Protein AF-A0A6B3L915-F1 (afdb_monomer_lite)

Organism: NCBI:txid2707525

Radius of gyration: 25.3 Å; chains: 1; bounding box: 58×57×68 Å

pLDDT: mean 88.13, std 11.97, range [37.78, 98.25]

Structure (mmCIF, N/CA/C/O backbone):
data_AF-A0A6B3L915-F1
#
_entry.id   AF-A0A6B3L915-F1
#
loop_
_atom_site.group_PDB
_atom_site.id
_atom_site.type_symbol
_atom_site.label_atom_id
_atom_site.label_alt_id
_atom_site.label_comp_id
_atom_site.label_asym_id
_atom_site.label_entity_id
_atom_site.label_seq_id
_atom_site.pdbx_PDB_ins_code
_atom_site.Cartn_x
_atom_site.Cartn_y
_atom_site.Cartn_z
_atom_site.occupancy
_atom_site.B_iso_or_equiv
_atom_site.auth_seq_id
_atom_site.auth_comp_id
_atom_site.auth_asym_id
_atom_site.auth_atom_id
_atom_site.pdbx_PDB_model_num
ATOM 1 N N . MET A 1 1 ? 34.734 -20.558 -24.403 1.00 54.44 1 MET A N 1
ATOM 2 C CA . MET A 1 1 ? 33.949 -19.555 -23.653 1.00 54.44 1 MET A CA 1
ATOM 3 C C . MET A 1 1 ? 32.607 -19.439 -24.346 1.00 54.44 1 MET A C 1
ATOM 5 O O . MET A 1 1 ? 32.619 -19.229 -25.554 1.00 54.44 1 MET A O 1
ATOM 9 N N . LYS A 1 2 ? 31.486 -19.703 -23.667 1.00 65.50 2 LYS A N 1
ATOM 10 C CA . LYS A 1 2 ? 30.177 -19.648 -24.333 1.00 65.50 2 LYS A CA 1
ATOM 11 C C . LYS A 1 2 ? 29.823 -18.180 -24.594 1.00 65.50 2 LYS A C 1
ATOM 13 O O . LYS A 1 2 ? 30.222 -17.310 -23.823 1.00 65.50 2 LYS A O 1
ATOM 18 N N . ILE A 1 3 ? 29.108 -17.899 -25.684 1.00 64.62 3 ILE A N 1
ATOM 19 C CA . ILE A 1 3 ? 28.676 -16.536 -26.056 1.00 64.62 3 ILE A CA 1
ATOM 20 C C . ILE A 1 3 ? 27.871 -15.886 -24.910 1.00 64.62 3 ILE A C 1
ATOM 22 O O . ILE A 1 3 ? 28.035 -14.695 -24.649 1.00 64.62 3 ILE A O 1
ATOM 26 N N . SER A 1 4 ? 27.116 -16.688 -24.146 1.00 70.69 4 SER A N 1
ATOM 27 C CA . SER A 1 4 ? 26.415 -16.268 -22.923 1.00 70.69 4 SER A CA 1
ATOM 28 C C . SER A 1 4 ? 27.343 -15.618 -21.892 1.00 70.69 4 SER A C 1
ATOM 30 O O . SER A 1 4 ? 27.067 -14.524 -21.412 1.00 70.69 4 SER A O 1
ATOM 32 N N . ASP A 1 5 ? 28.513 -16.211 -21.637 1.00 81.06 5 ASP A N 1
ATOM 33 C CA . ASP A 1 5 ? 29.432 -15.745 -20.591 1.00 81.06 5 ASP A CA 1
ATOM 34 C C . ASP A 1 5 ? 30.053 -14.381 -20.940 1.00 81.06 5 ASP A C 1
ATOM 36 O O . ASP A 1 5 ? 30.509 -13.636 -20.072 1.00 81.06 5 ASP A O 1
ATOM 40 N N . ALA A 1 6 ? 30.177 -14.065 -22.233 1.00 83.00 6 ALA A N 1
ATOM 41 C CA . ALA A 1 6 ? 30.691 -12.777 -22.697 1.00 83.00 6 ALA A CA 1
ATOM 42 C C . ALA A 1 6 ? 29.661 -11.656 -22.501 1.00 83.00 6 ALA A C 1
ATOM 44 O O . ALA A 1 6 ? 30.018 -10.589 -21.996 1.00 83.00 6 ALA A O 1
ATOM 45 N N . ALA A 1 7 ? 28.401 -11.909 -22.867 1.00 84.50 7 ALA A N 1
ATOM 46 C CA . ALA A 1 7 ? 27.307 -10.958 -22.700 1.00 84.50 7 ALA A CA 1
ATOM 47 C C . ALA A 1 7 ? 27.034 -10.670 -21.216 1.00 84.50 7 ALA A C 1
ATOM 49 O O . ALA A 1 7 ? 26.931 -9.505 -20.831 1.00 84.50 7 ALA A O 1
ATOM 50 N N . ASP A 1 8 ? 27.036 -11.705 -20.373 1.00 88.44 8 ASP A N 1
ATOM 51 C CA . ASP A 1 8 ? 26.826 -11.560 -18.930 1.00 88.44 8 ASP A CA 1
ATOM 52 C C . ASP A 1 8 ? 27.950 -10.762 -18.263 1.00 88.44 8 ASP A C 1
ATOM 54 O O . ASP A 1 8 ? 27.688 -9.819 -17.519 1.00 88.44 8 ASP A O 1
ATOM 58 N N . ARG A 1 9 ? 29.220 -11.045 -18.587 1.00 91.94 9 ARG A N 1
ATOM 59 C CA . ARG A 1 9 ? 30.335 -10.234 -18.067 1.00 91.94 9 ARG A CA 1
ATOM 60 C C . ARG A 1 9 ? 30.242 -8.781 -18.501 1.00 91.94 9 ARG A C 1
ATOM 62 O O . ARG A 1 9 ? 30.549 -7.888 -17.713 1.00 91.94 9 ARG A O 1
ATOM 69 N N . ARG A 1 10 ? 29.829 -8.530 -19.743 1.00 92.81 10 ARG A N 1
ATOM 70 C CA . ARG A 1 10 ? 29.678 -7.167 -20.252 1.00 92.81 10 ARG A CA 1
ATOM 71 C C . ARG A 1 10 ? 28.569 -6.425 -19.522 1.00 92.81 10 ARG A C 1
ATOM 73 O O . ARG A 1 10 ? 28.792 -5.302 -19.085 1.00 92.81 10 ARG A O 1
ATOM 80 N N . LYS A 1 11 ? 27.416 -7.068 -19.346 1.00 95.31 11 LYS A N 1
ATOM 81 C CA . LYS A 1 11 ? 26.301 -6.559 -18.547 1.00 95.31 11 LYS A CA 1
ATOM 82 C C . LYS A 1 11 ? 26.770 -6.157 -17.149 1.00 95.31 11 LYS A C 1
ATOM 84 O O . LYS A 1 11 ? 26.576 -5.011 -16.761 1.00 95.31 11 LYS A O 1
ATOM 89 N N . GLU A 1 12 ? 27.431 -7.056 -16.423 1.00 96.56 12 GLU A N 1
ATOM 90 C CA . GLU A 1 12 ? 27.912 -6.771 -15.062 1.00 96.56 12 GLU A CA 1
ATOM 91 C C . GLU A 1 12 ? 29.004 -5.684 -15.035 1.00 96.56 12 GLU A C 1
ATOM 93 O O . GLU A 1 12 ? 29.074 -4.872 -14.109 1.00 96.56 12 GLU A O 1
ATOM 98 N N . THR A 1 13 ? 29.813 -5.586 -16.094 1.00 96.69 13 THR A N 1
ATOM 99 C CA . THR A 1 13 ? 30.790 -4.497 -16.251 1.00 96.69 13 THR A CA 1
ATOM 100 C C . THR A 1 13 ? 30.097 -3.147 -16.431 1.00 96.69 13 THR A C 1
ATOM 102 O O . THR A 1 13 ? 30.497 -2.177 -15.799 1.00 96.69 13 THR A O 1
ATOM 105 N N . ILE A 1 14 ? 29.043 -3.066 -17.249 1.00 97.38 14 ILE A N 1
ATOM 106 C CA . ILE A 1 14 ? 28.282 -1.820 -17.433 1.00 97.38 14 ILE A CA 1
ATOM 107 C C . ILE A 1 14 ? 27.561 -1.450 -16.129 1.00 97.38 14 ILE A C 1
ATOM 109 O O . ILE A 1 14 ? 27.670 -0.317 -15.667 1.00 97.38 14 ILE A O 1
ATOM 113 N N . LYS A 1 15 ? 26.886 -2.417 -15.490 1.00 96.75 15 LYS A N 1
ATOM 114 C CA . LYS A 1 15 ? 26.153 -2.217 -14.228 1.00 96.75 15 LYS A CA 1
ATOM 115 C C . LYS A 1 15 ? 27.030 -1.687 -13.098 1.00 96.75 15 LYS A C 1
ATOM 117 O O . LYS A 1 15 ? 26.569 -0.862 -12.321 1.00 96.75 15 LYS A O 1
ATOM 122 N N . SER A 1 16 ? 28.286 -2.120 -13.016 1.00 96.38 16 SER A N 1
ATOM 123 C CA . SER A 1 16 ? 29.220 -1.677 -11.970 1.00 96.38 16 SER A CA 1
ATOM 124 C C . SER A 1 16 ? 29.885 -0.319 -12.238 1.00 96.38 16 SER A C 1
ATOM 126 O O . SER A 1 16 ? 30.666 0.146 -11.408 1.00 96.38 16 SER A O 1
ATOM 128 N N . ARG A 1 17 ? 29.578 0.331 -13.371 1.00 97.31 17 ARG A N 1
ATOM 129 C CA . ARG A 1 17 ? 30.176 1.601 -13.814 1.00 97.31 17 ARG A CA 1
ATOM 130 C C . ARG A 1 17 ? 29.124 2.700 -13.997 1.00 97.31 17 ARG A C 1
ATOM 132 O O . ARG A 1 17 ? 29.174 3.464 -14.959 1.00 97.31 17 ARG A O 1
ATOM 139 N N . VAL A 1 18 ? 28.168 2.813 -13.068 1.00 97.50 18 VAL A N 1
ATOM 140 C CA . VAL A 1 18 ? 27.058 3.780 -13.186 1.00 97.50 18 VAL A CA 1
ATOM 141 C C . VAL A 1 18 ? 27.566 5.217 -13.308 1.00 97.50 18 VAL A C 1
ATOM 143 O O . VAL A 1 18 ? 27.029 5.984 -14.102 1.00 97.50 18 VAL A O 1
ATOM 146 N N . ARG A 1 19 ? 28.612 5.593 -12.556 1.00 97.31 19 ARG A N 1
ATOM 147 C CA . ARG A 1 19 ? 29.174 6.951 -12.631 1.00 97.31 19 ARG A CA 1
ATOM 148 C C . ARG A 1 19 ? 29.716 7.263 -14.026 1.00 97.31 19 ARG A C 1
ATOM 150 O O . ARG A 1 19 ? 29.352 8.288 -14.586 1.00 97.31 19 ARG A O 1
ATOM 157 N N . ASP A 1 20 ? 30.500 6.355 -14.594 1.00 97.88 20 ASP A N 1
ATOM 158 C CA . ASP A 1 20 ? 31.080 6.531 -15.928 1.00 97.88 20 ASP A CA 1
ATOM 159 C C . ASP A 1 20 ? 29.984 6.654 -16.995 1.00 97.88 20 ASP A C 1
ATOM 161 O O . ASP A 1 20 ? 30.098 7.454 -17.919 1.00 97.88 20 ASP A O 1
ATOM 165 N N . VAL A 1 21 ? 28.882 5.913 -16.838 1.00 98.00 21 VAL A N 1
ATOM 166 C CA . VAL A 1 21 ? 27.704 6.027 -17.709 1.00 98.00 21 VAL A CA 1
ATOM 167 C C . VAL A 1 21 ? 27.028 7.393 -17.579 1.00 98.00 21 VAL A C 1
ATOM 169 O O . VAL A 1 21 ? 26.679 7.989 -18.598 1.00 98.00 21 VAL A O 1
ATOM 172 N N . LEU A 1 22 ? 26.849 7.913 -16.360 1.00 97.69 22 LEU A N 1
ATOM 173 C CA . LEU A 1 22 ? 26.295 9.257 -16.149 1.00 97.69 22 LEU A CA 1
ATOM 174 C C . LEU A 1 22 ? 27.167 10.325 -16.823 1.00 97.69 22 LEU A C 1
ATOM 176 O O . LEU A 1 22 ? 26.641 11.188 -17.531 1.00 97.69 22 LEU A O 1
ATOM 180 N N . ASP A 1 23 ? 28.486 10.218 -16.657 1.00 97.50 23 ASP A N 1
ATOM 181 C CA . ASP A 1 23 ? 29.455 11.141 -17.245 1.00 97.50 23 ASP A CA 1
ATOM 182 C C . ASP A 1 23 ? 29.435 11.052 -18.788 1.00 97.50 23 ASP A C 1
ATOM 184 O O . ASP A 1 23 ? 29.336 12.075 -19.471 1.00 97.50 23 ASP A O 1
ATOM 188 N N . ALA A 1 24 ? 29.418 9.839 -19.356 1.00 97.56 24 ALA A N 1
ATOM 189 C CA . ALA A 1 24 ? 29.342 9.609 -20.804 1.00 97.56 24 ALA A CA 1
ATOM 190 C C . ALA A 1 24 ? 28.028 10.122 -21.425 1.00 97.56 24 ALA A C 1
ATOM 192 O O . ALA A 1 24 ? 28.013 10.638 -22.546 1.00 97.56 24 ALA A O 1
ATOM 193 N N . LEU A 1 25 ? 26.922 10.043 -20.681 1.00 96.75 25 LEU A N 1
ATOM 194 C CA . LEU A 1 25 ? 25.622 10.599 -21.068 1.00 96.75 25 LEU A CA 1
ATOM 195 C C . LEU A 1 25 ? 25.510 12.115 -20.843 1.00 96.75 25 LEU A C 1
ATOM 197 O O . LEU A 1 25 ? 24.462 12.691 -21.155 1.00 96.75 25 LEU A O 1
ATOM 201 N N . ARG A 1 26 ? 26.571 12.759 -20.336 1.00 96.94 26 ARG A N 1
ATOM 202 C CA . ARG A 1 26 ? 26.626 14.191 -20.003 1.00 96.94 26 ARG A CA 1
ATOM 203 C C . ARG A 1 26 ? 25.511 14.607 -19.043 1.00 96.94 26 ARG A C 1
ATOM 205 O O . ARG A 1 26 ? 24.889 15.654 -19.216 1.00 96.94 26 ARG A O 1
ATOM 212 N N . ILE A 1 27 ? 25.216 13.757 -18.064 1.00 95.56 27 ILE A N 1
ATOM 213 C CA . ILE A 1 27 ? 24.298 14.088 -16.978 1.00 95.56 27 ILE A CA 1
ATOM 214 C C . ILE A 1 27 ? 25.096 14.856 -15.926 1.00 95.56 27 ILE A C 1
ATOM 216 O O . ILE A 1 27 ? 26.105 14.365 -15.427 1.00 95.56 27 ILE A O 1
ATOM 220 N N . GLU A 1 28 ? 24.658 16.071 -15.599 1.00 96.31 28 GLU A N 1
ATOM 221 C CA . GLU A 1 28 ? 25.307 16.875 -14.564 1.00 96.31 28 GLU A CA 1
ATOM 222 C C . GLU A 1 28 ? 25.162 16.200 -13.198 1.00 96.31 28 GLU A C 1
ATOM 224 O O . GLU A 1 28 ? 24.061 15.845 -12.768 1.00 96.31 28 GLU A O 1
ATOM 229 N N . THR A 1 29 ? 26.292 16.018 -12.519 1.00 97.25 29 THR A N 1
ATOM 230 C CA . THR A 1 29 ? 26.377 15.336 -11.230 1.00 97.25 29 THR A CA 1
ATOM 231 C C . THR A 1 29 ? 27.005 16.238 -10.169 1.00 97.25 29 THR A C 1
ATOM 233 O O . THR A 1 29 ? 27.856 17.082 -10.449 1.00 97.25 29 THR A O 1
ATOM 236 N N . HIS A 1 30 ? 26.597 16.040 -8.918 1.00 96.44 30 HIS A N 1
ATOM 237 C CA . HIS A 1 30 ? 27.111 16.738 -7.747 1.00 96.44 30 HIS A CA 1
ATOM 238 C C . HIS A 1 30 ? 27.580 15.727 -6.705 1.00 96.44 30 HIS A C 1
ATOM 240 O O . HIS A 1 30 ? 26.797 14.921 -6.194 1.00 96.44 30 HIS A O 1
ATOM 246 N N . ASP A 1 31 ? 28.860 15.785 -6.355 1.00 96.56 31 ASP A N 1
ATOM 247 C CA . ASP A 1 31 ? 29.453 14.857 -5.400 1.00 96.56 31 ASP A CA 1
ATOM 248 C C . ASP A 1 31 ? 29.159 15.239 -3.946 1.00 96.56 31 ASP A C 1
ATOM 250 O O . ASP A 1 31 ? 29.333 16.383 -3.529 1.00 96.56 31 ASP A O 1
ATOM 254 N N . ARG A 1 32 ? 28.720 14.250 -3.155 1.00 94.75 32 ARG A N 1
ATOM 255 C CA . ARG A 1 32 ? 28.370 14.392 -1.731 1.00 94.75 32 ARG A CA 1
ATOM 256 C C . ARG A 1 32 ? 29.059 13.327 -0.866 1.00 94.75 32 ARG A C 1
ATOM 258 O O . ARG A 1 32 ? 28.501 12.819 0.103 1.00 94.75 32 ARG A O 1
ATOM 265 N N . GLY A 1 33 ? 30.287 12.960 -1.234 1.00 92.75 33 GLY A N 1
ATOM 266 C CA . GLY A 1 33 ? 31.067 11.926 -0.551 1.00 92.75 33 GLY A CA 1
ATOM 267 C C . GLY A 1 33 ? 30.598 10.518 -0.921 1.00 92.75 33 GLY A C 1
ATOM 268 O O . GLY A 1 33 ? 30.954 10.009 -1.982 1.00 92.75 33 GLY A O 1
ATOM 269 N N . ALA A 1 34 ? 29.802 9.884 -0.054 1.00 91.38 34 ALA A N 1
ATOM 270 C CA . ALA A 1 34 ? 29.370 8.489 -0.226 1.00 91.38 34 ALA A CA 1
ATOM 271 C C . ALA A 1 34 ? 28.385 8.278 -1.395 1.00 91.38 34 ALA A C 1
ATOM 273 O O . ALA A 1 34 ? 28.198 7.152 -1.860 1.00 91.38 34 ALA A O 1
ATOM 274 N N . TYR A 1 35 ? 27.773 9.353 -1.884 1.00 95.62 35 TYR A N 1
ATOM 275 C CA . TYR A 1 35 ? 26.792 9.326 -2.959 1.00 95.62 35 TYR A CA 1
ATOM 276 C C . TYR A 1 35 ? 26.996 10.482 -3.943 1.00 95.62 35 TYR A C 1
ATOM 278 O O . TYR A 1 35 ? 27.728 11.441 -3.678 1.00 95.62 35 TYR A O 1
ATOM 286 N N . VAL A 1 36 ? 26.365 10.353 -5.107 1.00 97.69 36 VAL A N 1
ATOM 287 C CA . VAL A 1 36 ? 26.373 11.350 -6.183 1.00 97.69 36 VAL A CA 1
ATOM 288 C C . VAL A 1 36 ? 24.937 11.757 -6.452 1.00 97.69 36 VAL A C 1
ATOM 290 O O . VAL A 1 36 ? 24.114 10.884 -6.707 1.00 97.69 36 VAL A O 1
ATOM 293 N N . MET A 1 37 ? 24.635 13.051 -6.409 1.00 97.69 37 MET A N 1
ATOM 294 C CA . MET A 1 37 ? 23.309 13.565 -6.749 1.00 97.69 37 MET A CA 1
ATOM 295 C C . MET A 1 37 ? 23.260 14.067 -8.188 1.00 97.69 37 MET A C 1
ATOM 297 O O . MET A 1 37 ? 24.240 14.622 -8.675 1.00 97.69 37 MET A O 1
ATOM 301 N N . PHE A 1 38 ? 22.123 13.921 -8.854 1.00 97.19 38 PHE A N 1
ATOM 302 C CA . PHE A 1 38 ? 21.882 14.430 -10.201 1.00 97.19 38 PHE A CA 1
ATOM 303 C C . PHE A 1 38 ? 20.384 14.610 -10.457 1.00 97.19 38 PHE A C 1
ATOM 305 O O . PHE A 1 38 ? 19.549 14.197 -9.650 1.00 97.19 38 PHE A O 1
ATOM 312 N N . ARG A 1 39 ? 20.041 15.277 -11.559 1.00 96.12 39 ARG A N 1
ATOM 313 C CA . ARG A 1 39 ? 18.645 15.440 -11.986 1.00 96.12 39 ARG A CA 1
ATOM 314 C C . ARG A 1 39 ? 18.068 14.129 -12.490 1.00 96.12 39 ARG A C 1
ATOM 316 O O . ARG A 1 39 ? 18.766 13.359 -13.151 1.00 96.12 39 ARG A O 1
ATOM 323 N N . CYS A 1 40 ? 16.807 13.866 -12.171 1.00 94.50 40 CYS A N 1
ATOM 324 C CA . CYS A 1 40 ? 16.172 12.614 -12.555 1.00 94.50 40 CYS A CA 1
ATOM 325 C C . CYS A 1 40 ? 16.161 12.457 -14.091 1.00 94.50 40 CYS A C 1
ATOM 327 O O . CYS A 1 40 ? 15.701 13.353 -14.792 1.00 94.50 40 CYS A O 1
ATOM 329 N N . PRO A 1 41 ? 16.634 11.327 -14.655 1.00 90.62 41 PRO A N 1
ATOM 330 C CA . PRO A 1 41 ? 16.584 11.103 -16.101 1.00 90.62 41 PRO A CA 1
ATOM 331 C C . PRO A 1 41 ? 15.190 10.677 -16.597 1.00 90.62 41 PRO A C 1
ATOM 333 O O . PRO A 1 41 ? 15.012 10.453 -17.795 1.00 90.62 41 PRO A O 1
ATOM 336 N N . CYS A 1 42 ? 14.212 10.506 -15.700 1.00 88.19 42 CYS A N 1
ATOM 337 C CA . CYS A 1 42 ? 12.865 10.071 -16.052 1.00 88.19 42 CYS A CA 1
ATOM 338 C C . CYS A 1 42 ? 12.099 11.195 -16.764 1.00 88.19 42 CYS A C 1
ATOM 340 O O . CYS A 1 42 ? 11.876 12.251 -16.191 1.00 88.19 42 CYS A O 1
ATOM 342 N N . LEU A 1 43 ? 11.628 10.942 -17.990 1.00 82.06 43 LEU A N 1
ATOM 343 C CA . LEU A 1 43 ? 10.899 11.932 -18.803 1.00 82.06 43 LEU A CA 1
ATOM 344 C C . LEU A 1 43 ? 9.590 12.430 -18.169 1.00 82.06 43 LEU A C 1
ATOM 346 O O . LEU A 1 43 ? 9.074 13.466 -18.571 1.00 82.06 43 LEU A O 1
ATOM 350 N N . GLU A 1 44 ? 9.030 11.675 -17.225 1.00 77.62 44 GLU A N 1
ATOM 351 C CA . GLU A 1 44 ? 7.779 12.015 -16.534 1.00 77.62 44 GLU A CA 1
ATOM 352 C C . GLU A 1 44 ? 8.008 12.827 -15.255 1.00 77.62 44 GLU A C 1
ATOM 354 O O . GLU A 1 44 ? 7.046 13.195 -14.586 1.00 77.62 44 GLU A O 1
ATOM 359 N N . HIS A 1 45 ? 9.268 13.095 -14.907 1.00 80.62 45 HIS A N 1
ATOM 360 C CA . HIS A 1 45 ? 9.643 13.839 -13.717 1.00 80.62 45 HIS A CA 1
ATOM 361 C C . HIS A 1 45 ? 10.659 14.921 -14.082 1.00 80.62 45 HIS A C 1
ATOM 363 O O . HIS A 1 45 ? 11.847 14.644 -14.230 1.00 80.62 45 HIS A O 1
ATOM 369 N N . ASP A 1 46 ? 10.168 16.150 -14.231 1.00 83.00 46 ASP A N 1
ATOM 370 C CA . ASP A 1 46 ? 11.004 17.329 -14.449 1.00 83.00 46 ASP A CA 1
ATOM 371 C C . ASP A 1 46 ? 11.339 17.966 -13.095 1.00 83.00 46 ASP A C 1
ATOM 373 O O . ASP A 1 46 ? 10.474 18.555 -12.440 1.00 83.00 46 ASP A O 1
ATOM 377 N N . ASP A 1 47 ? 12.582 17.792 -12.641 1.00 83.69 47 ASP A N 1
ATOM 378 C CA . ASP A 1 47 ? 13.065 18.336 -11.378 1.00 83.69 47 ASP A CA 1
ATOM 379 C C . ASP A 1 47 ? 13.938 19.584 -11.596 1.00 83.69 47 ASP A C 1
ATOM 381 O O . ASP A 1 47 ? 14.983 19.581 -12.248 1.00 83.69 47 ASP A O 1
ATOM 385 N N . ASN A 1 48 ? 13.537 20.702 -10.984 1.00 85.88 48 ASN A N 1
ATOM 386 C CA . ASN A 1 48 ? 14.362 21.916 -10.998 1.00 85.88 48 ASN A CA 1
ATOM 387 C C . ASN A 1 48 ? 15.622 21.769 -10.123 1.00 85.88 48 ASN A C 1
ATOM 389 O O . ASN A 1 48 ? 16.614 22.482 -10.314 1.00 85.88 48 ASN A O 1
ATOM 393 N N . THR A 1 49 ? 15.604 20.824 -9.181 1.00 90.56 49 THR A N 1
ATOM 394 C CA . THR A 1 49 ? 16.695 20.502 -8.258 1.00 90.56 49 THR A CA 1
ATOM 395 C C . THR A 1 49 ? 17.075 19.022 -8.373 1.00 90.56 49 THR A C 1
ATOM 397 O O . THR A 1 49 ? 16.191 18.198 -8.567 1.00 90.56 49 THR A O 1
ATOM 400 N N . PRO A 1 50 ? 18.365 18.648 -8.238 1.00 95.69 50 PRO A N 1
ATOM 401 C CA . PRO A 1 50 ? 18.790 17.247 -8.296 1.00 95.69 50 PRO A CA 1
ATOM 402 C C . PRO A 1 50 ? 18.052 16.355 -7.282 1.00 95.69 50 PRO A C 1
ATOM 404 O O . PRO A 1 50 ? 18.258 16.502 -6.076 1.00 95.69 50 PRO A O 1
ATOM 407 N N . SER A 1 51 ? 17.227 15.420 -7.761 1.00 95.38 51 SER A N 1
ATOM 408 C CA . SER A 1 51 ? 16.435 14.500 -6.924 1.00 95.38 51 SER A CA 1
ATOM 409 C C . SER A 1 51 ? 16.845 13.023 -7.029 1.00 95.38 51 SER A C 1
ATOM 411 O O . SER A 1 51 ? 16.330 12.188 -6.280 1.00 95.38 51 SER A O 1
ATOM 413 N N . ALA A 1 52 ? 17.751 12.683 -7.952 1.00 97.56 52 ALA A N 1
ATOM 414 C CA . ALA A 1 52 ? 18.283 11.336 -8.137 1.00 97.56 52 ALA A CA 1
ATOM 415 C C . ALA A 1 52 ? 19.648 11.168 -7.469 1.00 97.56 52 ALA A C 1
ATOM 417 O O . ALA A 1 52 ? 20.475 12.080 -7.463 1.00 97.56 52 ALA A O 1
ATOM 418 N N . VAL A 1 53 ? 19.885 9.986 -6.904 1.00 98.00 53 VAL A N 1
ATOM 419 C CA . VAL A 1 53 ? 21.091 9.653 -6.153 1.00 98.00 53 VAL A CA 1
ATOM 420 C C . VAL A 1 53 ? 21.664 8.322 -6.606 1.00 98.00 53 VAL A C 1
ATOM 422 O O . VAL A 1 53 ? 20.977 7.308 -6.603 1.00 98.00 53 VAL A O 1
ATOM 425 N N . LEU A 1 54 ? 22.950 8.322 -6.953 1.00 98.06 54 LEU A N 1
ATOM 426 C CA . LEU A 1 54 ? 23.761 7.123 -7.140 1.00 98.06 54 LEU A CA 1
ATOM 427 C C . LEU A 1 54 ? 24.448 6.759 -5.820 1.00 98.06 54 LEU A C 1
ATOM 429 O O . LEU A 1 54 ? 25.270 7.517 -5.290 1.00 98.06 54 LEU A O 1
ATOM 433 N N . TYR A 1 55 ? 24.175 5.550 -5.342 1.00 96.56 55 TYR A N 1
ATOM 434 C CA . TYR A 1 55 ? 24.862 4.937 -4.211 1.00 96.56 55 TYR A CA 1
ATOM 435 C C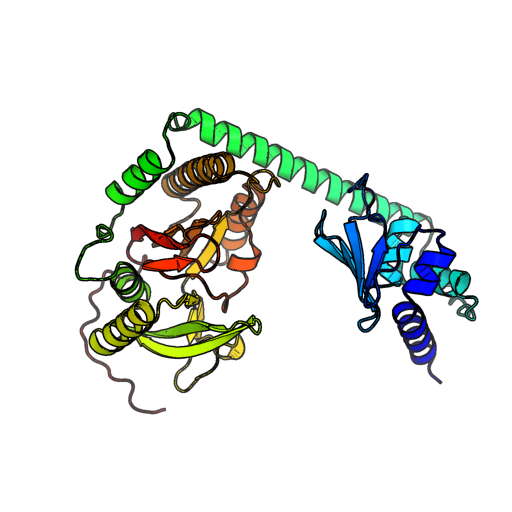 . TYR A 1 55 ? 26.143 4.243 -4.686 1.00 96.56 55 TYR A C 1
ATOM 437 O O . TYR A 1 55 ? 26.103 3.114 -5.171 1.00 96.56 55 TYR A O 1
ATOM 445 N N . ARG A 1 56 ? 27.300 4.904 -4.532 1.00 92.94 56 ARG A N 1
ATOM 446 C CA . ARG A 1 56 ? 28.591 4.474 -5.115 1.00 92.94 56 ARG A CA 1
ATOM 447 C C . ARG A 1 56 ? 28.980 3.031 -4.780 1.00 92.94 56 ARG A C 1
ATOM 449 O O . ARG A 1 56 ? 29.444 2.310 -5.653 1.00 92.94 56 ARG A O 1
ATOM 456 N N . ASN A 1 57 ? 28.778 2.597 -3.540 1.00 92.00 57 ASN A N 1
ATOM 457 C CA . ASN A 1 57 ? 29.169 1.244 -3.127 1.00 92.00 57 ASN A CA 1
ATOM 458 C C . ASN A 1 57 ? 28.237 0.167 -3.692 1.00 92.00 57 ASN A C 1
ATOM 460 O O . ASN A 1 57 ? 28.668 -0.956 -3.925 1.00 92.00 57 ASN A O 1
ATOM 464 N N . ALA A 1 58 ? 26.966 0.508 -3.900 1.00 92.94 58 ALA A N 1
ATOM 465 C CA . ALA A 1 58 ? 25.944 -0.433 -4.336 1.00 92.94 58 ALA A CA 1
ATOM 466 C C . ALA A 1 58 ? 25.670 -0.373 -5.849 1.00 92.94 58 ALA A C 1
ATOM 468 O O . ALA A 1 58 ? 24.960 -1.232 -6.360 1.00 92.94 58 ALA A O 1
ATOM 469 N N . GLN A 1 59 ? 26.219 0.629 -6.551 1.00 95.38 59 GLN A N 1
ATOM 470 C CA . GLN A 1 59 ? 26.089 0.831 -8.000 1.00 95.38 59 GLN A CA 1
ATOM 471 C C . GLN A 1 59 ? 24.632 0.778 -8.492 1.00 95.38 59 GLN A C 1
ATOM 473 O O . GLN A 1 59 ? 24.321 0.187 -9.521 1.00 95.38 59 GLN A O 1
ATOM 478 N N . TYR A 1 60 ? 23.727 1.426 -7.755 1.00 96.19 60 TYR A N 1
ATOM 479 C CA . TYR A 1 60 ? 22.356 1.667 -8.199 1.00 96.19 60 TYR A CA 1
ATOM 480 C C . TYR A 1 60 ? 21.966 3.126 -7.973 1.00 96.19 60 TYR A C 1
ATOM 482 O O . TYR A 1 60 ? 22.562 3.836 -7.155 1.00 96.19 60 TYR A O 1
ATOM 490 N N . VAL A 1 61 ? 20.951 3.551 -8.712 1.00 97.44 61 VAL A N 1
ATOM 491 C CA . VAL A 1 61 ? 20.354 4.878 -8.665 1.00 97.44 61 VAL A CA 1
ATOM 492 C C . VAL A 1 61 ? 18.955 4.788 -8.088 1.00 97.44 61 VAL A C 1
ATOM 494 O O . VAL A 1 61 ? 18.224 3.845 -8.381 1.00 97.44 61 VAL A O 1
ATOM 497 N N . GLU A 1 62 ? 18.571 5.793 -7.315 1.00 96.81 62 GLU A N 1
ATOM 498 C CA . GLU A 1 62 ? 17.204 6.013 -6.864 1.00 96.81 62 GLU A CA 1
ATOM 499 C C . GLU A 1 62 ? 16.850 7.497 -6.971 1.00 96.81 62 GLU A C 1
ATOM 501 O O . GLU A 1 62 ? 17.656 8.357 -6.625 1.00 96.81 62 GLU A O 1
ATOM 506 N N . CYS A 1 63 ? 15.656 7.812 -7.464 1.00 96.50 63 CYS A N 1
ATOM 507 C CA . CYS A 1 63 ? 15.093 9.153 -7.442 1.00 96.50 63 CYS A CA 1
ATOM 508 C C . CYS A 1 63 ? 14.052 9.254 -6.334 1.00 96.50 63 CYS A C 1
ATOM 510 O O . CYS A 1 63 ? 13.032 8.574 -6.379 1.00 96.50 63 CYS A O 1
ATOM 512 N N . PHE A 1 64 ? 14.271 10.154 -5.378 1.00 92.19 64 PHE A N 1
ATOM 513 C CA . PHE A 1 64 ? 13.346 10.342 -4.258 1.00 92.19 64 PHE A CA 1
ATOM 514 C C . PHE A 1 64 ? 12.088 11.131 -4.632 1.00 92.19 64 PHE A C 1
ATOM 516 O O . PHE A 1 64 ? 11.116 11.095 -3.886 1.00 92.19 64 PHE A O 1
ATOM 523 N N . GLY A 1 65 ? 12.100 11.840 -5.767 1.00 84.25 65 GLY A N 1
ATOM 524 C CA . GLY A 1 65 ? 10.938 12.591 -6.247 1.00 84.25 65 GLY A CA 1
ATOM 525 C C . GLY A 1 65 ? 9.884 11.692 -6.893 1.00 84.25 65 GLY A C 1
ATOM 526 O O . GLY A 1 65 ? 8.722 11.736 -6.510 1.00 84.25 65 GLY A O 1
ATOM 527 N N . CYS A 1 66 ? 10.291 10.832 -7.834 1.00 84.19 66 CYS A N 1
ATOM 528 C CA . CYS A 1 66 ? 9.365 9.949 -8.557 1.00 84.19 66 CYS A CA 1
ATOM 529 C C . CYS A 1 66 ? 9.437 8.468 -8.149 1.00 84.19 66 CYS A C 1
ATOM 531 O O . CYS A 1 66 ? 8.702 7.647 -8.691 1.00 84.19 66 CYS A O 1
ATOM 533 N N . GLY A 1 67 ? 10.340 8.098 -7.236 1.00 84.56 67 GLY A N 1
ATOM 534 C CA . GLY A 1 67 ? 10.520 6.720 -6.765 1.00 84.56 67 GLY A CA 1
ATOM 535 C C . GLY A 1 67 ? 11.207 5.779 -7.762 1.00 84.56 67 GLY A C 1
ATOM 536 O O . GLY A 1 67 ? 11.321 4.583 -7.491 1.00 84.56 67 GLY A O 1
ATOM 537 N N . TRP A 1 68 ? 11.659 6.275 -8.921 1.00 94.25 68 TRP A N 1
ATOM 538 C CA . TRP A 1 68 ? 12.359 5.446 -9.904 1.00 94.25 68 TRP A CA 1
ATOM 539 C C . TRP A 1 68 ? 13.683 4.919 -9.336 1.00 94.25 68 TRP A C 1
ATOM 541 O O . TRP A 1 68 ? 14.467 5.680 -8.771 1.00 94.25 68 TRP A O 1
ATOM 551 N N . ARG A 1 69 ? 13.955 3.626 -9.531 1.00 96.50 69 ARG A N 1
ATOM 552 C CA . ARG A 1 69 ? 15.192 2.956 -9.116 1.00 96.50 69 ARG A CA 1
ATOM 553 C C . ARG A 1 69 ? 15.724 2.096 -10.259 1.00 96.50 69 ARG A C 1
ATOM 555 O O . ARG A 1 69 ? 14.936 1.443 -10.938 1.00 96.50 69 ARG A O 1
ATOM 562 N N . GLY A 1 70 ? 17.042 2.059 -10.435 1.00 96.50 70 GLY A N 1
ATOM 563 C CA . GLY A 1 70 ? 17.676 1.260 -11.484 1.00 96.50 70 GLY A CA 1
ATOM 564 C C . GLY A 1 70 ? 19.196 1.194 -11.382 1.00 96.50 70 GLY A C 1
ATOM 565 O O . GLY A 1 70 ? 19.793 1.712 -10.440 1.00 96.50 70 GLY A O 1
ATOM 566 N N . ASP A 1 71 ? 19.826 0.544 -12.350 1.00 97.19 71 ASP A N 1
ATOM 567 C CA . ASP A 1 71 ? 21.277 0.500 -12.532 1.00 97.19 71 ASP A CA 1
ATOM 568 C C . ASP A 1 71 ? 21.721 1.290 -13.780 1.00 97.19 71 ASP A C 1
ATOM 570 O O . ASP A 1 71 ? 20.954 2.059 -14.365 1.00 97.19 71 ASP A O 1
ATOM 574 N N . ALA A 1 72 ? 22.986 1.141 -14.182 1.00 97.81 72 ALA A N 1
ATOM 575 C CA . ALA A 1 72 ? 23.539 1.811 -15.357 1.00 97.81 72 ALA A CA 1
ATOM 576 C C . ALA A 1 72 ? 22.721 1.567 -16.641 1.00 97.81 72 ALA A C 1
ATOM 578 O O . ALA A 1 72 ? 22.558 2.482 -17.447 1.00 97.81 72 ALA A O 1
ATOM 579 N N . LEU A 1 73 ? 22.195 0.355 -16.835 1.00 97.62 73 LEU A N 1
ATOM 580 C CA . LEU A 1 73 ? 21.417 -0.011 -18.019 1.00 97.62 73 LEU A CA 1
ATOM 581 C C . LEU A 1 73 ? 20.055 0.678 -18.010 1.00 97.62 73 LEU A C 1
ATOM 583 O O . LEU A 1 73 ? 19.613 1.157 -19.053 1.00 97.62 73 LEU A O 1
ATOM 587 N N . ASP A 1 74 ? 19.424 0.805 -16.842 1.00 96.88 74 ASP A N 1
ATOM 588 C CA . ASP A 1 74 ? 18.170 1.548 -16.713 1.00 96.88 74 ASP A CA 1
ATOM 589 C C . ASP A 1 74 ? 18.375 3.047 -16.996 1.00 96.88 74 ASP A C 1
ATOM 591 O O . ASP A 1 74 ? 17.557 3.662 -17.683 1.00 96.88 74 ASP A O 1
ATOM 595 N N . VAL A 1 75 ? 19.493 3.633 -16.543 1.00 97.25 75 VAL A N 1
ATOM 596 C CA . VAL A 1 75 ? 19.869 5.024 -16.871 1.00 97.25 75 VAL A CA 1
ATOM 597 C C . VAL A 1 75 ? 20.035 5.205 -18.385 1.00 97.25 75 VAL A C 1
ATOM 599 O O . VAL A 1 75 ? 19.480 6.148 -18.956 1.00 97.25 75 VAL A O 1
ATOM 602 N N . ILE A 1 76 ? 20.780 4.306 -19.043 1.00 96.88 76 ILE A N 1
ATOM 603 C CA . ILE A 1 76 ? 20.987 4.328 -20.502 1.00 96.88 76 ILE A CA 1
ATOM 604 C C . ILE A 1 76 ? 19.646 4.239 -21.216 1.00 96.88 76 ILE A C 1
ATOM 606 O O . ILE A 1 76 ? 19.360 5.049 -22.100 1.00 96.88 76 ILE A O 1
ATOM 610 N N . ALA A 1 77 ? 18.811 3.286 -20.810 1.00 95.25 77 ALA A N 1
ATOM 611 C CA . ALA A 1 77 ? 17.523 3.057 -21.430 1.00 95.25 77 ALA A CA 1
ATOM 612 C C . ALA A 1 77 ? 16.620 4.288 -21.329 1.00 95.25 77 ALA A C 1
ATOM 614 O O . ALA A 1 77 ? 16.119 4.754 -22.352 1.00 95.25 77 ALA A O 1
ATOM 615 N N . LEU A 1 78 ? 16.505 4.900 -20.146 1.00 94.00 78 LEU A N 1
ATOM 616 C CA . LEU A 1 78 ? 15.743 6.138 -19.972 1.00 94.00 78 LEU A CA 1
ATOM 617 C C . LEU A 1 78 ? 16.273 7.271 -20.853 1.00 94.00 78 LEU A C 1
ATOM 619 O O . LEU A 1 78 ? 15.503 7.898 -21.582 1.00 94.00 78 LEU A O 1
ATOM 623 N N . LYS A 1 79 ? 17.589 7.511 -20.838 1.00 94.25 79 LYS A N 1
ATOM 624 C CA . LYS A 1 79 ? 18.193 8.626 -21.579 1.00 94.25 79 LYS A CA 1
ATOM 625 C C . LYS A 1 79 ? 18.090 8.454 -23.095 1.00 94.25 79 LYS A C 1
ATOM 627 O O . LYS A 1 79 ? 18.026 9.446 -23.821 1.00 94.25 79 LYS A O 1
ATOM 632 N N . ARG A 1 80 ? 18.078 7.209 -23.576 1.00 92.50 80 ARG A N 1
ATOM 633 C CA . ARG A 1 80 ? 17.939 6.857 -24.997 1.00 92.50 80 ARG A CA 1
ATOM 634 C C . ARG A 1 80 ? 16.494 6.593 -25.426 1.00 92.50 80 ARG A C 1
ATOM 636 O O . ARG A 1 80 ? 16.242 6.436 -26.618 1.00 92.50 80 ARG A O 1
ATOM 643 N N . GLY A 1 81 ? 15.542 6.569 -24.493 1.00 89.44 81 GLY A N 1
ATOM 644 C CA . GLY A 1 81 ? 14.153 6.204 -24.769 1.00 89.44 81 GLY A CA 1
ATOM 645 C C . GLY A 1 81 ? 13.981 4.746 -25.212 1.00 89.44 81 GLY A C 1
ATOM 646 O O . GLY A 1 81 ? 13.079 4.469 -26.007 1.00 89.44 81 GLY A O 1
ATOM 647 N N . LEU A 1 82 ? 14.859 3.862 -24.725 1.00 90.25 82 LEU A N 1
ATOM 648 C CA . LEU A 1 82 ? 14.813 2.410 -24.895 1.00 90.25 82 LEU A CA 1
ATOM 649 C C . LEU A 1 82 ? 14.111 1.758 -23.699 1.00 90.25 82 LEU A C 1
ATOM 651 O O . LEU A 1 82 ? 13.998 2.349 -22.624 1.00 90.25 82 LEU A O 1
ATOM 655 N N . ASP A 1 83 ? 13.688 0.511 -23.864 1.00 84.56 83 ASP A N 1
ATOM 656 C CA . ASP A 1 83 ? 13.142 -0.302 -22.780 1.00 84.56 83 ASP A CA 1
ATOM 657 C C . ASP A 1 83 ? 14.016 -1.527 -22.491 1.00 84.56 83 ASP A C 1
ATOM 659 O O . ASP A 1 83 ? 14.122 -2.433 -23.316 1.00 84.56 83 ASP A O 1
ATOM 663 N N . VAL A 1 84 ? 14.595 -1.589 -21.286 1.00 91.06 84 VAL A N 1
ATOM 664 C CA . VAL A 1 84 ? 15.539 -2.645 -20.868 1.00 91.06 84 VAL A CA 1
ATOM 665 C C . VAL A 1 84 ? 14.976 -4.058 -21.032 1.00 91.06 84 VAL A C 1
ATOM 667 O O . VAL A 1 84 ? 15.741 -4.980 -21.280 1.00 91.06 84 VAL A O 1
ATOM 670 N N . GLN A 1 85 ? 13.661 -4.268 -20.917 1.00 84.50 85 GLN A N 1
ATOM 671 C CA . GLN A 1 85 ? 13.071 -5.612 -20.976 1.00 84.50 85 GLN A CA 1
ATOM 672 C C . GLN A 1 85 ? 12.923 -6.140 -22.408 1.00 84.50 85 GLN A C 1
ATOM 674 O O . GLN A 1 85 ? 12.857 -7.350 -22.614 1.00 84.50 85 GLN A O 1
ATOM 679 N N . VAL A 1 86 ? 12.835 -5.251 -23.400 1.00 79.06 86 VAL A N 1
ATOM 680 C CA . VAL A 1 86 ? 12.577 -5.627 -24.804 1.00 79.06 86 VAL A CA 1
ATOM 681 C C . VAL A 1 86 ? 13.763 -5.323 -25.705 1.00 79.06 86 VAL A C 1
ATOM 683 O O . VAL A 1 86 ? 14.029 -6.078 -26.636 1.00 79.06 86 VAL A O 1
ATOM 686 N N . GLU A 1 87 ? 14.473 -4.242 -25.411 1.00 86.62 87 GLU A N 1
ATOM 687 C CA . GLU A 1 87 ? 15.605 -3.720 -26.173 1.00 86.62 87 GLU A CA 1
ATOM 688 C C . GLU A 1 87 ? 16.910 -3.912 -25.385 1.00 86.62 87 GLU A C 1
ATOM 690 O O . GLU A 1 87 ? 17.839 -3.112 -25.462 1.00 86.62 87 GLU A O 1
ATOM 695 N N . PHE A 1 88 ? 16.975 -4.975 -24.571 1.00 91.50 88 PHE A N 1
ATOM 696 C CA . PHE A 1 88 ? 18.150 -5.296 -23.763 1.00 91.50 88 PHE A CA 1
ATOM 697 C C . PHE A 1 88 ? 19.450 -5.356 -24.585 1.00 91.50 88 PHE A C 1
ATOM 699 O O . PHE A 1 88 ? 20.444 -4.779 -24.139 1.00 91.50 88 PHE A O 1
ATOM 706 N N . PRO A 1 89 ? 19.487 -5.993 -25.777 1.00 90.62 89 PRO A N 1
ATOM 707 C CA . PRO A 1 89 ? 20.691 -6.002 -26.604 1.00 90.62 89 PRO A CA 1
ATOM 708 C C . PRO A 1 89 ? 21.133 -4.598 -27.032 1.00 90.62 89 PRO A C 1
ATOM 710 O O . PRO A 1 89 ? 22.323 -4.306 -27.019 1.00 90.62 89 PRO A O 1
ATOM 713 N N . GLU A 1 90 ? 20.194 -3.713 -27.368 1.00 89.12 90 GLU A N 1
ATOM 714 C CA . GLU A 1 90 ? 20.473 -2.327 -27.745 1.00 89.12 90 GLU A CA 1
ATOM 715 C C . GLU A 1 90 ? 20.985 -1.519 -26.557 1.00 89.12 90 GLU A C 1
ATOM 717 O O . GLU A 1 90 ? 21.949 -0.775 -26.697 1.00 89.12 90 GLU A O 1
ATOM 722 N N . VAL A 1 91 ? 20.387 -1.696 -25.376 1.00 95.19 91 VAL A N 1
ATOM 723 C CA . VAL A 1 91 ? 20.856 -1.052 -24.143 1.00 95.19 91 VAL A CA 1
ATOM 724 C C . VAL A 1 91 ? 22.272 -1.524 -23.792 1.00 95.19 91 VAL A C 1
ATOM 726 O O . VAL A 1 91 ? 23.107 -0.713 -23.390 1.00 95.19 91 VAL A O 1
ATOM 729 N N . LEU A 1 92 ? 22.577 -2.813 -23.982 1.00 94.56 92 LEU A N 1
ATOM 730 C CA . LEU A 1 92 ? 23.928 -3.346 -23.805 1.00 94.56 92 LEU A CA 1
ATOM 731 C C . LEU A 1 92 ? 24.920 -2.809 -24.841 1.00 94.56 92 LEU A C 1
ATOM 733 O O . LEU A 1 92 ? 26.053 -2.507 -24.471 1.00 94.56 92 LEU A O 1
ATOM 737 N N . ASP A 1 93 ? 24.526 -2.702 -26.111 1.00 92.50 93 ASP A N 1
ATOM 738 C CA . ASP A 1 93 ? 25.360 -2.137 -27.178 1.00 92.50 93 ASP A CA 1
ATOM 739 C C . ASP A 1 93 ? 25.654 -0.650 -26.912 1.00 92.50 93 ASP A C 1
ATOM 741 O O . ASP A 1 93 ? 26.807 -0.230 -26.996 1.00 92.50 93 ASP A O 1
ATOM 745 N N . GLU A 1 94 ? 24.643 0.133 -26.522 1.00 94.94 94 GLU A N 1
ATOM 746 C CA . GLU A 1 94 ? 24.797 1.539 -26.128 1.00 94.94 94 GLU A CA 1
ATOM 747 C C . GLU A 1 94 ? 25.711 1.677 -24.908 1.00 94.94 94 GLU A C 1
ATOM 749 O O . GLU A 1 94 ? 26.633 2.488 -24.913 1.00 94.94 94 GLU A O 1
ATOM 754 N N . GLY A 1 95 ? 25.505 0.861 -23.870 1.00 96.19 95 GLY A N 1
ATOM 755 C CA . GLY A 1 95 ? 26.365 0.863 -22.687 1.00 96.19 95 GLY A CA 1
ATOM 756 C C . GLY A 1 95 ? 27.803 0.461 -22.999 1.00 96.19 95 GLY A C 1
ATOM 757 O O . GLY A 1 95 ? 28.737 1.037 -22.447 1.00 96.19 95 GLY A O 1
ATOM 758 N N . ALA A 1 96 ? 27.997 -0.485 -23.919 1.00 95.38 96 ALA A N 1
ATOM 759 C CA . ALA A 1 96 ? 29.321 -0.860 -24.386 1.00 95.38 96 ALA A CA 1
ATOM 760 C C . ALA A 1 96 ? 29.991 0.293 -25.137 1.00 95.38 96 ALA A C 1
ATOM 762 O O . ALA A 1 96 ? 31.142 0.603 -24.854 1.00 95.38 96 ALA A O 1
ATOM 763 N N . GLN A 1 97 ? 29.263 0.962 -26.032 1.00 95.06 97 GLN A N 1
ATOM 764 C CA . GLN A 1 97 ? 29.776 2.104 -26.781 1.00 95.06 97 GLN A CA 1
ATOM 765 C C . GLN A 1 97 ? 30.119 3.289 -25.870 1.00 95.06 97 GLN A C 1
ATOM 767 O O . GLN A 1 97 ? 31.165 3.900 -26.046 1.00 95.06 97 GLN A O 1
ATOM 772 N N . LEU A 1 98 ? 29.270 3.604 -24.887 1.00 96.62 98 LEU A N 1
ATOM 773 C CA . LEU A 1 98 ? 29.504 4.695 -23.931 1.00 96.62 98 LEU A CA 1
ATOM 774 C C . LEU A 1 98 ? 30.746 4.471 -23.060 1.00 96.62 98 LEU A C 1
ATOM 776 O O . LEU A 1 98 ? 31.333 5.437 -22.581 1.00 96.62 98 LEU A O 1
ATOM 780 N N . LEU A 1 99 ? 31.118 3.210 -22.833 1.00 96.88 99 LEU A N 1
ATOM 781 C CA . LEU A 1 99 ? 32.224 2.812 -21.962 1.00 96.88 99 LEU A CA 1
ATOM 782 C C . LEU A 1 99 ? 33.432 2.254 -22.729 1.00 96.88 99 LEU A C 1
ATOM 784 O O . LEU A 1 99 ? 34.302 1.640 -22.103 1.00 96.88 99 LEU A O 1
ATOM 788 N N . ASP A 1 100 ? 33.456 2.424 -24.055 1.00 96.06 100 ASP A N 1
ATOM 789 C CA . ASP A 1 100 ? 34.483 1.905 -24.967 1.00 96.06 100 ASP A CA 1
ATOM 790 C C . ASP A 1 100 ? 34.771 0.398 -24.784 1.00 96.06 100 ASP A C 1
ATOM 792 O O . ASP A 1 100 ? 35.902 -0.079 -24.897 1.00 96.06 100 ASP A O 1
ATOM 796 N N . LEU A 1 101 ? 33.733 -0.385 -24.479 1.00 93.88 101 LEU A N 1
ATOM 797 C CA . LEU A 1 101 ? 33.811 -1.838 -24.359 1.00 93.88 101 LEU A CA 1
ATOM 798 C C . LEU A 1 101 ? 33.644 -2.505 -25.737 1.00 93.88 101 LEU A C 1
ATOM 800 O O . LEU A 1 101 ? 32.907 -2.002 -26.588 1.00 93.88 101 LEU A O 1
ATOM 804 N N . PRO A 1 102 ? 34.254 -3.685 -25.967 1.00 90.06 102 PRO A N 1
ATOM 805 C CA . PRO A 1 102 ? 34.090 -4.417 -27.220 1.00 90.06 102 PRO A CA 1
ATOM 806 C C . PRO A 1 102 ? 32.612 -4.706 -27.506 1.00 90.06 102 PRO A C 1
ATOM 808 O O . PRO A 1 102 ? 31.915 -5.244 -26.642 1.00 90.06 102 PRO A O 1
ATOM 811 N N . SER A 1 103 ? 32.144 -4.407 -28.719 1.00 80.50 103 SER A N 1
ATOM 812 C CA . SER A 1 103 ? 30.789 -4.745 -29.165 1.00 80.50 103 SER A CA 1
ATOM 813 C C . SER A 1 103 ? 30.616 -6.261 -29.309 1.00 80.50 103 SER A C 1
ATOM 815 O O . SER A 1 103 ? 31.582 -7.023 -29.408 1.00 80.50 103 SER A O 1
ATOM 817 N N . SER A 1 104 ? 29.379 -6.762 -29.225 1.00 77.25 104 SER A N 1
ATOM 818 C CA . SER A 1 104 ? 29.140 -8.187 -29.494 1.00 77.25 104 SER A CA 1
ATOM 819 C C . SER A 1 104 ? 29.188 -8.363 -31.005 1.00 77.25 104 SER A C 1
ATOM 821 O O . SER A 1 104 ? 28.622 -7.514 -31.699 1.00 77.25 104 SER A O 1
ATOM 823 N N . PRO A 1 105 ? 29.777 -9.445 -31.544 1.00 71.31 105 PRO A N 1
ATOM 824 C CA . PRO A 1 105 ? 29.397 -9.870 -32.881 1.00 71.31 105 PRO A CA 1
ATOM 825 C C . PRO A 1 105 ? 27.875 -10.030 -32.861 1.00 71.31 105 PRO A C 1
ATOM 827 O O . PRO A 1 105 ? 27.330 -10.788 -32.055 1.00 71.31 105 PRO A O 1
ATOM 830 N N . ARG A 1 106 ? 27.180 -9.198 -33.638 1.00 67.00 106 ARG A N 1
ATOM 831 C CA . ARG A 1 106 ? 25.723 -9.237 -33.713 1.00 67.00 106 ARG A CA 1
ATOM 832 C C . ARG A 1 106 ? 25.343 -10.552 -34.377 1.00 67.00 106 ARG A C 1
ATOM 834 O O . ARG A 1 106 ? 25.579 -10.709 -35.575 1.00 67.00 106 ARG A O 1
ATOM 841 N N . ASP A 1 107 ? 24.729 -11.463 -33.626 1.00 59.81 107 ASP A N 1
ATOM 842 C CA . ASP A 1 107 ? 23.877 -12.474 -34.241 1.00 59.81 107 ASP A CA 1
ATOM 843 C C . ASP A 1 107 ? 22.775 -11.700 -34.958 1.00 59.81 107 ASP A C 1
ATOM 845 O O . ASP A 1 107 ? 21.920 -11.055 -34.353 1.00 59.81 107 ASP A O 1
ATOM 849 N N . SER A 1 108 ? 22.856 -11.683 -36.281 1.00 51.06 108 SER A N 1
ATOM 850 C CA . SER A 1 108 ? 22.026 -10.891 -37.189 1.00 51.06 108 SER A CA 1
ATOM 851 C C . SER A 1 108 ? 20.586 -11.409 -37.287 1.00 51.06 108 SER A C 1
ATOM 853 O O . SER A 1 108 ? 19.882 -11.119 -38.252 1.00 51.06 108 SER A O 1
ATOM 855 N N . GLY A 1 109 ? 20.095 -12.082 -36.241 1.00 55.03 109 GLY A N 1
ATOM 856 C CA . GLY A 1 109 ? 18.672 -12.249 -35.954 1.00 55.03 109 GLY A CA 1
ATOM 857 C C . GLY A 1 109 ? 18.044 -10.919 -35.535 1.00 55.03 109 GLY A C 1
ATOM 858 O O . GLY A 1 109 ? 17.405 -10.829 -34.490 1.00 55.03 109 GLY A O 1
ATOM 859 N N . ALA A 1 110 ? 18.281 -9.866 -36.321 1.00 58.16 110 ALA A N 1
ATOM 860 C CA . ALA A 1 110 ? 17.701 -8.556 -36.133 1.00 58.16 110 ALA A CA 1
ATOM 861 C C . ALA A 1 110 ? 16.183 -8.720 -36.155 1.00 58.16 110 ALA A C 1
ATOM 863 O O . ALA A 1 110 ? 15.590 -8.944 -37.210 1.00 58.16 110 ALA A O 1
ATOM 864 N N . ILE A 1 111 ? 15.563 -8.613 -34.978 1.00 61.62 111 ILE A N 1
ATOM 865 C CA . ILE A 1 111 ? 14.131 -8.352 -34.863 1.00 61.62 111 ILE A CA 1
ATOM 866 C C . ILE A 1 111 ? 13.855 -7.200 -35.825 1.00 61.62 111 ILE A C 1
ATOM 868 O O . ILE A 1 111 ? 14.472 -6.135 -35.700 1.00 61.62 111 ILE A O 1
ATOM 872 N N . SER A 1 112 ? 13.002 -7.450 -36.819 1.00 76.19 112 SER A N 1
ATOM 873 C CA . SER A 1 112 ? 12.755 -6.505 -37.900 1.00 76.19 112 SER A CA 1
ATOM 874 C C . SER A 1 112 ? 12.402 -5.146 -37.304 1.00 76.19 112 SER A C 1
ATOM 876 O O . SER A 1 112 ? 11.693 -5.070 -36.297 1.00 76.19 112 SER A O 1
ATOM 878 N N . SER A 1 113 ? 12.863 -4.054 -37.916 1.00 76.44 113 SER A N 1
ATOM 879 C CA . SER A 1 113 ? 12.492 -2.698 -37.486 1.00 76.44 113 SER A CA 1
ATOM 880 C C . SER A 1 113 ? 10.971 -2.541 -37.332 1.00 76.44 113 SER A C 1
ATOM 882 O O . SER A 1 113 ? 10.511 -1.845 -36.428 1.00 76.44 113 SER A O 1
ATOM 884 N N . LYS A 1 114 ? 10.197 -3.278 -38.143 1.00 79.88 114 LYS A N 1
ATOM 885 C CA . LYS A 1 114 ? 8.734 -3.373 -38.068 1.00 79.88 114 LYS A CA 1
ATOM 886 C C . LYS A 1 114 ? 8.219 -4.004 -36.769 1.00 79.88 114 LYS A C 1
ATOM 888 O O . LYS A 1 114 ? 7.268 -3.488 -36.185 1.00 79.88 114 LYS A O 1
ATOM 893 N N . ASP A 1 115 ? 8.838 -5.078 -36.287 1.00 79.44 115 ASP A N 1
ATOM 894 C CA . ASP A 1 115 ? 8.416 -5.757 -35.052 1.00 79.44 115 ASP A CA 1
ATOM 895 C C . ASP A 1 115 ? 8.682 -4.871 -33.830 1.00 79.44 115 ASP A C 1
ATOM 897 O O . ASP A 1 115 ? 7.869 -4.802 -32.906 1.00 79.44 115 ASP A O 1
ATOM 901 N N . ARG A 1 116 ? 9.795 -4.126 -33.848 1.00 74.19 116 ARG A N 1
ATOM 902 C CA . ARG A 1 116 ? 10.125 -3.144 -32.803 1.00 74.19 116 ARG A CA 1
ATOM 903 C C . ARG A 1 116 ? 9.122 -2.001 -32.771 1.00 74.19 116 ARG A C 1
ATOM 905 O O . ARG A 1 116 ? 8.616 -1.651 -31.706 1.00 74.19 116 ARG A O 1
ATOM 912 N N . GLU A 1 117 ? 8.806 -1.436 -33.937 1.00 83.06 117 GLU A N 1
ATOM 913 C CA . GLU A 1 117 ? 7.810 -0.372 -34.046 1.00 83.06 117 GLU A CA 1
ATOM 914 C C . GLU A 1 117 ? 6.434 -0.843 -33.553 1.00 83.06 117 GLU A C 1
ATOM 916 O O . GLU A 1 117 ? 5.756 -0.110 -32.830 1.00 83.06 117 GLU A O 1
ATOM 921 N N . THR A 1 118 ? 6.058 -2.085 -33.871 1.00 86.88 118 THR A N 1
ATOM 922 C CA . THR A 1 118 ? 4.800 -2.702 -33.423 1.00 86.88 118 THR A CA 1
ATOM 923 C C . THR A 1 118 ? 4.758 -2.844 -31.901 1.00 86.88 118 THR A C 1
ATOM 925 O O . THR A 1 118 ? 3.857 -2.295 -31.269 1.00 86.88 118 THR A O 1
ATOM 928 N N . LYS A 1 119 ? 5.780 -3.447 -31.276 1.00 79.44 119 LYS A N 1
ATOM 929 C CA . LYS A 1 119 ? 5.865 -3.566 -29.805 1.00 79.44 119 LYS A CA 1
ATOM 930 C C . LYS A 1 119 ? 5.871 -2.205 -29.102 1.00 79.44 119 LYS A C 1
ATOM 932 O O . LYS A 1 119 ? 5.262 -2.037 -28.043 1.00 79.44 119 LYS A O 1
ATOM 937 N N . ARG A 1 120 ? 6.538 -1.203 -29.688 1.00 81.31 120 ARG A N 1
ATOM 938 C CA . ARG A 1 120 ? 6.556 0.171 -29.164 1.00 81.31 120 ARG A CA 1
ATOM 939 C C . ARG A 1 120 ? 5.167 0.810 -29.223 1.00 81.31 120 ARG A C 1
ATOM 941 O O . ARG A 1 120 ? 4.760 1.450 -28.254 1.00 81.31 120 ARG A O 1
ATOM 948 N N . LYS A 1 121 ? 4.436 0.624 -30.328 1.00 86.69 121 LYS A N 1
ATOM 949 C CA . LYS A 1 121 ? 3.041 1.070 -30.486 1.00 86.69 121 LYS A CA 1
ATOM 950 C C . LYS A 1 121 ? 2.116 0.385 -29.481 1.00 86.69 121 LYS A C 1
ATOM 952 O O . LYS A 1 121 ? 1.370 1.082 -28.803 1.00 86.69 121 LYS A O 1
ATOM 957 N N . GLU A 1 122 ? 2.220 -0.931 -29.309 1.00 87.38 122 GLU A N 1
ATOM 958 C CA . GLU A 1 122 ? 1.423 -1.692 -28.334 1.00 87.38 122 GLU A CA 1
ATOM 959 C C . GLU A 1 122 ? 1.641 -1.209 -26.895 1.00 87.38 122 GLU A C 1
ATOM 961 O O . GLU A 1 122 ? 0.683 -1.014 -26.149 1.00 87.38 122 GLU A O 1
ATOM 966 N N . ARG A 1 123 ? 2.889 -0.951 -26.489 1.00 78.19 123 ARG A N 1
ATOM 967 C CA . ARG A 1 123 ? 3.191 -0.436 -25.144 1.00 78.19 123 ARG A CA 1
ATOM 968 C C . ARG A 1 123 ? 2.728 0.997 -24.934 1.00 78.19 123 ARG A C 1
ATOM 970 O O . ARG A 1 123 ? 2.212 1.295 -23.860 1.00 78.19 123 ARG A O 1
ATOM 977 N N . ARG A 1 124 ? 2.877 1.869 -25.939 1.00 83.62 124 ARG A N 1
ATOM 978 C CA . ARG A 1 124 ? 2.301 3.224 -25.903 1.00 83.62 124 ARG A CA 1
ATOM 979 C C . ARG A 1 124 ? 0.788 3.152 -25.746 1.00 83.62 124 ARG A C 1
ATOM 981 O O . ARG A 1 124 ? 0.266 3.757 -24.820 1.00 83.62 124 ARG A O 1
ATOM 988 N N . ALA A 1 125 ? 0.119 2.321 -26.544 1.00 88.81 125 ALA A N 1
ATOM 989 C CA . ALA A 1 125 ? -1.316 2.088 -26.433 1.00 88.81 125 ALA A CA 1
ATOM 990 C C . ALA A 1 125 ? -1.705 1.542 -25.048 1.00 88.81 125 ALA A C 1
ATOM 992 O O . ALA A 1 125 ? -2.644 2.041 -24.438 1.00 88.81 125 ALA A O 1
ATOM 993 N N . LYS A 1 126 ? -0.953 0.580 -24.496 1.00 81.06 126 LYS A N 1
ATOM 994 C CA . LYS A 1 126 ? -1.184 0.039 -23.147 1.00 81.06 126 LYS A CA 1
ATOM 995 C C . LYS A 1 126 ? -0.979 1.093 -22.053 1.00 81.06 126 LYS A C 1
ATOM 997 O O . LYS A 1 126 ? -1.763 1.146 -21.109 1.00 81.06 126 LYS A O 1
ATOM 1002 N N . LYS A 1 127 ? 0.050 1.936 -22.173 1.00 80.19 127 LYS A N 1
ATOM 1003 C CA . LYS A 1 127 ? 0.333 3.033 -21.237 1.00 80.19 127 LYS A CA 1
ATOM 1004 C C . LYS A 1 127 ? -0.749 4.108 -21.299 1.00 80.19 127 LYS A C 1
ATOM 1006 O O . LYS A 1 127 ? -1.259 4.498 -20.258 1.00 80.19 127 LYS A O 1
ATOM 1011 N N . GLU A 1 128 ? -1.141 4.532 -22.497 1.00 86.88 128 GLU A N 1
ATOM 1012 C CA . GLU A 1 128 ? -2.244 5.474 -22.709 1.00 86.88 128 GLU A CA 1
ATOM 1013 C C . GLU A 1 128 ? -3.568 4.912 -22.188 1.00 86.88 128 GLU A C 1
ATOM 1015 O O . GLU A 1 128 ? -4.311 5.619 -21.514 1.00 86.88 128 GLU A O 1
ATOM 1020 N N . HIS A 1 129 ? -3.850 3.632 -22.443 1.00 84.62 129 HIS A N 1
ATOM 1021 C CA . HIS A 1 129 ? -5.023 2.948 -21.908 1.00 84.62 129 HIS A CA 1
ATOM 1022 C C . HIS A 1 129 ? -5.017 2.948 -20.375 1.00 84.62 129 HIS A C 1
ATOM 1024 O O . HIS A 1 129 ? -6.009 3.333 -19.762 1.00 84.62 129 HIS A O 1
ATOM 1030 N N . ARG A 1 130 ? -3.888 2.583 -19.751 1.00 80.69 130 ARG A N 1
ATOM 1031 C CA . ARG A 1 130 ? -3.722 2.628 -18.291 1.00 80.69 130 ARG A CA 1
ATOM 1032 C C . ARG A 1 130 ? -3.899 4.045 -17.745 1.00 80.69 130 ARG A C 1
ATOM 1034 O O . ARG A 1 130 ? -4.618 4.221 -16.772 1.00 80.69 130 ARG A O 1
ATOM 1041 N N . GLN A 1 131 ? -3.308 5.054 -18.385 1.00 82.50 131 GLN A N 1
ATOM 1042 C CA . GLN A 1 131 ? -3.433 6.447 -17.952 1.00 82.50 131 GLN A CA 1
ATOM 1043 C C . GLN A 1 131 ? -4.882 6.939 -18.034 1.00 82.50 131 GLN A C 1
ATOM 1045 O O . GLN A 1 131 ? -5.360 7.597 -17.116 1.00 82.50 131 GLN A O 1
ATOM 1050 N N . ARG A 1 132 ? -5.605 6.584 -19.103 1.00 88.25 132 ARG A N 1
ATOM 1051 C CA . ARG A 1 132 ? -7.038 6.887 -19.235 1.00 88.25 132 ARG A CA 1
ATOM 1052 C C . ARG A 1 132 ? -7.873 6.171 -18.177 1.00 88.25 132 ARG A C 1
ATOM 1054 O O . ARG A 1 132 ? -8.832 6.758 -17.694 1.00 88.25 132 ARG A O 1
ATOM 1061 N N . ALA A 1 133 ? -7.533 4.930 -17.831 1.00 83.12 133 ALA A N 1
ATOM 1062 C CA . ALA A 1 133 ? -8.211 4.193 -16.767 1.00 83.12 133 ALA A CA 1
ATOM 1063 C C . ALA A 1 133 ? -8.003 4.868 -15.401 1.00 83.12 133 ALA A C 1
ATOM 1065 O O . ALA A 1 133 ? -8.981 5.124 -14.709 1.00 83.12 133 ALA A O 1
ATOM 1066 N N . ILE A 1 134 ? -6.762 5.248 -15.074 1.00 81.62 134 ILE A N 1
ATOM 1067 C CA . ILE A 1 134 ? -6.432 5.999 -13.851 1.00 81.62 134 ILE A CA 1
ATOM 1068 C C . ILE A 1 134 ? -7.198 7.326 -13.806 1.00 81.62 134 ILE A C 1
ATOM 1070 O O . ILE A 1 134 ? -7.796 7.656 -12.791 1.00 81.62 134 ILE A O 1
ATOM 1074 N N . GLU A 1 135 ? -7.214 8.086 -14.902 1.00 88.75 135 GLU A N 1
ATOM 1075 C CA . GLU A 1 135 ? -7.905 9.378 -14.945 1.00 88.75 135 GLU A CA 1
ATOM 1076 C C . GLU A 1 135 ? -9.423 9.235 -14.774 1.00 88.75 135 GLU A C 1
ATOM 1078 O O . GLU A 1 135 ? -10.033 9.968 -14.000 1.00 88.75 135 GLU A O 1
ATOM 1083 N N . ARG A 1 136 ? -10.037 8.241 -15.429 1.00 90.31 136 ARG A N 1
ATOM 1084 C CA . ARG A 1 136 ? -11.457 7.918 -15.218 1.00 90.31 136 ARG A CA 1
ATOM 1085 C C . ARG A 1 136 ? -11.743 7.547 -13.769 1.00 90.31 136 ARG A C 1
ATOM 1087 O O . ARG A 1 136 ? -12.779 7.924 -13.244 1.00 90.31 136 ARG A O 1
ATOM 1094 N N . ALA A 1 137 ? -10.835 6.825 -13.129 1.00 85.75 137 ALA A N 1
ATOM 1095 C CA . ALA A 1 137 ? -11.008 6.410 -11.750 1.00 85.75 137 ALA A CA 1
ATOM 1096 C C . ALA A 1 137 ? -10.835 7.562 -10.753 1.00 85.75 137 ALA A C 1
ATOM 1098 O O . ALA A 1 137 ? -11.569 7.632 -9.774 1.00 85.75 137 ALA A O 1
ATOM 1099 N N . LYS A 1 138 ? -9.953 8.528 -11.041 1.00 88.81 138 LYS A N 1
ATOM 1100 C CA . LYS A 1 138 ? -9.898 9.794 -10.295 1.00 88.81 138 LYS A CA 1
ATOM 1101 C C . LYS A 1 138 ? -11.224 10.546 -10.394 1.00 88.81 138 LYS A C 1
ATOM 1103 O O . LYS A 1 138 ? -11.768 10.941 -9.374 1.00 88.81 138 LYS A O 1
ATOM 1108 N N . GLN A 1 139 ? -11.770 10.684 -11.603 1.00 93.44 139 GLN A N 1
ATOM 1109 C CA . GLN A 1 139 ? -13.080 11.314 -11.810 1.00 93.44 139 GLN A CA 1
ATOM 1110 C C . GLN A 1 139 ? -14.200 10.558 -11.083 1.00 93.44 139 GLN A C 1
ATOM 1112 O O . GLN A 1 139 ? -15.126 11.172 -10.563 1.00 93.44 139 GLN A O 1
ATOM 1117 N N . GLU A 1 140 ? -14.104 9.230 -11.018 1.00 93.31 140 GLU A N 1
ATOM 1118 C CA . GLU A 1 140 ? -15.056 8.396 -10.293 1.00 93.31 140 GLU A CA 1
ATOM 1119 C C . GLU A 1 140 ? -14.999 8.611 -8.783 1.00 93.31 140 GLU A C 1
ATOM 1121 O O . GLU A 1 140 ? -16.038 8.798 -8.157 1.00 93.31 140 GLU A O 1
ATOM 1126 N N . VAL A 1 141 ? -13.796 8.630 -8.209 1.00 93.50 141 VAL A N 1
ATOM 1127 C CA . VAL A 1 141 ? -13.577 8.962 -6.796 1.00 93.50 141 VAL A CA 1
ATOM 1128 C C . VAL A 1 141 ? -14.201 10.316 -6.462 1.00 93.50 141 VAL A C 1
ATOM 1130 O O . VAL A 1 141 ? -14.876 10.451 -5.445 1.00 93.50 141 VAL A O 1
ATOM 1133 N N . ASP A 1 142 ? -14.023 11.303 -7.336 1.00 93.56 142 ASP A N 1
ATOM 1134 C CA . ASP A 1 142 ? -14.520 12.665 -7.132 1.00 93.56 142 ASP A CA 1
ATOM 1135 C C . ASP A 1 142 ? -16.043 12.687 -7.152 1.00 93.56 142 ASP A C 1
ATOM 1137 O O . ASP A 1 142 ? -16.670 13.212 -6.235 1.00 93.56 142 ASP A O 1
ATOM 1141 N N . ARG A 1 143 ? -16.632 11.998 -8.132 1.00 96.00 143 ARG A N 1
ATOM 1142 C CA . ARG A 1 143 ? -18.075 11.802 -8.229 1.00 96.00 143 ARG A CA 1
ATOM 1143 C C . ARG A 1 143 ? -18.649 11.107 -6.993 1.00 96.00 143 ARG A C 1
ATOM 1145 O O . ARG A 1 143 ? -19.705 11.515 -6.524 1.00 96.00 143 ARG A O 1
ATOM 1152 N N . ILE A 1 144 ? -17.982 10.076 -6.470 1.00 95.50 144 ILE A N 1
ATOM 1153 C CA . ILE A 1 144 ? -18.407 9.366 -5.252 1.00 95.50 144 ILE A CA 1
ATOM 1154 C C . ILE A 1 144 ? -18.370 10.306 -4.042 1.00 95.50 144 ILE A C 1
ATOM 1156 O O . ILE A 1 144 ? -19.335 10.357 -3.281 1.00 95.50 144 ILE A O 1
ATOM 1160 N N . ILE A 1 145 ? -17.281 11.063 -3.876 1.00 94.38 145 ILE A N 1
ATOM 1161 C CA . ILE A 1 145 ? -17.111 12.001 -2.758 1.00 94.38 145 ILE A CA 1
ATOM 1162 C C . ILE A 1 145 ? -18.155 13.120 -2.809 1.00 94.38 145 ILE A C 1
ATOM 1164 O O . ILE A 1 145 ? -18.701 13.492 -1.776 1.00 94.38 145 ILE A O 1
ATOM 1168 N N . GLU A 1 146 ? -18.453 13.652 -3.992 1.00 95.06 146 GLU A N 1
ATOM 1169 C CA . GLU A 1 146 ? -19.480 14.682 -4.166 1.00 95.06 146 GLU A CA 1
ATOM 1170 C C . GLU A 1 146 ? -20.895 14.124 -3.943 1.00 95.06 146 GLU A C 1
ATOM 1172 O O . GLU A 1 146 ? -21.729 14.772 -3.310 1.00 95.06 146 GLU A O 1
ATOM 1177 N N . ALA A 1 147 ? -21.172 12.911 -4.431 1.00 95.88 147 ALA A N 1
ATOM 1178 C CA . ALA A 1 147 ? -22.488 12.283 -4.329 1.00 95.88 147 ALA A CA 1
ATOM 1179 C C . ALA A 1 147 ? -22.829 11.777 -2.919 1.00 95.88 147 ALA A C 1
ATOM 1181 O O . ALA A 1 147 ? -24.011 11.602 -2.620 1.00 95.88 147 ALA A O 1
ATOM 1182 N N . SER A 1 148 ? -21.836 11.538 -2.055 1.00 95.50 148 SER A N 1
ATOM 1183 C CA . SER A 1 148 ? -22.078 11.054 -0.690 1.00 95.50 148 SER A CA 1
ATOM 1184 C C . SER A 1 148 ? -22.800 12.079 0.189 1.00 95.50 148 SER A C 1
ATOM 1186 O O . SER A 1 148 ? -23.441 11.694 1.162 1.00 95.50 148 SER A O 1
ATOM 1188 N N . GLY A 1 149 ? -22.688 13.376 -0.130 1.00 94.25 149 GLY A N 1
ATOM 1189 C CA . GLY A 1 149 ? -23.153 14.472 0.728 1.00 94.25 149 GLY A CA 1
ATOM 1190 C C . GLY A 1 149 ? -22.298 14.690 1.986 1.00 94.25 149 GLY A C 1
ATOM 1191 O O . GLY A 1 149 ? -22.518 15.658 2.710 1.00 94.25 149 GLY A O 1
ATOM 1192 N N . ASP A 1 150 ? -21.293 13.840 2.208 1.00 93.31 150 ASP A N 1
ATOM 1193 C CA . ASP A 1 150 ? -20.412 13.842 3.380 1.00 93.31 150 ASP A CA 1
ATOM 1194 C C . ASP A 1 150 ? -19.164 14.722 3.170 1.00 93.31 150 ASP A C 1
ATOM 1196 O O . ASP A 1 150 ? -18.315 14.835 4.049 1.00 93.31 150 ASP A O 1
ATOM 1200 N N . SER A 1 151 ? -19.030 15.378 2.011 1.00 90.75 151 SER A N 1
ATOM 1201 C CA . SER A 1 151 ? -17.833 16.147 1.630 1.00 90.75 151 SER A CA 1
ATOM 1202 C C . SER A 1 151 ? -17.514 17.334 2.547 1.00 90.75 151 SER A C 1
ATOM 1204 O O . SER A 1 151 ? -16.406 17.861 2.490 1.00 90.75 151 SER A O 1
ATOM 1206 N N . ASN A 1 152 ? -18.486 17.783 3.346 1.00 93.44 152 ASN A N 1
ATOM 1207 C CA . ASN A 1 152 ? -18.336 18.896 4.286 1.00 93.44 152 ASN A CA 1
ATOM 1208 C C . ASN A 1 152 ? -18.022 18.440 5.716 1.00 93.44 152 ASN A C 1
ATOM 1210 O O . ASN A 1 152 ? -17.826 19.292 6.581 1.00 93.44 152 ASN A O 1
ATOM 1214 N N . LEU A 1 153 ? -18.015 17.130 5.978 1.00 95.38 153 LEU A N 1
ATOM 1215 C CA . LEU A 1 153 ? -17.686 16.595 7.291 1.00 95.38 153 LEU A CA 1
ATOM 1216 C C . LEU A 1 153 ? -16.172 16.649 7.512 1.00 95.38 153 LEU A C 1
ATOM 1218 O O . LEU A 1 153 ? -15.370 16.366 6.619 1.00 95.38 153 LEU A O 1
ATOM 1222 N N . SER A 1 154 ? -15.780 17.004 8.729 1.00 97.06 154 SER A N 1
ATOM 1223 C CA . SER A 1 154 ? -14.405 16.857 9.196 1.00 97.06 154 SER A CA 1
ATOM 1224 C C . SER A 1 154 ? -14.018 15.381 9.304 1.00 97.06 154 SER A C 1
ATOM 1226 O O . SER A 1 154 ? -14.865 14.479 9.327 1.00 97.06 154 SER A O 1
ATOM 1228 N N . TYR A 1 155 ? -12.714 15.116 9.414 1.00 96.56 155 TYR A N 1
ATOM 1229 C CA . TYR A 1 155 ? -12.236 13.753 9.625 1.00 96.56 155 TYR A CA 1
ATOM 1230 C C . TYR A 1 155 ? -12.822 13.130 10.894 1.00 96.56 155 TYR A C 1
ATOM 1232 O O . TYR A 1 155 ? -13.247 11.978 10.858 1.00 96.56 155 TYR A O 1
ATOM 1240 N N . ASP A 1 156 ? -12.863 13.873 12.001 1.00 96.69 156 ASP A N 1
ATOM 1241 C CA . ASP A 1 156 ? -13.356 13.342 13.271 1.00 96.69 156 ASP A CA 1
ATOM 1242 C C . ASP A 1 156 ? -14.859 13.038 13.228 1.00 96.69 156 ASP A C 1
ATOM 1244 O O . ASP A 1 156 ? -15.282 12.025 13.788 1.00 96.69 156 ASP A O 1
ATOM 1248 N N . GLU A 1 157 ? -15.658 13.837 12.513 1.00 97.38 157 GLU A N 1
ATOM 1249 C CA . GLU A 1 157 ? -17.081 13.550 12.287 1.00 97.38 157 GLU A CA 1
ATOM 1250 C C . GLU A 1 157 ? -17.273 12.269 11.466 1.00 97.38 157 GLU A C 1
ATOM 1252 O O . GLU A 1 157 ? -18.052 11.401 11.862 1.00 97.38 157 GLU A O 1
ATOM 1257 N N . MET A 1 158 ? -16.519 12.100 10.373 1.00 97.81 158 MET A N 1
ATOM 1258 C CA . MET A 1 158 ? -16.568 10.875 9.564 1.00 97.81 158 MET A CA 1
ATOM 1259 C C . MET A 1 158 ? -16.064 9.648 10.324 1.00 97.81 158 MET A C 1
ATOM 1261 O O . MET A 1 158 ? -16.664 8.575 10.250 1.00 97.81 158 MET A O 1
ATOM 1265 N N . ALA A 1 159 ? -14.970 9.791 11.072 1.00 96.94 159 ALA A N 1
ATOM 1266 C CA . ALA A 1 159 ? -14.412 8.722 11.888 1.00 96.94 159 ALA A CA 1
ATOM 1267 C C . ALA A 1 159 ? -15.401 8.300 12.979 1.00 96.94 159 ALA A C 1
ATOM 1269 O O . ALA A 1 159 ? -15.585 7.105 13.205 1.00 96.94 159 ALA A O 1
ATOM 1270 N N . LYS A 1 160 ? -16.073 9.264 13.620 1.00 96.38 160 LYS A N 1
ATOM 1271 C CA . LYS A 1 160 ? -17.136 8.994 14.588 1.00 96.38 160 LYS A CA 1
ATOM 1272 C C . LYS A 1 160 ? -18.326 8.288 13.940 1.00 96.38 160 LYS A C 1
ATOM 1274 O O . LYS A 1 160 ? -18.784 7.292 14.486 1.00 96.38 160 LYS A O 1
ATOM 1279 N N . ALA A 1 161 ? -18.794 8.755 12.784 1.00 96.62 161 ALA A N 1
ATOM 1280 C CA . ALA A 1 161 ? -19.896 8.114 12.070 1.00 96.62 161 ALA A CA 1
ATOM 1281 C C . ALA A 1 161 ? -19.577 6.650 11.722 1.00 96.62 161 ALA A C 1
ATOM 1283 O O . ALA A 1 161 ? -20.436 5.782 11.858 1.00 96.62 161 ALA A O 1
ATOM 1284 N N . LEU A 1 162 ? -18.331 6.361 11.329 1.00 96.69 162 LEU A N 1
ATOM 1285 C CA . LEU A 1 162 ? -17.889 4.996 11.053 1.00 96.69 162 LEU A CA 1
ATOM 1286 C C . LEU A 1 162 ? -17.822 4.132 12.325 1.00 96.69 162 LEU A C 1
ATOM 1288 O O . LEU A 1 162 ? -18.266 2.986 12.294 1.00 96.69 162 LEU A O 1
ATOM 1292 N N . VAL A 1 163 ? -17.329 4.686 13.439 1.00 96.69 163 VAL A N 1
ATOM 1293 C CA . VAL A 1 163 ? -17.320 4.015 14.754 1.00 96.69 163 VAL A CA 1
ATOM 1294 C C . VAL A 1 163 ? -18.740 3.690 15.211 1.00 96.69 163 VAL A C 1
ATOM 1296 O O . VAL A 1 163 ? -19.008 2.555 15.600 1.00 96.69 163 VAL A O 1
ATOM 1299 N N . ASP A 1 164 ? -19.655 4.655 15.116 1.00 96.12 164 ASP A N 1
ATOM 1300 C CA . ASP A 1 164 ? -21.057 4.495 15.512 1.00 96.12 164 ASP A CA 1
ATOM 1301 C C . ASP A 1 164 ? -21.784 3.459 14.633 1.00 96.12 164 ASP A C 1
ATOM 1303 O O . ASP A 1 164 ? -22.688 2.769 15.102 1.00 96.12 164 ASP A O 1
ATOM 1307 N N . ALA A 1 165 ? -21.379 3.322 13.365 1.00 96.75 165 ALA A N 1
ATOM 1308 C CA . ALA A 1 165 ? -21.916 2.338 12.427 1.00 96.75 165 ALA A CA 1
ATOM 1309 C C . ALA A 1 165 ? -21.249 0.950 12.521 1.00 96.75 165 ALA A C 1
ATOM 1311 O O . ALA A 1 165 ? -21.686 0.017 11.842 1.00 96.75 165 ALA A O 1
ATOM 1312 N N . SER A 1 166 ? -20.196 0.799 13.330 1.00 97.25 166 SER A N 1
ATOM 1313 C CA . SER A 1 166 ? -19.433 -0.444 13.448 1.00 97.25 166 SER A CA 1
ATOM 1314 C C . SER A 1 166 ? -20.305 -1.598 13.976 1.00 97.25 166 SER A C 1
ATOM 1316 O O . SER A 1 166 ? -20.900 -1.464 15.048 1.00 97.25 166 SER A O 1
ATOM 1318 N N . PRO A 1 167 ? -20.357 -2.765 13.297 1.00 97.19 167 PRO A N 1
ATOM 1319 C CA . PRO A 1 167 ? -21.167 -3.905 13.735 1.00 97.19 167 PRO A CA 1
ATOM 1320 C C . PRO A 1 167 ? -20.810 -4.426 15.129 1.00 97.19 167 PRO A C 1
ATOM 1322 O O . PRO A 1 167 ? -21.679 -4.902 15.858 1.00 97.19 167 PRO A O 1
ATOM 1325 N N . ILE A 1 168 ? -19.529 -4.353 15.495 1.00 95.56 168 ILE A N 1
ATOM 1326 C CA . ILE A 1 168 ? -19.053 -4.604 16.854 1.00 95.56 168 ILE A CA 1
ATOM 1327 C C . ILE A 1 168 ? -18.699 -3.250 17.475 1.00 95.56 168 ILE A C 1
ATOM 1329 O O . ILE A 1 168 ? -17.907 -2.519 16.868 1.00 95.56 168 ILE A O 1
ATOM 1333 N N . PRO A 1 169 ? -19.235 -2.913 18.667 1.00 96.00 169 PRO A N 1
ATOM 1334 C CA . PRO A 1 169 ? -18.916 -1.664 19.344 1.00 96.00 169 PRO A CA 1
ATOM 1335 C C . PRO A 1 169 ? -17.407 -1.499 19.510 1.00 96.00 169 PRO A C 1
ATOM 1337 O O . PRO A 1 169 ? -16.740 -2.329 20.132 1.00 96.00 169 PRO A O 1
ATOM 1340 N N . VAL A 1 170 ? -16.868 -0.429 18.932 1.00 94.50 170 VAL A N 1
ATOM 1341 C CA . VAL A 1 170 ? -15.456 -0.090 19.074 1.00 94.50 170 VAL A CA 1
ATOM 1342 C C . VAL A 1 170 ? -15.293 0.699 20.373 1.00 94.50 170 VAL A C 1
ATOM 1344 O O . VAL A 1 170 ? -15.985 1.700 20.552 1.00 94.50 170 VAL A O 1
ATOM 1347 N N . PRO A 1 171 ? -14.423 0.264 21.300 1.00 90.69 171 PRO A N 1
ATOM 1348 C CA . PRO A 1 171 ? -14.239 0.966 22.556 1.00 90.69 171 PRO A CA 1
ATOM 1349 C C . PRO A 1 171 ? -13.605 2.331 22.306 1.00 90.69 171 PRO A C 1
ATOM 1351 O O . PRO A 1 171 ? -12.640 2.450 21.543 1.00 90.69 171 PRO A O 1
ATOM 1354 N N . ASP A 1 172 ? -14.098 3.338 23.022 1.00 79.44 172 ASP A N 1
ATOM 1355 C CA . ASP A 1 172 ? -13.379 4.597 23.165 1.00 79.44 172 ASP A CA 1
ATOM 1356 C C . ASP A 1 172 ? -12.002 4.323 23.790 1.00 79.44 172 ASP A C 1
ATOM 1358 O O . ASP A 1 172 ? -11.831 3.404 24.598 1.00 79.44 172 ASP A O 1
ATOM 1362 N N . SER A 1 173 ? -11.000 5.120 23.412 1.00 67.25 173 SER A N 1
ATOM 1363 C CA . SER A 1 173 ? -9.575 4.883 23.700 1.00 67.25 173 SER A CA 1
ATOM 1364 C C . SER A 1 173 ? -9.208 4.717 25.185 1.00 67.25 173 SER A C 1
ATOM 1366 O O . SER A 1 173 ? -8.089 4.309 25.494 1.00 67.25 173 SER A O 1
ATOM 1368 N N . GLU A 1 174 ? -10.125 5.022 26.106 1.00 59.38 174 GLU A N 1
ATOM 1369 C CA . GLU A 1 174 ? -9.924 4.961 27.557 1.00 59.38 174 GLU A CA 1
ATOM 1370 C C . GLU A 1 174 ? -10.398 3.650 28.224 1.00 59.38 174 GLU A C 1
ATOM 1372 O O . GLU A 1 174 ? -10.090 3.425 29.395 1.00 59.38 174 GLU A O 1
ATOM 1377 N N . ALA A 1 175 ? -11.114 2.761 27.522 1.00 55.03 175 ALA A N 1
ATOM 1378 C CA . ALA A 1 175 ? -11.681 1.550 28.132 1.00 55.03 175 ALA A CA 1
ATOM 1379 C C . ALA A 1 175 ? -10.639 0.444 28.438 1.00 55.03 175 ALA A C 1
ATOM 1381 O O . ALA A 1 175 ? -9.592 0.328 27.797 1.00 55.03 175 ALA A O 1
ATOM 1382 N N . SER A 1 176 ? -10.946 -0.403 29.435 1.00 50.62 176 SER A N 1
ATOM 1383 C CA . SER A 1 176 ? -10.044 -1.414 30.023 1.00 50.62 176 SER A CA 1
ATOM 1384 C C . SER A 1 176 ? -9.617 -2.542 29.078 1.00 50.62 176 SER A C 1
ATOM 1386 O O . SER A 1 176 ? -8.596 -3.188 29.315 1.00 50.62 176 SER A O 1
ATOM 1388 N N . GLU A 1 177 ? -10.382 -2.791 28.017 1.00 62.81 177 GLU A N 1
ATOM 1389 C CA . GLU A 1 177 ? -10.012 -3.721 26.955 1.00 62.81 177 GLU A CA 1
ATOM 1390 C C . GLU A 1 177 ? -9.414 -2.919 25.796 1.00 62.81 177 GLU A C 1
ATOM 1392 O O . GLU A 1 177 ? -10.103 -2.142 25.139 1.00 62.81 177 GLU A O 1
ATOM 1397 N N . SER A 1 178 ? -8.107 -3.071 25.552 1.00 83.56 178 SER A N 1
ATOM 1398 C CA . SER A 1 178 ? -7.462 -2.347 24.450 1.00 83.56 178 SER A CA 1
ATOM 1399 C C . SER A 1 178 ? -8.146 -2.702 23.125 1.00 83.56 178 SER A C 1
ATOM 1401 O O . SER A 1 178 ? -8.363 -3.882 22.858 1.00 83.56 178 SER A O 1
ATOM 1403 N N . ALA A 1 179 ? -8.431 -1.718 22.268 1.00 91.75 179 ALA A N 1
ATOM 1404 C CA . ALA A 1 179 ? -9.026 -1.950 20.947 1.00 91.75 179 ALA A CA 1
ATOM 1405 C C . ALA A 1 179 ? -8.260 -3.004 20.112 1.00 91.75 179 ALA A C 1
ATOM 1407 O O . ALA A 1 179 ? -8.862 -3.734 19.326 1.00 91.75 179 ALA A O 1
ATOM 1408 N N . ALA A 1 180 ? -6.943 -3.144 20.324 1.00 92.19 180 ALA A N 1
ATOM 1409 C CA . ALA A 1 180 ? -6.150 -4.238 19.763 1.00 92.19 180 ALA A CA 1
ATOM 1410 C C . ALA A 1 180 ? -6.617 -5.622 20.226 1.00 92.19 180 ALA A C 1
ATOM 1412 O O . ALA A 1 180 ? -6.722 -6.523 19.402 1.00 92.19 180 ALA A O 1
ATOM 1413 N N . HIS A 1 181 ? -6.895 -5.801 21.519 1.00 92.19 181 HIS A N 1
ATOM 1414 C CA . HIS A 1 181 ? -7.373 -7.073 22.061 1.00 92.19 181 HIS A CA 1
ATOM 1415 C C . HIS A 1 181 ? -8.698 -7.462 21.414 1.00 92.19 181 HIS A C 1
ATOM 1417 O O . HIS A 1 181 ? -8.815 -8.559 20.870 1.00 92.19 181 HIS A O 1
ATOM 1423 N N . LEU A 1 182 ? -9.644 -6.518 21.375 1.00 93.56 182 LEU A N 1
ATOM 1424 C CA . LEU A 1 182 ? -10.944 -6.726 20.751 1.00 93.56 182 LEU A CA 1
ATOM 1425 C C . LEU A 1 182 ? -10.809 -7.097 19.268 1.00 93.56 182 LEU A C 1
ATOM 1427 O O . LEU A 1 182 ? -11.399 -8.085 18.830 1.00 93.56 182 LEU A O 1
ATOM 1431 N N . MET A 1 183 ? -10.001 -6.351 18.507 1.00 95.25 183 MET A N 1
ATOM 1432 C CA . MET A 1 183 ? -9.752 -6.634 17.092 1.00 95.25 183 MET A CA 1
ATOM 1433 C C . MET A 1 183 ? -9.144 -8.027 16.897 1.00 95.25 183 MET A C 1
ATOM 1435 O O . MET A 1 183 ? -9.652 -8.818 16.107 1.00 95.25 183 MET A O 1
ATOM 1439 N N . VAL A 1 184 ? -8.070 -8.356 17.617 1.00 94.88 184 VAL A N 1
ATOM 1440 C CA . VAL A 1 184 ? -7.361 -9.628 17.430 1.00 94.88 184 VAL A CA 1
ATOM 1441 C C . VAL A 1 184 ? -8.224 -10.815 17.848 1.00 94.88 184 VAL A C 1
ATOM 1443 O O . VAL A 1 184 ? -8.284 -11.793 17.106 1.00 94.88 184 VAL A O 1
ATOM 1446 N N . ARG A 1 185 ? -8.934 -10.728 18.980 1.00 93.62 185 ARG A N 1
ATOM 1447 C CA . ARG A 1 185 ? -9.858 -11.782 19.418 1.00 93.62 185 ARG A CA 1
ATOM 1448 C C . ARG A 1 185 ? -10.960 -11.998 18.386 1.00 93.62 185 ARG A C 1
ATOM 1450 O O . ARG A 1 185 ? -11.230 -13.132 18.022 1.00 93.62 185 ARG A O 1
ATOM 1457 N N . THR A 1 186 ? -11.542 -10.922 17.864 1.00 94.50 186 THR A N 1
ATOM 1458 C CA . THR A 1 186 ? -12.614 -11.008 16.860 1.00 94.50 186 THR A CA 1
ATOM 1459 C C . THR A 1 186 ? -12.136 -11.655 15.562 1.00 94.50 186 THR A C 1
ATOM 1461 O O . THR A 1 186 ? -12.820 -12.508 15.005 1.00 94.50 186 THR A O 1
ATOM 1464 N N . LEU A 1 187 ? -10.962 -11.258 15.065 1.00 95.50 187 LEU A N 1
ATOM 1465 C CA . LEU A 1 187 ? -10.491 -11.674 13.743 1.00 95.50 187 LEU A CA 1
ATOM 1466 C C . LEU A 1 187 ? -9.717 -13.000 13.751 1.00 95.50 187 LEU A C 1
ATOM 1468 O O . LEU A 1 187 ? -9.629 -13.665 12.717 1.00 95.50 187 LEU A O 1
ATOM 1472 N N . PHE A 1 188 ? -9.130 -13.386 14.881 1.00 94.88 188 PHE A N 1
ATOM 1473 C CA . PHE A 1 188 ? -8.178 -14.496 14.954 1.00 94.88 188 PHE A CA 1
ATOM 1474 C C . PHE A 1 188 ? -8.403 -15.431 16.148 1.00 94.88 188 PHE A C 1
ATOM 1476 O O . PHE A 1 188 ? -7.475 -16.151 16.510 1.00 94.88 188 PHE A O 1
ATOM 1483 N N . ALA A 1 189 ? -9.596 -15.455 16.756 1.00 92.81 189 ALA A N 1
ATOM 1484 C CA . ALA A 1 189 ? -9.923 -16.391 17.837 1.00 92.81 189 ALA A CA 1
ATOM 1485 C C . ALA A 1 189 ? -9.483 -17.829 17.508 1.00 92.81 189 ALA A C 1
ATOM 1487 O O . ALA A 1 189 ? -9.816 -18.363 16.449 1.00 92.81 189 ALA A O 1
ATOM 1488 N N . GLY A 1 190 ? -8.709 -18.440 18.412 1.00 91.81 190 GLY A N 1
ATOM 1489 C CA . GLY A 1 190 ? -8.226 -19.816 18.265 1.00 91.81 190 GLY A CA 1
ATOM 1490 C C . GLY A 1 190 ? -7.171 -20.024 17.172 1.00 91.81 190 GLY A C 1
ATOM 1491 O O . GLY A 1 190 ? -6.821 -21.165 16.881 1.00 91.81 190 GLY A O 1
ATOM 1492 N N . LYS A 1 191 ? -6.654 -18.956 16.551 1.00 93.44 191 LYS A N 1
ATOM 1493 C CA . LYS A 1 191 ? -5.643 -19.044 15.489 1.00 93.44 191 LYS A CA 1
ATOM 1494 C C . LYS A 1 191 ? -4.244 -18.691 16.000 1.00 93.44 191 LYS A C 1
ATOM 1496 O O . LYS A 1 191 ? -4.074 -18.065 17.043 1.00 93.44 191 LYS A O 1
ATOM 1501 N N . ARG A 1 192 ? -3.220 -19.057 15.223 1.00 94.00 192 ARG A N 1
ATOM 1502 C CA . ARG A 1 192 ? -1.822 -18.653 15.449 1.00 94.00 192 ARG A CA 1
ATOM 1503 C C . ARG A 1 192 ? -1.460 -17.474 14.576 1.00 94.00 192 ARG A C 1
ATOM 1505 O O . ARG A 1 192 ? -1.520 -17.578 13.353 1.00 94.00 192 ARG A O 1
ATOM 1512 N N . ILE A 1 193 ? -1.042 -16.377 15.190 1.00 95.19 193 ILE A N 1
ATOM 1513 C CA . ILE A 1 193 ? -0.712 -15.128 14.498 1.00 95.19 193 ILE A CA 1
ATOM 1514 C C . ILE A 1 193 ? 0.716 -14.704 14.795 1.00 95.19 193 ILE A C 1
ATOM 1516 O O . ILE A 1 193 ? 1.285 -15.069 15.819 1.00 95.19 193 ILE A O 1
ATOM 1520 N N . TRP A 1 194 ? 1.290 -13.877 13.929 1.00 94.56 194 TRP A N 1
ATOM 1521 C CA . TRP A 1 194 ? 2.534 -13.188 14.240 1.00 94.56 194 TRP A CA 1
ATOM 1522 C C . TRP A 1 194 ? 2.246 -11.854 14.928 1.00 94.56 194 TRP A C 1
ATOM 1524 O O . TRP A 1 194 ? 1.499 -11.036 14.393 1.00 94.56 194 TRP A O 1
ATOM 1534 N N . LEU A 1 195 ? 2.900 -11.613 16.064 1.00 92.50 195 LEU A N 1
ATOM 1535 C CA . LEU A 1 195 ? 2.961 -10.311 16.723 1.00 92.50 195 LEU A CA 1
ATOM 1536 C C . LEU A 1 195 ? 4.412 -9.856 16.825 1.00 92.50 195 LEU A C 1
ATOM 1538 O O . LEU A 1 195 ? 5.293 -10.601 17.264 1.00 92.50 195 LEU A O 1
ATOM 1542 N N . GLY A 1 196 ? 4.679 -8.611 16.451 1.00 90.75 196 GLY A N 1
ATOM 1543 C CA . GLY A 1 196 ? 6.033 -8.082 16.518 1.00 90.75 196 GLY A CA 1
ATOM 1544 C C . GLY A 1 196 ? 6.131 -6.579 16.370 1.00 90.75 196 GLY A C 1
ATOM 1545 O O . GLY A 1 196 ? 5.146 -5.859 16.423 1.00 90.75 196 GLY A O 1
ATOM 1546 N N . ARG A 1 197 ? 7.359 -6.107 16.203 1.00 86.38 197 ARG A N 1
ATOM 1547 C CA . ARG A 1 197 ? 7.736 -4.697 16.084 1.00 86.38 197 ARG A CA 1
ATOM 1548 C C . ARG A 1 197 ? 8.799 -4.539 15.009 1.00 86.38 197 ARG A C 1
ATOM 1550 O O . ARG A 1 197 ? 9.542 -5.481 14.738 1.00 86.38 197 ARG A O 1
ATOM 1557 N N . PHE A 1 198 ? 8.941 -3.343 14.457 1.00 77.38 198 PHE A N 1
ATOM 1558 C CA . PHE A 1 198 ? 10.168 -2.992 13.746 1.00 77.38 198 PHE A CA 1
ATOM 1559 C C . PHE A 1 198 ? 11.233 -2.576 14.752 1.00 77.38 198 PHE A C 1
ATOM 1561 O O . PHE A 1 198 ? 10.972 -1.735 15.613 1.00 77.38 198 PHE A O 1
ATOM 1568 N N . SER A 1 199 ? 12.430 -3.158 14.667 1.00 68.81 199 SER A N 1
ATOM 1569 C CA . SER A 1 199 ? 13.593 -2.506 15.265 1.00 68.81 199 SER A CA 1
ATOM 1570 C C . SER A 1 199 ? 14.098 -1.375 14.370 1.00 68.81 199 SER A C 1
ATOM 1572 O O . SER A 1 199 ? 13.736 -1.264 13.200 1.00 68.81 199 SER A O 1
ATOM 1574 N N . SER A 1 200 ? 14.940 -0.516 14.942 1.00 64.38 200 SER A N 1
ATOM 1575 C CA . SER A 1 200 ? 15.601 0.594 14.245 1.00 64.38 200 SER A CA 1
ATOM 1576 C C . SER A 1 200 ? 16.471 0.156 13.059 1.00 64.38 200 SER A C 1
ATOM 1578 O O . SER A 1 200 ? 16.784 0.976 12.206 1.00 64.38 200 SER A O 1
ATOM 1580 N N . ASP A 1 201 ? 16.842 -1.124 12.990 1.00 67.94 201 ASP A N 1
ATOM 1581 C CA . ASP A 1 201 ? 17.543 -1.762 11.868 1.00 67.94 201 ASP A CA 1
ATOM 1582 C C . ASP A 1 201 ? 16.607 -2.135 10.697 1.00 67.94 201 ASP A C 1
ATOM 1584 O O . ASP A 1 201 ? 17.060 -2.691 9.699 1.00 67.94 201 ASP A O 1
ATOM 1588 N N . GLY A 1 202 ? 15.302 -1.862 10.810 1.00 65.12 202 GLY A N 1
ATOM 1589 C CA . GLY A 1 202 ? 14.296 -2.222 9.810 1.00 65.12 202 GLY A CA 1
ATOM 1590 C C . GLY A 1 202 ? 13.941 -3.711 9.792 1.00 65.12 202 GLY A C 1
ATOM 1591 O O . GLY A 1 202 ? 13.094 -4.119 8.997 1.00 65.12 202 GLY A O 1
ATOM 1592 N N . ILE A 1 203 ? 14.537 -4.525 10.670 1.00 69.38 203 ILE A N 1
ATOM 1593 C CA . ILE A 1 203 ? 14.261 -5.957 10.768 1.00 69.38 203 ILE A CA 1
ATOM 1594 C C . ILE A 1 203 ? 13.075 -6.154 11.720 1.00 69.38 203 ILE A C 1
ATOM 1596 O O . ILE A 1 203 ? 13.140 -5.772 12.890 1.00 69.38 203 ILE A O 1
ATOM 1600 N N . PRO A 1 204 ? 11.967 -6.759 11.268 1.00 70.06 204 PRO A N 1
ATOM 1601 C CA . PRO A 1 204 ? 10.858 -7.081 12.151 1.00 70.06 204 PRO A CA 1
ATOM 1602 C C . PRO A 1 204 ? 11.296 -8.104 13.201 1.00 70.06 204 PRO A C 1
ATOM 1604 O O . PRO A 1 204 ? 11.726 -9.206 12.866 1.00 70.06 204 PRO A O 1
ATOM 1607 N N . LYS A 1 205 ? 11.154 -7.753 14.478 1.00 82.00 205 LYS A N 1
ATOM 1608 C CA . LYS A 1 205 ? 11.350 -8.654 15.618 1.00 82.00 205 LYS A CA 1
ATOM 1609 C C . LYS A 1 205 ? 9.987 -8.985 16.190 1.00 82.00 205 LYS A C 1
ATOM 1611 O O . LYS A 1 205 ? 9.277 -8.097 16.647 1.00 82.00 205 LYS A O 1
ATOM 1616 N N . GLY A 1 206 ? 9.621 -10.253 16.171 1.00 85.19 206 GLY A N 1
ATOM 1617 C CA . GLY A 1 206 ? 8.337 -10.713 16.676 1.00 85.19 206 GLY A CA 1
ATOM 1618 C C . GLY A 1 206 ? 8.361 -12.204 16.932 1.00 85.19 206 GLY A C 1
ATOM 1619 O O . GLY A 1 206 ? 9.398 -12.843 16.768 1.00 85.19 206 GLY A O 1
ATOM 1620 N N . ARG A 1 207 ? 7.212 -12.736 17.318 1.00 89.38 207 ARG A N 1
ATOM 1621 C CA . ARG A 1 207 ? 6.996 -14.163 17.528 1.00 89.38 207 ARG A CA 1
ATOM 1622 C C . ARG A 1 207 ? 5.608 -14.551 17.058 1.00 89.38 207 ARG A C 1
ATOM 1624 O O . ARG A 1 207 ? 4.709 -13.713 16.988 1.00 89.38 207 ARG A O 1
ATOM 1631 N N . ILE A 1 208 ? 5.452 -15.828 16.750 1.00 86.62 208 ILE A N 1
ATOM 1632 C CA . ILE A 1 208 ? 4.143 -16.416 16.505 1.00 86.62 208 ILE A CA 1
ATOM 1633 C C . ILE A 1 208 ? 3.542 -16.793 17.859 1.00 86.62 208 ILE A C 1
ATOM 1635 O O . ILE A 1 208 ? 4.214 -17.411 18.685 1.00 86.62 208 ILE A O 1
ATOM 1639 N N . VAL A 1 209 ? 2.301 -16.383 18.093 1.00 89.94 209 VAL A N 1
ATOM 1640 C CA . VAL A 1 209 ? 1.558 -16.624 19.331 1.00 89.94 209 VAL A CA 1
ATOM 1641 C C . VAL A 1 209 ? 0.214 -17.264 19.016 1.00 89.94 209 VAL A C 1
ATOM 1643 O O . VAL A 1 209 ? -0.403 -16.957 17.994 1.00 89.94 209 VAL A O 1
ATOM 1646 N N . ASP A 1 210 ? -0.238 -18.143 19.901 1.00 89.12 210 ASP A N 1
ATOM 1647 C CA . ASP A 1 210 ? -1.615 -18.621 19.914 1.00 89.12 210 ASP A CA 1
ATOM 1648 C C . ASP A 1 210 ? -2.522 -17.512 20.461 1.00 89.12 210 ASP A C 1
ATOM 1650 O O . ASP A 1 210 ? -2.248 -16.935 21.521 1.00 89.12 210 ASP A O 1
ATOM 1654 N N . VAL A 1 211 ? -3.595 -17.203 19.734 1.00 86.38 211 VAL A N 1
ATOM 1655 C CA . VAL A 1 211 ? -4.626 -16.256 20.166 1.00 86.38 211 VAL A CA 1
ATOM 1656 C C . VAL A 1 211 ? -5.547 -16.965 21.151 1.00 86.38 211 VAL A C 1
ATOM 1658 O O . VAL A 1 211 ? -6.603 -17.488 20.793 1.00 86.38 211 VAL A O 1
ATOM 1661 N N . THR A 1 212 ? -5.102 -16.990 22.405 1.00 84.94 212 THR A N 1
ATOM 1662 C CA . THR A 1 212 ? -5.909 -17.349 23.576 1.00 84.94 212 THR A CA 1
ATOM 1663 C C . THR A 1 212 ? -6.188 -16.089 24.389 1.00 84.94 212 THR A C 1
ATOM 1665 O O . THR A 1 212 ? -5.439 -15.114 24.285 1.00 84.94 212 THR A O 1
ATOM 1668 N N . GLU A 1 213 ? -7.262 -16.093 25.179 1.00 71.00 213 GLU A N 1
ATOM 1669 C CA . GLU A 1 213 ? -7.695 -14.906 25.927 1.00 71.00 213 GLU A CA 1
ATOM 1670 C C . GLU A 1 213 ? -6.607 -14.418 26.904 1.00 71.00 213 GLU A C 1
ATOM 1672 O O . GLU A 1 213 ? -6.267 -13.236 26.914 1.00 71.00 213 GLU A O 1
ATOM 1677 N N . ASP A 1 214 ? -5.948 -15.333 27.618 1.00 76.56 214 ASP A N 1
ATOM 1678 C CA . ASP A 1 214 ? -4.938 -14.973 28.621 1.00 76.56 214 ASP A CA 1
ATOM 1679 C C . ASP A 1 214 ? -3.584 -14.566 28.013 1.00 76.56 214 ASP A C 1
ATOM 1681 O O . ASP A 1 214 ? -2.939 -13.623 28.481 1.00 76.56 214 ASP A O 1
ATOM 1685 N N . SER A 1 215 ? -3.129 -15.254 26.956 1.00 77.75 215 SER A N 1
ATOM 1686 C CA . SER A 1 215 ? -1.805 -15.001 26.364 1.00 77.75 215 SER A CA 1
ATOM 1687 C C . SER A 1 215 ? -1.729 -13.627 25.699 1.00 77.75 215 SER A C 1
ATOM 1689 O O . SER A 1 215 ? -0.732 -12.914 25.833 1.00 77.75 215 SER A O 1
ATOM 1691 N N . LEU A 1 216 ? -2.786 -13.239 24.989 1.00 82.56 216 LEU A N 1
ATOM 1692 C CA . LEU A 1 216 ? -2.796 -12.042 24.162 1.00 82.56 216 LEU A CA 1
ATOM 1693 C C . LEU A 1 216 ? -2.844 -10.759 24.999 1.00 82.56 216 LEU A C 1
ATOM 1695 O O . LEU A 1 216 ? -2.142 -9.796 24.680 1.00 82.56 216 LEU A O 1
ATOM 1699 N N . VAL A 1 217 ? -3.628 -10.744 26.080 1.00 81.62 217 VAL A N 1
ATOM 1700 C CA . VAL A 1 217 ? -3.745 -9.579 26.969 1.00 81.62 217 VAL A CA 1
ATOM 1701 C C . VAL A 1 217 ? -2.382 -9.202 27.546 1.00 81.62 217 VAL A C 1
ATOM 1703 O O . VAL A 1 217 ? -1.992 -8.033 27.477 1.00 81.62 217 VAL A O 1
ATOM 1706 N N . CYS A 1 218 ? -1.617 -10.182 28.039 1.00 82.12 218 CYS A N 1
ATOM 1707 C CA . CYS A 1 218 ? -0.280 -9.939 28.577 1.00 82.12 218 CYS A CA 1
ATOM 1708 C C . CYS A 1 218 ? 0.679 -9.360 27.524 1.00 82.12 218 CYS A C 1
ATOM 1710 O O . CYS A 1 218 ? 1.418 -8.419 27.825 1.00 82.12 218 CYS A O 1
ATOM 1712 N N . GLU A 1 219 ? 0.656 -9.866 26.285 1.00 82.75 219 GLU A N 1
ATOM 1713 C CA . GLU A 1 219 ? 1.499 -9.344 25.200 1.00 82.75 219 GLU A CA 1
ATOM 1714 C C . GLU A 1 219 ? 1.159 -7.896 24.847 1.00 82.75 219 GLU A C 1
ATOM 1716 O O . GLU A 1 219 ? 2.053 -7.050 24.743 1.00 82.75 219 GLU A O 1
ATOM 1721 N N . LEU A 1 220 ? -0.132 -7.600 24.682 1.00 83.75 220 LEU A N 1
ATOM 1722 C CA . LEU A 1 220 ? -0.610 -6.269 24.318 1.00 83.75 220 LEU A CA 1
ATOM 1723 C C . LEU A 1 220 ? -0.309 -5.251 25.421 1.00 83.75 220 LEU A C 1
ATOM 1725 O O . LEU A 1 220 ? 0.209 -4.168 25.139 1.00 83.75 220 LEU A O 1
ATOM 1729 N N . GLN A 1 221 ? -0.548 -5.609 26.685 1.00 82.88 221 GLN A N 1
ATOM 1730 C CA . GLN A 1 221 ? -0.230 -4.759 27.833 1.00 82.88 221 GLN A CA 1
ATOM 1731 C C . GLN A 1 221 ? 1.278 -4.517 27.957 1.00 82.88 221 GLN A C 1
ATOM 1733 O O . GLN A 1 221 ? 1.709 -3.374 28.130 1.00 82.88 221 GLN A O 1
ATOM 1738 N N . ALA A 1 222 ? 2.101 -5.560 27.808 1.00 83.06 222 ALA A N 1
ATOM 1739 C CA . ALA A 1 222 ? 3.554 -5.428 27.856 1.00 83.06 222 ALA A CA 1
ATOM 1740 C C . ALA A 1 222 ? 4.104 -4.582 26.696 1.00 83.06 222 ALA A C 1
ATOM 1742 O O . ALA A 1 222 ? 5.084 -3.851 26.871 1.00 83.06 222 ALA A O 1
ATOM 1743 N N . ALA A 1 223 ? 3.497 -4.668 25.509 1.00 78.56 223 ALA A N 1
ATOM 1744 C CA . ALA A 1 223 ? 3.848 -3.836 24.366 1.00 78.56 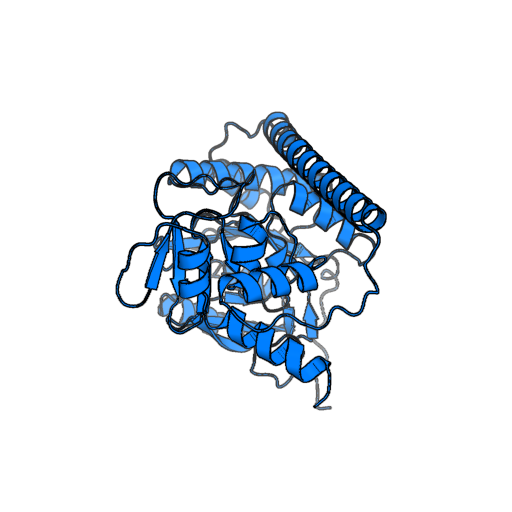223 ALA A CA 1
ATOM 1745 C C . ALA A 1 223 ? 3.462 -2.367 24.590 1.00 78.56 223 ALA A C 1
ATOM 1747 O O . ALA A 1 223 ? 4.305 -1.489 24.374 1.00 78.56 223 ALA A O 1
ATOM 1748 N N . LYS A 1 224 ? 2.245 -2.114 25.096 1.00 79.38 224 LYS A N 1
ATOM 1749 C CA . LYS A 1 224 ? 1.748 -0.773 25.443 1.00 79.38 224 LYS A CA 1
ATOM 1750 C C . LYS A 1 224 ? 2.622 -0.110 26.507 1.00 79.38 224 LYS A C 1
ATOM 1752 O O . LYS A 1 224 ? 3.071 1.013 26.305 1.00 79.38 224 LYS A O 1
ATOM 1757 N N . ALA A 1 225 ? 2.965 -0.825 27.581 1.00 82.00 225 ALA A N 1
ATOM 1758 C CA . ALA A 1 225 ? 3.820 -0.318 28.662 1.00 82.00 225 ALA A CA 1
ATOM 1759 C C . ALA A 1 225 ? 5.226 0.099 28.191 1.00 82.00 225 ALA A C 1
ATOM 1761 O O . ALA A 1 225 ? 5.866 0.953 28.798 1.00 82.00 225 ALA A O 1
ATOM 1762 N N . LYS A 1 226 ? 5.713 -0.493 27.096 1.00 82.19 226 LYS A N 1
ATOM 1763 C CA . LYS A 1 226 ? 7.012 -0.171 26.491 1.00 82.19 226 LYS A CA 1
ATOM 1764 C C . LYS A 1 226 ? 6.923 0.909 25.404 1.00 82.19 226 LYS A C 1
ATOM 1766 O O . LYS A 1 226 ? 7.954 1.243 24.828 1.00 82.19 226 LYS A O 1
ATOM 1771 N N . GLY A 1 227 ? 5.725 1.416 25.094 1.00 77.56 227 GLY A N 1
ATOM 1772 C CA . GLY A 1 227 ? 5.501 2.367 24.000 1.00 77.56 227 GLY A CA 1
ATOM 1773 C C . GLY A 1 227 ? 5.873 1.803 22.625 1.00 77.56 227 GLY A C 1
ATOM 1774 O O . GLY A 1 227 ? 6.357 2.538 21.767 1.00 77.56 227 GLY A O 1
ATOM 1775 N N . ASN A 1 228 ? 5.732 0.488 22.427 1.00 78.62 228 ASN A N 1
ATOM 1776 C CA . ASN A 1 228 ? 6.170 -0.170 21.197 1.00 78.62 228 ASN A CA 1
ATOM 1777 C C . ASN A 1 228 ? 5.133 -0.032 20.066 1.00 78.62 228 ASN A C 1
ATOM 1779 O O . ASN A 1 228 ? 3.937 -0.188 20.295 1.00 78.62 228 ASN A O 1
ATOM 1783 N N . ASP A 1 229 ? 5.616 0.145 18.830 1.00 85.00 229 ASP A N 1
ATOM 1784 C CA . ASP A 1 229 ? 4.827 0.021 17.592 1.00 85.00 229 ASP A CA 1
ATOM 1785 C C . ASP A 1 229 ? 4.538 -1.464 17.311 1.00 85.00 229 ASP A C 1
ATOM 1787 O O . ASP A 1 229 ? 5.267 -2.119 16.555 1.00 85.00 229 ASP A O 1
ATOM 1791 N N . LEU A 1 230 ? 3.542 -2.023 18.005 1.00 89.94 230 LEU A N 1
ATOM 1792 C CA . LEU A 1 230 ? 3.147 -3.417 17.839 1.00 89.94 230 LEU A CA 1
ATOM 1793 C C . LEU A 1 230 ? 2.390 -3.609 16.522 1.00 89.94 230 LEU A C 1
ATOM 1795 O O . LEU A 1 230 ? 1.539 -2.811 16.119 1.00 89.94 230 LEU A O 1
ATOM 1799 N N . ARG A 1 231 ? 2.713 -4.705 15.845 1.00 93.31 231 ARG A N 1
ATOM 1800 C CA . ARG A 1 231 ? 2.201 -5.044 14.527 1.00 93.31 231 ARG A CA 1
ATOM 1801 C C . ARG A 1 231 ? 1.740 -6.486 14.449 1.00 93.31 231 ARG A C 1
ATOM 1803 O O . ARG A 1 231 ? 2.260 -7.355 15.147 1.00 93.31 231 ARG A O 1
ATOM 1810 N N . LEU A 1 232 ? 0.811 -6.704 13.532 1.00 94.94 232 LEU A N 1
ATOM 1811 C CA . LEU A 1 232 ? 0.164 -7.966 13.216 1.00 94.94 232 LEU A CA 1
ATOM 1812 C C . LEU A 1 232 ? 0.202 -8.202 11.704 1.00 94.94 232 LEU A C 1
ATOM 1814 O O . LEU A 1 232 ? 0.175 -7.252 10.924 1.00 94.94 232 LEU A O 1
ATOM 1818 N N . THR A 1 233 ? 0.257 -9.460 11.278 1.00 95.25 233 THR A N 1
ATOM 1819 C CA . THR A 1 233 ? 0.056 -9.833 9.869 1.00 95.25 233 THR A CA 1
ATOM 1820 C C . THR A 1 233 ? -1.380 -10.272 9.596 1.00 95.25 233 THR A C 1
ATOM 1822 O O . THR A 1 233 ? -2.014 -10.815 10.496 1.00 95.25 233 THR A O 1
ATOM 1825 N N . PRO A 1 234 ? -1.876 -10.169 8.352 1.00 94.94 234 PRO A N 1
ATOM 1826 C CA . PRO A 1 234 ? -3.240 -10.557 8.003 1.00 94.94 234 PRO A CA 1
ATOM 1827 C C . PRO A 1 234 ? -3.414 -12.067 7.787 1.00 94.94 234 PRO A C 1
ATOM 1829 O O . PRO A 1 234 ? -4.467 -12.532 7.353 1.00 94.94 234 PRO A O 1
ATOM 1832 N N . SER A 1 235 ? -2.369 -12.829 8.104 1.00 95.31 235 SER A N 1
ATOM 1833 C CA . SER A 1 235 ? -2.277 -14.269 7.921 1.00 95.31 235 SER A CA 1
ATOM 1834 C C . SER A 1 235 ? -2.061 -14.987 9.243 1.00 95.31 235 SER A C 1
ATOM 1836 O O . SER A 1 235 ? -1.543 -14.417 10.210 1.00 95.31 235 SER A O 1
ATOM 1838 N N . THR A 1 236 ? -2.399 -16.268 9.234 1.00 95.31 236 THR A N 1
ATOM 1839 C CA . THR A 1 236 ? -2.110 -17.222 10.298 1.00 95.31 236 THR A CA 1
ATOM 1840 C C . THR A 1 236 ? -0.924 -18.097 9.928 1.00 95.31 236 THR A C 1
ATOM 1842 O O . THR A 1 236 ? -0.513 -18.153 8.766 1.00 95.31 236 THR A O 1
ATOM 1845 N N . TYR A 1 237 ? -0.343 -18.768 10.918 1.00 95.06 237 TYR A N 1
ATOM 1846 C CA . TYR A 1 237 ? 0.905 -19.510 10.755 1.00 95.06 237 TYR A CA 1
ATOM 1847 C C . TYR A 1 237 ? 0.767 -20.968 11.161 1.00 95.06 237 TYR A C 1
ATOM 1849 O O . TYR A 1 237 ? -0.026 -21.318 12.035 1.00 95.06 237 TYR A O 1
ATOM 1857 N N . LEU A 1 238 ? 1.583 -21.805 10.523 1.00 92.75 238 LEU A N 1
ATOM 1858 C CA . LEU A 1 238 ? 1.702 -23.219 10.854 1.00 92.75 238 LEU A CA 1
ATOM 1859 C C . LEU A 1 238 ? 2.195 -23.406 12.295 1.00 92.75 238 LEU A C 1
ATOM 1861 O O . LEU A 1 238 ? 2.930 -22.578 12.846 1.00 92.75 238 LEU A O 1
ATOM 1865 N N . CYS A 1 239 ? 1.809 -24.533 12.894 1.00 86.88 239 CYS A N 1
ATOM 1866 C CA . CYS A 1 239 ? 2.295 -24.934 14.208 1.00 86.88 239 CYS A CA 1
ATOM 1867 C C . CYS A 1 239 ? 3.834 -25.020 14.214 1.00 86.88 239 CYS A C 1
ATOM 1869 O O . CYS A 1 239 ? 4.457 -25.320 13.195 1.00 86.88 239 CYS A O 1
ATOM 1871 N N . MET A 1 240 ? 4.442 -24.758 15.373 1.00 84.94 240 MET A N 1
ATOM 1872 C CA . MET A 1 240 ? 5.893 -24.851 15.618 1.00 84.94 240 MET A CA 1
ATOM 1873 C C . MET A 1 240 ? 6.785 -23.852 14.866 1.00 84.94 240 MET A C 1
ATOM 1875 O O . MET A 1 240 ? 8.000 -23.887 15.039 1.00 84.94 240 MET A O 1
ATOM 1879 N N . GLN A 1 241 ? 6.220 -22.936 14.080 1.00 86.19 241 GLN A N 1
ATOM 1880 C CA . GLN A 1 241 ? 6.993 -21.870 13.447 1.00 86.19 241 GLN A CA 1
ATOM 1881 C C . GLN A 1 241 ? 7.193 -20.696 14.410 1.00 86.19 241 GLN A C 1
ATOM 1883 O O . GLN A 1 241 ? 6.280 -20.311 15.140 1.00 86.19 241 GLN A O 1
ATOM 1888 N N . ASP A 1 242 ? 8.375 -20.085 14.373 1.00 84.31 242 ASP A N 1
ATOM 1889 C CA . ASP A 1 242 ? 8.749 -18.894 15.149 1.00 84.31 242 ASP A CA 1
ATOM 1890 C C . ASP A 1 242 ? 9.069 -17.677 14.258 1.00 84.31 242 ASP A C 1
ATOM 1892 O O . ASP A 1 242 ? 9.198 -16.547 14.739 1.00 84.31 242 ASP A O 1
ATOM 1896 N N . HIS A 1 243 ? 9.146 -17.887 12.940 1.00 85.69 243 HIS A N 1
ATOM 1897 C CA . HIS A 1 243 ? 9.526 -16.872 11.966 1.00 85.69 243 HIS A CA 1
ATOM 1898 C C . HIS A 1 243 ? 8.386 -16.448 11.038 1.00 85.69 243 HIS A C 1
ATOM 1900 O O . HIS A 1 243 ? 7.626 -17.256 10.504 1.00 85.69 243 HIS A O 1
ATOM 1906 N N . ARG A 1 244 ? 8.355 -15.143 10.754 1.00 89.75 244 ARG A N 1
ATOM 1907 C CA . ARG A 1 244 ? 7.427 -14.505 9.819 1.00 89.75 244 ARG A CA 1
ATOM 1908 C C . ARG A 1 244 ? 7.924 -14.623 8.375 1.00 89.75 244 ARG A C 1
ATOM 1910 O O . ARG A 1 244 ? 8.560 -13.699 7.859 1.00 89.75 244 ARG A O 1
ATOM 1917 N N . ARG A 1 245 ? 7.652 -15.760 7.733 1.00 88.94 245 ARG A N 1
ATOM 1918 C CA . ARG A 1 245 ? 7.994 -16.039 6.327 1.00 88.94 245 ARG A CA 1
ATOM 1919 C C . ARG A 1 245 ? 6.777 -16.530 5.560 1.00 88.94 245 ARG A C 1
ATOM 1921 O O . ARG A 1 245 ? 5.891 -17.134 6.149 1.00 88.94 245 ARG A O 1
ATOM 1928 N N . GLY A 1 246 ? 6.757 -16.289 4.248 1.00 89.81 246 GLY A N 1
ATOM 1929 C CA . GLY A 1 246 ? 5.653 -16.724 3.387 1.00 89.81 246 GLY A CA 1
ATOM 1930 C C . GLY A 1 246 ? 5.446 -18.241 3.406 1.00 89.81 246 GLY A C 1
ATOM 1931 O O . GLY A 1 246 ? 4.310 -18.686 3.428 1.00 89.81 246 GLY A O 1
ATOM 1932 N N . GLU A 1 247 ? 6.530 -19.017 3.492 1.00 91.44 247 GLU A N 1
ATOM 1933 C CA . GLU A 1 247 ? 6.501 -20.487 3.607 1.00 91.44 247 GLU A CA 1
ATOM 1934 C C . GLU A 1 247 ? 5.889 -20.998 4.924 1.00 91.44 247 GLU A C 1
ATOM 1936 O O . GLU A 1 247 ? 5.432 -22.133 4.986 1.00 91.44 247 GLU A O 1
ATOM 1941 N N . ASN A 1 248 ? 5.832 -20.146 5.954 1.00 94.00 248 ASN A N 1
ATOM 1942 C CA . ASN A 1 248 ? 5.270 -20.476 7.265 1.00 94.00 248 ASN A CA 1
ATOM 1943 C C . ASN A 1 248 ? 3.797 -20.066 7.399 1.00 94.00 248 ASN A C 1
ATOM 1945 O O . ASN A 1 248 ? 3.180 -20.345 8.430 1.00 94.00 248 ASN A O 1
ATOM 1949 N N . VAL A 1 249 ? 3.248 -19.363 6.402 1.00 94.00 249 VAL A N 1
ATOM 1950 C CA . VAL A 1 249 ? 1.845 -18.943 6.391 1.00 94.00 249 VAL A CA 1
ATOM 1951 C C . VAL A 1 249 ? 0.968 -20.172 6.185 1.00 94.00 249 VAL A C 1
ATOM 1953 O O . VAL A 1 249 ? 1.105 -20.875 5.189 1.00 94.00 249 VAL A O 1
ATOM 1956 N N . HIS A 1 250 ? 0.054 -20.406 7.124 1.00 94.81 250 HIS A N 1
ATOM 1957 C CA . HIS A 1 250 ? -0.972 -21.434 7.000 1.00 94.81 250 HIS A CA 1
ATOM 1958 C C . HIS A 1 250 ? -2.104 -20.956 6.086 1.00 94.81 250 HIS A C 1
ATOM 1960 O O . HIS A 1 250 ? -2.426 -21.603 5.095 1.00 94.81 250 HIS A O 1
ATOM 1966 N N . GLU A 1 251 ? -2.661 -19.783 6.387 1.00 93.94 251 GLU A N 1
ATOM 1967 C CA . GLU A 1 251 ? -3.777 -19.191 5.655 1.00 93.94 251 GLU A CA 1
ATOM 1968 C C . GLU A 1 251 ? -3.637 -17.664 5.652 1.00 93.94 251 GLU A C 1
ATOM 1970 O O . GLU A 1 251 ? -3.311 -17.061 6.676 1.00 93.94 251 GLU A O 1
ATOM 1975 N N . GLN A 1 252 ? -3.923 -17.021 4.519 1.00 93.19 252 GLN A N 1
ATOM 1976 C CA . GLN A 1 252 ? -4.157 -15.578 4.483 1.00 93.19 252 GLN A CA 1
ATOM 1977 C C . GLN A 1 252 ? -5.643 -15.321 4.747 1.00 93.19 252 GLN A C 1
ATOM 1979 O O . GLN A 1 252 ? -6.447 -15.365 3.822 1.00 93.19 252 GLN A O 1
ATOM 1984 N N . CYS A 1 253 ? -6.006 -15.070 6.005 1.00 92.62 253 CYS A N 1
ATOM 1985 C CA . CYS A 1 253 ? -7.405 -14.854 6.382 1.00 92.62 253 CYS A CA 1
ATOM 1986 C C . CYS A 1 253 ? -7.954 -13.529 5.833 1.00 92.62 253 CYS A C 1
ATOM 1988 O O . CYS A 1 253 ? -9.139 -13.425 5.527 1.00 92.62 253 CYS A O 1
ATOM 1990 N N . TYR A 1 254 ? -7.090 -12.516 5.722 1.00 96.00 254 TYR A N 1
ATOM 1991 C CA . TYR A 1 254 ? -7.486 -11.166 5.341 1.00 96.00 254 TYR A CA 1
ATOM 1992 C C . TYR A 1 254 ? -6.537 -10.573 4.300 1.00 96.00 254 TYR A C 1
ATOM 1994 O O . TYR A 1 254 ? -5.367 -10.952 4.178 1.00 96.00 254 TYR A O 1
ATOM 2002 N N . ALA A 1 255 ? -7.034 -9.588 3.566 1.00 95.25 255 ALA A N 1
ATOM 2003 C CA . ALA A 1 255 ? -6.195 -8.663 2.824 1.00 95.25 255 ALA A CA 1
ATOM 2004 C C . ALA A 1 255 ? -6.242 -7.288 3.489 1.00 95.25 255 ALA A C 1
ATOM 2006 O O . ALA A 1 255 ? -7.237 -6.929 4.116 1.00 95.25 255 ALA A O 1
ATOM 2007 N N . VAL A 1 256 ? -5.160 -6.521 3.365 1.00 96.19 256 VAL A N 1
ATOM 2008 C CA . VAL A 1 256 ? -5.110 -5.147 3.871 1.00 96.19 256 VAL A CA 1
ATOM 2009 C C . VAL A 1 256 ? -4.923 -4.212 2.695 1.00 96.19 256 VAL A C 1
ATOM 2011 O O . VAL A 1 256 ? -3.941 -4.322 1.960 1.00 96.19 256 VAL A O 1
ATOM 2014 N N . LEU A 1 257 ? -5.878 -3.307 2.525 1.00 95.94 257 LEU A N 1
ATOM 2015 C CA . LEU A 1 257 ? -5.769 -2.190 1.605 1.00 95.94 257 LEU A CA 1
ATOM 2016 C C . LEU A 1 257 ? -5.254 -0.983 2.391 1.00 95.94 257 LEU A C 1
ATOM 2018 O O . LEU A 1 257 ? -5.817 -0.627 3.429 1.00 95.94 257 LEU A O 1
ATOM 2022 N N . GLU A 1 258 ? -4.176 -0.370 1.917 1.00 95.50 258 GLU A N 1
ATOM 2023 C CA . GLU A 1 258 ? -3.623 0.843 2.517 1.00 95.50 258 GLU A CA 1
ATOM 2024 C C . GLU A 1 258 ? -3.986 2.050 1.657 1.00 95.50 258 GLU A C 1
ATOM 2026 O O . GLU A 1 258 ? -3.871 2.010 0.433 1.00 95.50 258 GLU A O 1
ATOM 2031 N N . MET A 1 259 ? -4.422 3.126 2.307 1.00 94.12 259 MET A N 1
ATOM 2032 C CA . M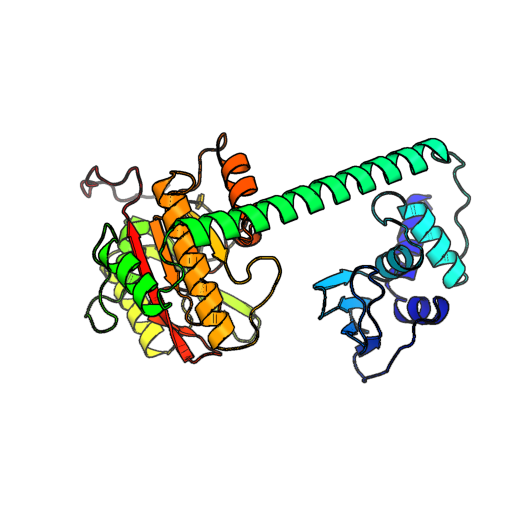ET A 1 259 ? -4.650 4.415 1.659 1.00 94.12 259 MET A CA 1
ATOM 2033 C C . MET A 1 259 ? -3.784 5.463 2.330 1.00 94.12 259 MET A C 1
ATOM 2035 O O . MET A 1 259 ? -4.068 5.862 3.459 1.00 94.12 259 MET A O 1
ATOM 2039 N N . ASP A 1 260 ? -2.724 5.891 1.659 1.00 92.31 260 ASP A N 1
ATOM 2040 C CA . ASP A 1 260 ? -1.795 6.908 2.153 1.00 92.31 260 ASP A CA 1
ATOM 2041 C C . ASP A 1 260 ? -1.517 8.028 1.133 1.00 92.31 260 ASP A C 1
ATOM 2043 O O . ASP A 1 260 ? -0.735 8.948 1.417 1.00 92.31 260 ASP A O 1
ATOM 2047 N N . GLU A 1 261 ? -2.178 7.940 -0.021 1.00 91.81 261 GLU A N 1
ATOM 2048 C CA . GLU A 1 261 ? -2.257 8.902 -1.112 1.00 91.81 261 GLU A CA 1
ATOM 2049 C C . GLU A 1 261 ? -3.621 8.771 -1.809 1.00 91.81 261 GLU A C 1
ATOM 2051 O O . GLU A 1 261 ? -4.256 7.720 -1.773 1.00 91.81 261 GLU A O 1
ATOM 2056 N N . LEU A 1 262 ? -4.083 9.846 -2.447 1.00 89.00 262 LEU A N 1
ATOM 2057 C CA . LEU A 1 262 ? -5.269 9.817 -3.304 1.00 89.00 262 LEU A CA 1
ATOM 2058 C C . LEU A 1 262 ? -4.963 10.617 -4.564 1.00 89.00 262 LEU A C 1
ATOM 2060 O O . LEU A 1 262 ? -4.314 11.663 -4.518 1.00 89.00 262 LEU A O 1
ATOM 2064 N N . ARG A 1 263 ? -5.394 10.107 -5.721 1.00 84.38 263 ARG A N 1
ATOM 2065 C CA . ARG A 1 263 ? -5.100 10.696 -7.041 1.00 84.38 263 ARG A CA 1
ATOM 2066 C C . ARG A 1 263 ? -3.595 10.813 -7.361 1.00 84.38 263 ARG A C 1
ATOM 2068 O O . ARG A 1 263 ? -3.224 11.619 -8.218 1.00 84.38 263 ARG A O 1
ATOM 2075 N N . GLY A 1 264 ? -2.744 10.005 -6.723 1.00 83.56 264 GLY A N 1
ATOM 2076 C CA . GLY A 1 264 ? -1.283 10.053 -6.878 1.00 83.56 264 GLY A CA 1
ATOM 2077 C C . GLY A 1 264 ? -0.633 11.288 -6.248 1.00 83.56 264 GLY A C 1
ATOM 2078 O O . GLY A 1 264 ? 0.471 11.662 -6.636 1.00 83.56 264 GLY A O 1
ATOM 2079 N N . ARG A 1 265 ? -1.331 11.960 -5.321 1.00 85.44 265 ARG A N 1
ATOM 2080 C CA . ARG A 1 265 ? -0.788 13.068 -4.538 1.00 85.44 265 ARG A CA 1
ATOM 2081 C C . ARG A 1 265 ? -0.606 12.618 -3.094 1.00 85.44 265 ARG A C 1
ATOM 2083 O O . ARG A 1 265 ? -1.565 12.224 -2.430 1.00 85.44 265 ARG A O 1
ATOM 2090 N N . LYS A 1 266 ? 0.629 12.722 -2.607 1.00 90.19 266 LYS A N 1
ATOM 2091 C CA . LYS A 1 266 ? 0.957 12.540 -1.194 1.00 90.19 266 LYS A CA 1
ATOM 2092 C C . LYS A 1 266 ? 0.615 13.832 -0.437 1.00 90.19 266 LYS A C 1
ATOM 2094 O O . LYS A 1 266 ? 0.994 14.897 -0.922 1.00 90.19 266 LYS A O 1
ATOM 2099 N N . PRO A 1 267 ? -0.081 13.767 0.709 1.00 94.00 267 PRO A N 1
ATOM 2100 C CA . PRO A 1 267 ? -0.357 14.956 1.506 1.00 94.00 267 PRO A CA 1
ATOM 2101 C C . PRO A 1 267 ? 0.930 15.442 2.185 1.00 94.00 267 PRO A C 1
ATOM 2103 O O . PRO A 1 267 ? 1.733 14.628 2.657 1.00 94.00 267 PRO A O 1
ATOM 2106 N N . GLU A 1 268 ? 1.124 16.757 2.234 1.00 93.38 268 GLU A N 1
ATOM 2107 C CA . GLU A 1 268 ? 2.336 17.395 2.768 1.00 93.38 268 GLU A CA 1
ATOM 2108 C C . GLU A 1 268 ? 2.082 18.182 4.060 1.00 93.38 268 GLU A C 1
ATOM 2110 O O . GLU A 1 268 ? 3.012 18.410 4.836 1.00 93.38 268 GLU A O 1
ATOM 2115 N N . SER A 1 269 ? 0.831 18.567 4.323 1.00 95.25 269 SER A N 1
ATOM 2116 C CA . SER A 1 269 ? 0.425 19.291 5.531 1.00 95.25 269 SER A CA 1
ATOM 2117 C C . SER A 1 269 ? -0.506 18.460 6.420 1.00 95.25 269 SER A C 1
ATOM 2119 O O . SER A 1 269 ? -1.067 17.450 5.995 1.00 95.25 269 SER A O 1
ATOM 2121 N N . ALA A 1 270 ? -0.678 18.881 7.676 1.00 94.56 270 ALA A N 1
ATOM 2122 C CA . ALA A 1 270 ? -1.621 18.239 8.592 1.00 94.56 270 ALA A CA 1
ATOM 2123 C C . ALA A 1 270 ? -3.068 18.312 8.070 1.00 94.56 270 ALA A C 1
ATOM 2125 O O . ALA A 1 270 ? -3.768 17.304 8.116 1.00 94.56 270 ALA A O 1
ATOM 2126 N N . ASP A 1 271 ? -3.463 19.458 7.512 1.00 95.81 271 ASP A N 1
ATOM 2127 C CA . ASP A 1 271 ? -4.794 19.671 6.937 1.00 95.81 271 ASP A CA 1
ATOM 2128 C C . ASP A 1 271 ? -5.008 18.789 5.697 1.00 95.81 271 ASP A C 1
ATOM 2130 O O . ASP A 1 271 ? -6.053 18.163 5.555 1.00 95.81 271 ASP A O 1
ATOM 2134 N N . GLU A 1 272 ? -3.993 18.651 4.833 1.00 96.00 272 GLU A N 1
ATOM 2135 C CA . GLU A 1 272 ? -4.058 17.748 3.675 1.00 96.00 272 GLU A CA 1
ATOM 2136 C C . GLU A 1 272 ? -4.131 16.274 4.095 1.00 96.00 272 GLU A C 1
ATOM 2138 O O . GLU A 1 272 ? -4.787 15.473 3.431 1.00 96.00 272 GLU A O 1
ATOM 2143 N N . ILE A 1 273 ? -3.465 15.896 5.193 1.00 95.94 273 ILE A N 1
ATOM 2144 C CA . ILE A 1 273 ? -3.576 14.550 5.771 1.00 95.94 273 ILE A CA 1
ATOM 2145 C C . ILE A 1 273 ? -5.000 14.308 6.280 1.00 95.94 273 ILE A C 1
ATOM 2147 O O . ILE A 1 273 ? -5.548 13.224 6.075 1.00 95.94 273 ILE A O 1
ATOM 2151 N N . GLU A 1 274 ? -5.592 15.291 6.953 1.00 95.88 274 GLU A N 1
ATOM 2152 C CA . GLU A 1 274 ? -6.952 15.198 7.478 1.00 95.88 274 GLU A CA 1
ATOM 2153 C C . GLU A 1 274 ? -7.991 15.116 6.349 1.00 95.88 274 GLU A C 1
ATOM 2155 O O . GLU A 1 274 ? -8.832 14.214 6.351 1.00 95.88 274 GLU A O 1
ATOM 2160 N N . GLU A 1 275 ? -7.869 15.974 5.333 1.00 95.88 275 GLU A N 1
ATOM 2161 C CA . GLU A 1 275 ? -8.704 15.950 4.128 1.00 95.88 275 GLU A CA 1
ATOM 2162 C C . GLU A 1 275 ? -8.581 14.610 3.388 1.00 95.88 275 GLU A C 1
ATOM 2164 O O . GLU A 1 275 ? -9.596 14.006 3.028 1.00 95.88 275 GLU A O 1
ATOM 2169 N N . LEU A 1 276 ? -7.350 14.110 3.196 1.00 95.75 276 LEU A N 1
ATOM 2170 C CA . LEU A 1 276 ? -7.106 12.801 2.590 1.00 95.75 276 LEU A CA 1
ATOM 2171 C C . LEU A 1 276 ? -7.860 11.713 3.353 1.00 95.75 276 LEU A C 1
ATOM 2173 O O . LEU A 1 276 ? -8.608 10.944 2.753 1.00 95.75 276 LEU A O 1
ATOM 2177 N N . LYS A 1 277 ? -7.678 11.650 4.673 1.00 96.38 277 LYS A N 1
ATOM 2178 C CA . LYS A 1 277 ? -8.311 10.630 5.509 1.00 96.38 277 LYS A CA 1
ATOM 2179 C C . LYS A 1 277 ? -9.828 10.702 5.460 1.00 96.38 277 LYS A C 1
ATOM 2181 O O . LYS A 1 277 ? -10.460 9.656 5.337 1.00 96.38 277 LYS A O 1
ATOM 2186 N N . CYS A 1 278 ? -10.406 11.901 5.526 1.00 97.06 278 CYS A N 1
ATOM 2187 C CA . CYS A 1 278 ? -11.849 12.089 5.405 1.00 97.06 278 CYS A CA 1
ATOM 2188 C C . CYS A 1 278 ? -12.367 11.500 4.082 1.00 97.06 278 CYS A C 1
ATOM 2190 O O . CYS A 1 278 ? -13.260 10.652 4.079 1.00 97.06 278 CYS A O 1
ATOM 2192 N N . ARG A 1 279 ? -11.722 11.832 2.957 1.00 96.31 279 ARG A N 1
ATOM 2193 C CA . ARG A 1 279 ? -12.071 11.280 1.636 1.00 96.31 279 ARG A CA 1
ATOM 2194 C C . ARG A 1 279 ? -11.917 9.764 1.563 1.00 96.31 279 ARG A C 1
ATOM 2196 O O . ARG A 1 279 ? -12.776 9.091 0.999 1.00 96.31 279 ARG A O 1
ATOM 2203 N N . CYS A 1 280 ? -10.862 9.216 2.159 1.00 96.50 280 CYS A N 1
ATOM 2204 C CA . CYS A 1 280 ? -10.669 7.773 2.252 1.00 96.50 280 CYS A CA 1
ATOM 2205 C C . CYS A 1 280 ? -11.809 7.097 3.033 1.00 96.50 280 CYS A C 1
ATOM 2207 O O . CYS A 1 280 ? -12.310 6.068 2.589 1.00 96.50 280 CYS A O 1
ATOM 2209 N N . LEU A 1 281 ? -12.271 7.676 4.148 1.00 97.50 281 LEU A N 1
ATOM 2210 C CA . LEU A 1 281 ? -13.414 7.143 4.903 1.00 97.50 281 LEU A CA 1
ATOM 2211 C C . LEU A 1 281 ? -14.712 7.161 4.085 1.00 97.50 281 LEU A C 1
ATOM 2213 O O . LEU A 1 281 ? -15.448 6.175 4.107 1.00 97.50 281 LEU A O 1
ATOM 2217 N N . ILE A 1 282 ? -14.963 8.228 3.317 1.00 97.19 282 ILE A N 1
ATOM 2218 C CA . ILE A 1 282 ? -16.110 8.306 2.396 1.00 97.19 282 ILE A CA 1
ATOM 2219 C C . ILE A 1 282 ? -16.048 7.176 1.357 1.00 97.19 282 ILE A C 1
ATOM 2221 O O . ILE A 1 282 ? -17.044 6.490 1.125 1.00 97.19 282 ILE A O 1
ATOM 2225 N N . LEU A 1 283 ? -14.874 6.934 0.764 1.00 96.75 283 LEU A N 1
ATOM 2226 C CA . LEU A 1 283 ? -14.683 5.850 -0.205 1.00 96.75 283 LEU A CA 1
ATOM 2227 C C . LEU A 1 283 ? -14.876 4.468 0.425 1.00 96.75 283 LEU A C 1
ATOM 2229 O O . LEU A 1 283 ? -15.544 3.621 -0.162 1.00 96.75 283 LEU A O 1
ATOM 2233 N N . ILE A 1 284 ? -14.338 4.236 1.625 1.00 97.06 284 ILE A N 1
ATOM 2234 C CA . ILE A 1 284 ? -14.513 2.973 2.360 1.00 97.06 284 ILE A CA 1
ATOM 2235 C C . ILE A 1 284 ? -15.997 2.710 2.629 1.00 97.06 284 ILE A C 1
ATOM 2237 O O . ILE A 1 284 ? -16.472 1.598 2.385 1.00 97.06 284 ILE A O 1
ATOM 2241 N N . LYS A 1 285 ? -16.735 3.729 3.088 1.00 97.38 285 LYS A N 1
ATOM 2242 C CA . LYS A 1 285 ? -18.186 3.661 3.300 1.00 97.38 285 LYS A CA 1
ATOM 2243 C C . LYS A 1 285 ? -18.903 3.279 2.003 1.00 97.38 285 LYS A C 1
ATOM 2245 O O . LYS A 1 285 ? -19.602 2.270 1.978 1.00 97.38 285 LYS A O 1
ATOM 2250 N N . TRP A 1 286 ? -18.643 4.000 0.911 1.00 97.19 286 TRP A N 1
ATOM 2251 C CA . TRP A 1 286 ? -19.258 3.728 -0.391 1.00 97.19 286 TRP A CA 1
ATOM 2252 C C . TRP A 1 286 ? -18.967 2.305 -0.895 1.00 97.19 286 TRP A C 1
ATOM 2254 O O . TRP A 1 286 ? -19.889 1.589 -1.286 1.00 97.19 286 TRP A O 1
ATOM 2264 N N . LEU A 1 287 ? -17.704 1.862 -0.835 1.00 96.38 287 LEU A N 1
ATOM 2265 C CA . LEU A 1 287 ? -17.281 0.521 -1.262 1.00 96.38 287 LEU A CA 1
ATOM 2266 C C . LEU A 1 287 ? -17.966 -0.587 -0.452 1.00 96.38 287 LEU A C 1
ATOM 2268 O O . LEU A 1 287 ? -18.265 -1.655 -0.992 1.00 96.38 287 LEU A O 1
ATOM 2272 N N . THR A 1 288 ? -18.216 -0.325 0.830 1.00 96.38 288 THR A N 1
ATOM 2273 C CA . THR A 1 288 ? -18.914 -1.242 1.737 1.00 96.38 288 THR A CA 1
ATOM 2274 C C . THR A 1 288 ? -20.404 -1.308 1.408 1.00 96.38 288 THR A C 1
ATOM 2276 O O . THR A 1 288 ? -20.946 -2.397 1.232 1.00 96.38 288 THR A O 1
ATOM 2279 N N . GLU A 1 289 ? -21.059 -0.155 1.252 1.00 95.88 289 GLU A N 1
ATOM 2280 C CA . GLU A 1 289 ? -22.490 -0.051 0.925 1.00 95.88 289 GLU A CA 1
ATOM 2281 C C . GLU A 1 289 ? -22.835 -0.682 -0.432 1.00 95.88 289 GLU A C 1
ATOM 2283 O O . GLU A 1 289 ? -23.912 -1.254 -0.596 1.00 95.88 289 GLU A O 1
ATOM 2288 N N . HIS A 1 290 ? -21.908 -0.632 -1.392 1.00 95.81 290 HIS A N 1
ATOM 2289 C CA . HIS A 1 290 ? -22.085 -1.209 -2.728 1.00 95.81 290 HIS A CA 1
ATOM 2290 C C . HIS A 1 290 ? -21.583 -2.659 -2.839 1.00 95.81 290 HIS A C 1
ATOM 2292 O O . HIS A 1 290 ? -21.601 -3.234 -3.927 1.00 95.81 290 HIS A O 1
ATOM 2298 N N . GLY A 1 291 ? -21.128 -3.270 -1.738 1.00 95.00 291 GLY A N 1
ATOM 2299 C CA . GLY A 1 291 ? -20.678 -4.667 -1.717 1.00 95.00 291 GLY A CA 1
ATOM 2300 C C . GLY A 1 291 ? -19.427 -4.944 -2.562 1.00 95.00 291 GLY A C 1
ATOM 2301 O O . GLY A 1 291 ? -19.193 -6.089 -2.976 1.00 95.00 291 GLY A O 1
ATOM 2302 N N . VAL A 1 292 ? -18.629 -3.906 -2.834 1.00 95.00 292 VAL A N 1
ATOM 2303 C CA . VAL A 1 292 ? -17.343 -4.034 -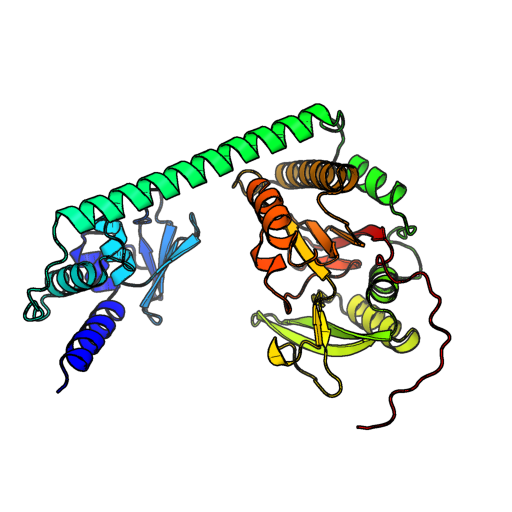3.534 1.00 95.00 292 VAL A CA 1
ATOM 2304 C C . VAL A 1 292 ? -16.328 -4.700 -2.613 1.00 95.00 292 VAL A C 1
ATOM 2306 O O . VAL A 1 292 ? -15.646 -5.637 -3.023 1.00 95.00 292 VAL A O 1
ATOM 2309 N N . ILE A 1 293 ? -16.279 -4.264 -1.353 1.00 96.44 293 ILE A N 1
ATOM 2310 C CA . ILE A 1 293 ? -15.453 -4.868 -0.305 1.00 96.44 293 ILE A CA 1
ATOM 2311 C C . ILE A 1 293 ? -16.301 -5.203 0.920 1.00 96.44 293 ILE A C 1
ATOM 2313 O O . ILE A 1 293 ? -17.349 -4.605 1.154 1.00 96.44 293 ILE A O 1
ATOM 2317 N N . ARG A 1 294 ? -15.806 -6.133 1.738 1.00 96.88 294 ARG A N 1
ATOM 2318 C CA . ARG A 1 294 ? -16.339 -6.409 3.073 1.00 96.88 294 ARG A CA 1
ATOM 2319 C C . ARG A 1 294 ? -15.261 -6.091 4.111 1.00 96.88 294 ARG A C 1
ATOM 2321 O O . ARG A 1 294 ? -14.378 -6.928 4.323 1.00 96.88 294 ARG A O 1
ATOM 2328 N N . PRO A 1 295 ? -15.285 -4.901 4.734 1.00 97.81 295 PRO A N 1
ATOM 2329 C CA . PRO A 1 295 ? -14.313 -4.561 5.758 1.00 97.81 295 PRO A CA 1
ATOM 2330 C C . PRO A 1 295 ? -14.617 -5.323 7.049 1.00 97.81 295 PRO A C 1
ATOM 2332 O O . PRO A 1 295 ? -15.728 -5.273 7.579 1.00 97.81 295 PRO A O 1
ATOM 2335 N N . VAL A 1 296 ? -13.601 -5.992 7.581 1.00 98.06 296 VAL A N 1
ATOM 2336 C CA . VAL A 1 296 ? -13.632 -6.605 8.915 1.00 98.06 296 VAL A CA 1
ATOM 2337 C C . VAL A 1 296 ? -12.990 -5.714 9.964 1.00 98.06 296 VAL A C 1
ATOM 2339 O O . VAL A 1 296 ? -13.358 -5.801 11.128 1.00 98.06 296 VAL A O 1
ATOM 2342 N N . ALA A 1 297 ? -12.079 -4.821 9.569 1.00 98.25 297 ALA A N 1
ATOM 2343 C CA . ALA A 1 297 ? -11.577 -3.764 10.435 1.00 98.25 297 ALA A CA 1
ATOM 2344 C C . ALA A 1 297 ? -11.094 -2.553 9.630 1.00 98.25 297 ALA A C 1
ATOM 2346 O O . ALA A 1 297 ? -10.547 -2.700 8.538 1.00 98.25 297 ALA A O 1
ATOM 2347 N N . VAL A 1 298 ? -11.236 -1.356 10.196 1.00 98.19 298 VAL A N 1
ATOM 2348 C CA . VAL A 1 298 ? -10.607 -0.130 9.678 1.00 98.19 298 VAL A CA 1
ATOM 2349 C C . VAL A 1 298 ? -9.767 0.470 10.792 1.00 98.19 298 VAL A C 1
ATOM 2351 O O . VAL A 1 298 ? -10.275 0.709 11.885 1.00 98.19 298 VAL A O 1
ATOM 2354 N N . VAL A 1 299 ? -8.481 0.694 10.532 1.00 97.44 299 VAL A N 1
ATOM 2355 C CA . VAL A 1 299 ? -7.529 1.227 11.511 1.00 97.44 299 VAL A CA 1
ATOM 2356 C C . VAL A 1 299 ? -6.920 2.519 10.981 1.00 97.44 299 VAL A C 1
ATOM 2358 O O . VAL A 1 299 ? -6.230 2.517 9.959 1.00 97.44 299 VAL A O 1
ATOM 2361 N N . ASP A 1 300 ? -7.120 3.618 11.704 1.00 97.12 300 ASP A N 1
ATOM 2362 C CA . ASP A 1 300 ? -6.279 4.802 11.560 1.00 97.12 300 ASP A CA 1
ATOM 2363 C C . ASP A 1 300 ? -4.920 4.509 12.189 1.00 97.12 300 ASP A C 1
ATOM 2365 O O . ASP A 1 300 ? -4.812 4.237 13.380 1.00 97.12 300 ASP A O 1
ATOM 2369 N N . THR A 1 301 ? -3.861 4.584 11.393 1.00 95.38 301 THR A N 1
ATOM 2370 C CA . THR A 1 301 ? -2.499 4.280 11.841 1.00 95.38 301 THR A CA 1
ATOM 2371 C C . THR A 1 301 ? -1.875 5.338 12.755 1.00 95.38 301 THR A C 1
ATOM 2373 O O . THR A 1 301 ? -0.757 5.126 13.235 1.00 95.38 301 THR A O 1
ATOM 2376 N N . GLY A 1 302 ? -2.531 6.483 12.956 1.00 92.94 302 GLY A N 1
ATOM 2377 C CA . GLY A 1 302 ? -1.993 7.645 13.667 1.00 92.94 302 GLY A CA 1
ATOM 2378 C C . GLY A 1 302 ? -1.117 8.559 12.794 1.00 92.94 302 GLY A C 1
ATOM 2379 O O . GLY A 1 302 ? -0.544 9.528 13.288 1.00 92.94 302 GLY A O 1
ATOM 2380 N N . ASN A 1 303 ? -0.984 8.293 11.494 1.00 93.75 303 ASN A N 1
ATOM 2381 C CA . ASN A 1 303 ? -0.278 9.176 10.554 1.00 93.75 303 ASN A CA 1
ATOM 2382 C C . ASN A 1 303 ? -1.171 9.474 9.349 1.00 93.75 303 ASN A C 1
ATOM 2384 O O . ASN A 1 303 ? -2.334 9.789 9.558 1.00 93.75 303 ASN A O 1
ATOM 2388 N N . LYS A 1 304 ? -0.669 9.403 8.116 1.00 94.00 304 LYS A N 1
ATOM 2389 C CA . LYS A 1 304 ? -1.453 9.651 6.902 1.00 94.00 304 LYS A CA 1
ATOM 2390 C C . LYS A 1 304 ? -2.244 8.441 6.400 1.00 94.00 304 LYS A C 1
ATOM 2392 O O . LYS A 1 304 ? -3.188 8.620 5.646 1.00 94.00 304 LYS A O 1
ATOM 2397 N N . SER A 1 305 ? -1.877 7.232 6.826 1.00 94.69 305 SER A N 1
ATOM 2398 C CA . SER A 1 305 ? -2.434 5.995 6.274 1.00 94.69 305 SER A CA 1
ATOM 2399 C C . SER A 1 305 ? -3.670 5.511 7.034 1.00 94.69 305 SER A C 1
ATOM 2401 O O . SER A 1 305 ? -3.660 5.477 8.271 1.00 94.69 305 SER A O 1
ATOM 2403 N N . LEU A 1 306 ? -4.684 5.052 6.299 1.00 97.19 306 LEU A N 1
ATOM 2404 C CA . LEU A 1 306 ? -5.735 4.166 6.810 1.00 97.19 306 LEU A CA 1
ATOM 2405 C C . LEU A 1 306 ? -5.458 2.732 6.352 1.00 97.19 306 LEU A C 1
ATOM 2407 O O . LEU A 1 306 ? -5.105 2.507 5.194 1.00 97.19 306 LEU A O 1
ATOM 2411 N N . HIS A 1 307 ? -5.618 1.768 7.256 1.00 97.38 307 HIS A N 1
ATOM 2412 C CA . HIS A 1 307 ? -5.545 0.342 6.944 1.00 97.38 307 HIS A CA 1
ATOM 2413 C C . HIS A 1 307 ? -6.950 -0.251 6.951 1.00 97.38 307 HIS A C 1
ATOM 2415 O O . HIS A 1 307 ? -7.608 -0.277 7.992 1.00 97.38 307 HIS A O 1
ATOM 2421 N N . VAL A 1 308 ? -7.388 -0.766 5.808 1.00 97.81 308 VAL A N 1
ATOM 2422 C CA . VAL A 1 308 ? -8.693 -1.407 5.638 1.00 97.81 308 VAL A CA 1
ATOM 2423 C C . VAL A 1 308 ? -8.469 -2.902 5.508 1.00 97.81 308 VAL A C 1
ATOM 2425 O O . VAL A 1 308 ? -7.975 -3.388 4.492 1.00 97.81 308 VAL A O 1
ATOM 2428 N N . TRP A 1 309 ? -8.799 -3.633 6.562 1.00 97.75 309 TRP A N 1
ATOM 2429 C CA . TRP A 1 309 ? -8.747 -5.084 6.581 1.00 97.75 309 TRP A CA 1
ATOM 2430 C C . TRP A 1 309 ? -10.041 -5.604 5.988 1.00 97.75 309 TRP A C 1
ATOM 2432 O O . TRP A 1 309 ? -11.119 -5.319 6.510 1.00 97.75 309 TRP A O 1
ATOM 2442 N N . ILE A 1 310 ? -9.933 -6.365 4.909 1.00 97.25 310 ILE A N 1
ATOM 2443 C CA . ILE A 1 310 ? -11.067 -6.965 4.216 1.00 97.25 310 ILE A CA 1
ATOM 2444 C C . ILE A 1 310 ? -10.957 -8.483 4.275 1.00 97.25 310 ILE A C 1
ATOM 2446 O O . ILE A 1 310 ? -9.856 -9.040 4.337 1.00 97.25 310 ILE A O 1
ATOM 2450 N N . GLU A 1 311 ? -12.098 -9.159 4.226 1.00 94.69 311 GLU A N 1
ATOM 2451 C CA . GLU A 1 311 ? -12.092 -10.583 3.894 1.00 94.69 311 GLU A CA 1
ATOM 2452 C C . GLU A 1 311 ? -11.459 -10.782 2.522 1.00 94.69 311 GLU A C 1
ATOM 2454 O O . GLU A 1 311 ? -11.725 -10.016 1.591 1.00 94.69 311 GLU A O 1
ATOM 2459 N N . ALA A 1 312 ? -10.595 -11.792 2.411 1.00 88.19 312 ALA A N 1
ATOM 2460 C CA . ALA A 1 312 ? -10.003 -12.135 1.132 1.00 88.19 312 ALA A CA 1
ATOM 2461 C C . ALA A 1 312 ? -11.140 -12.472 0.145 1.00 88.19 312 ALA A C 1
ATOM 2463 O O . ALA A 1 312 ? -11.924 -13.385 0.421 1.00 88.19 312 ALA A O 1
ATOM 2464 N N . PRO A 1 313 ? -11.279 -11.736 -0.974 1.00 88.25 313 PRO A N 1
ATOM 2465 C CA . PRO A 1 313 ? -12.289 -12.058 -1.969 1.00 88.25 313 PRO A CA 1
ATOM 2466 C C . PRO A 1 313 ? -12.016 -13.452 -2.544 1.00 88.25 313 PRO A C 1
ATOM 2468 O O . PRO A 1 313 ? -10.869 -13.904 -2.605 1.00 88.25 313 PRO A O 1
ATOM 2471 N N . SER A 1 314 ? -13.075 -14.124 -2.989 1.00 87.69 314 SER A N 1
ATOM 2472 C CA . SER A 1 314 ? -12.962 -15.378 -3.729 1.00 87.69 314 SER A CA 1
ATOM 2473 C C . SER A 1 314 ? -12.114 -15.188 -4.994 1.00 87.69 314 SER A C 1
ATOM 2475 O O . SER A 1 314 ? -12.044 -14.085 -5.543 1.00 87.69 314 SER A O 1
ATOM 2477 N N . GLU A 1 315 ? -11.441 -16.245 -5.461 1.00 87.62 315 GLU A N 1
ATOM 2478 C CA . GLU A 1 315 ? -10.493 -16.148 -6.585 1.00 87.62 315 GLU A CA 1
ATOM 2479 C C . GLU A 1 315 ? -11.116 -15.558 -7.862 1.00 87.62 315 GLU A C 1
ATOM 2481 O O . GLU A 1 315 ? -10.450 -14.817 -8.583 1.00 87.62 315 GLU A O 1
ATOM 2486 N N . ASP A 1 316 ? -12.399 -15.830 -8.110 1.00 90.69 316 ASP A N 1
ATOM 2487 C CA . ASP A 1 316 ? -13.176 -15.309 -9.239 1.00 90.69 316 ASP A CA 1
ATOM 2488 C C . ASP A 1 316 ? -13.450 -13.801 -9.146 1.00 90.69 316 ASP A C 1
ATOM 2490 O O . ASP A 1 316 ? -13.521 -13.130 -10.171 1.00 90.69 316 ASP A O 1
ATOM 2494 N N . ARG A 1 317 ? -13.562 -13.252 -7.930 1.00 90.81 317 ARG A N 1
ATOM 2495 C CA . ARG A 1 317 ? -13.818 -11.821 -7.688 1.00 90.81 317 ARG A CA 1
ATOM 2496 C C . ARG A 1 317 ? -12.565 -11.021 -7.364 1.00 90.81 317 ARG A C 1
ATOM 2498 O O . ARG A 1 317 ? -12.603 -9.793 -7.414 1.00 90.81 317 ARG A O 1
ATOM 2505 N N . ALA A 1 318 ? -11.468 -11.682 -7.004 1.00 90.25 318 ALA A N 1
ATOM 2506 C CA . ALA A 1 318 ? -10.284 -11.014 -6.485 1.00 90.25 318 ALA A CA 1
ATOM 2507 C C . ALA A 1 318 ? -9.723 -9.987 -7.473 1.00 90.25 318 ALA A C 1
ATOM 2509 O O . ALA A 1 318 ? -9.418 -8.868 -7.073 1.00 90.25 318 ALA A O 1
ATOM 2510 N N . GLN A 1 319 ? -9.632 -10.336 -8.761 1.00 89.94 319 GLN A N 1
ATOM 2511 C CA . GLN A 1 319 ? -9.095 -9.420 -9.768 1.00 89.94 319 GLN A CA 1
ATOM 2512 C C . GLN A 1 319 ? -10.004 -8.204 -9.989 1.00 89.94 319 GLN A C 1
ATOM 2514 O O . GLN A 1 319 ? -9.495 -7.091 -10.041 1.00 89.94 319 GLN A O 1
ATOM 2519 N N . ASP A 1 320 ? -11.326 -8.389 -10.028 1.00 89.38 320 ASP A N 1
ATOM 2520 C CA . ASP A 1 320 ? -12.277 -7.285 -10.207 1.00 89.38 320 ASP A CA 1
ATOM 2521 C C . ASP A 1 320 ? -12.243 -6.304 -9.029 1.00 89.38 320 ASP A C 1
ATOM 2523 O O . ASP A 1 320 ? -12.269 -5.087 -9.225 1.00 89.38 320 ASP A O 1
ATOM 2527 N N . VAL A 1 321 ? -12.158 -6.823 -7.798 1.00 90.94 321 VAL A N 1
ATOM 2528 C CA . VAL A 1 321 ? -12.011 -5.993 -6.592 1.00 90.94 321 VAL A CA 1
ATOM 2529 C C . VAL A 1 321 ? -10.691 -5.232 -6.642 1.00 90.94 321 VAL A C 1
ATOM 2531 O O . VAL A 1 321 ? -10.675 -4.028 -6.397 1.00 90.94 321 VAL A O 1
ATOM 2534 N N . LEU A 1 322 ? -9.595 -5.911 -6.994 1.00 90.31 322 LEU A N 1
ATOM 2535 C CA . LEU A 1 322 ? -8.273 -5.298 -7.109 1.00 90.31 322 LEU A CA 1
ATOM 2536 C C . LEU A 1 322 ? -8.233 -4.194 -8.158 1.00 90.31 322 LEU A C 1
ATOM 2538 O O . LEU A 1 322 ? -7.703 -3.126 -7.874 1.00 90.31 322 LEU A O 1
ATOM 2542 N N . ASP A 1 323 ? -8.808 -4.430 -9.334 1.00 87.19 323 ASP A N 1
ATOM 2543 C CA . ASP A 1 323 ? -8.844 -3.445 -10.410 1.00 87.19 323 ASP A CA 1
ATOM 2544 C C . ASP A 1 323 ? -9.640 -2.204 -9.989 1.00 87.19 323 ASP A C 1
ATOM 2546 O O . ASP A 1 323 ? -9.220 -1.083 -10.273 1.00 87.19 323 ASP A O 1
ATOM 2550 N N . GLN A 1 324 ? -10.750 -2.377 -9.264 1.00 89.25 324 GLN A N 1
ATOM 2551 C CA . GLN A 1 324 ? -11.539 -1.255 -8.751 1.00 89.25 324 GLN A CA 1
ATOM 2552 C C . GLN A 1 324 ? -10.793 -0.459 -7.674 1.00 89.25 324 GLN A C 1
ATOM 2554 O O . GLN A 1 324 ? -10.726 0.767 -7.764 1.00 89.25 324 GLN A O 1
ATOM 2559 N N . VAL A 1 325 ? -10.208 -1.121 -6.670 1.00 92.06 325 VAL A N 1
ATOM 2560 C CA . VAL A 1 325 ? -9.533 -0.408 -5.570 1.00 92.06 325 VAL A CA 1
ATOM 2561 C C . VAL A 1 325 ? -8.180 0.181 -5.999 1.00 92.06 325 VAL A C 1
ATOM 2563 O O . VAL A 1 325 ? -7.852 1.287 -5.578 1.00 92.06 325 VAL A O 1
ATOM 2566 N N . ASP A 1 326 ? -7.426 -0.458 -6.903 1.00 89.75 326 ASP A N 1
ATOM 2567 C CA . ASP A 1 326 ? -6.213 0.133 -7.509 1.00 89.75 326 ASP A CA 1
ATOM 2568 C C . ASP A 1 326 ? -6.553 1.422 -8.253 1.00 89.75 326 ASP A C 1
ATOM 2570 O O . ASP A 1 326 ? -5.903 2.454 -8.090 1.00 89.75 326 ASP A O 1
ATOM 2574 N N . ALA A 1 327 ? -7.636 1.383 -9.030 1.00 86.19 327 ALA A N 1
ATOM 2575 C CA . ALA A 1 327 ? -8.113 2.533 -9.774 1.00 86.19 327 ALA A CA 1
ATOM 2576 C C . ALA A 1 327 ? -8.500 3.695 -8.834 1.00 86.19 327 ALA A C 1
ATOM 2578 O O . ALA A 1 327 ? -8.233 4.856 -9.147 1.00 86.19 327 ALA A O 1
ATOM 2579 N N . MET A 1 328 ? -9.047 3.395 -7.652 1.00 89.19 328 MET A N 1
ATOM 2580 C CA . MET A 1 328 ? -9.362 4.389 -6.617 1.00 89.19 328 MET A CA 1
ATOM 2581 C C . MET A 1 328 ? -8.145 4.863 -5.801 1.00 89.19 328 MET A C 1
ATOM 2583 O O . MET A 1 328 ? -8.285 5.774 -4.986 1.00 89.19 328 MET A O 1
ATOM 2587 N N . GLY A 1 329 ? -6.951 4.309 -6.038 1.00 89.06 329 GLY A N 1
ATOM 2588 C CA . GLY A 1 329 ? -5.698 4.744 -5.415 1.00 89.06 329 GLY A CA 1
ATOM 2589 C C . GLY A 1 329 ? -5.290 3.984 -4.151 1.00 89.06 329 GLY A C 1
ATOM 2590 O O . GLY A 1 329 ? -4.460 4.484 -3.399 1.00 89.06 329 GLY A O 1
ATOM 2591 N N . PHE A 1 330 ? -5.849 2.800 -3.895 1.00 92.62 330 PHE A N 1
ATOM 2592 C CA . PHE A 1 330 ? -5.379 1.936 -2.807 1.00 92.62 330 PHE A CA 1
ATOM 2593 C C . PHE A 1 330 ? -4.048 1.255 -3.174 1.00 92.62 330 PHE A C 1
ATOM 2595 O O . PHE A 1 330 ? -3.893 0.755 -4.290 1.00 92.62 330 PHE A O 1
ATOM 2602 N N . ASP A 1 331 ? -3.104 1.143 -2.229 1.00 90.56 331 ASP A N 1
ATOM 2603 C CA . ASP A 1 331 ? -1.856 0.402 -2.468 1.00 90.56 331 ASP A CA 1
ATOM 2604 C C . ASP A 1 331 ? -2.097 -1.117 -2.439 1.00 90.56 331 ASP A C 1
ATOM 2606 O O . ASP A 1 331 ? -2.274 -1.746 -1.388 1.00 90.56 331 ASP A O 1
ATOM 2610 N N . LEU A 1 332 ? -2.039 -1.739 -3.619 1.00 89.38 332 LEU A N 1
ATOM 2611 C CA . LEU A 1 332 ? -2.180 -3.186 -3.778 1.00 89.38 332 LEU A CA 1
ATOM 2612 C C . LEU A 1 332 ? -0.972 -4.004 -3.294 1.00 89.38 332 LEU A C 1
ATOM 2614 O O . LEU A 1 332 ? -1.053 -5.238 -3.226 1.00 89.38 332 LEU A O 1
ATOM 2618 N N . ARG A 1 333 ? 0.174 -3.384 -2.982 1.00 88.81 333 ARG A N 1
ATOM 2619 C CA . ARG A 1 333 ? 1.332 -4.121 -2.445 1.00 88.81 333 ARG A CA 1
ATOM 2620 C C . ARG A 1 333 ? 0.977 -4.804 -1.133 1.00 88.81 333 ARG A C 1
ATOM 2622 O O . ARG A 1 333 ? 1.355 -5.959 -0.930 1.00 88.81 333 ARG A O 1
ATOM 2629 N N . SER A 1 334 ? 0.206 -4.121 -0.296 1.00 86.25 334 SER A N 1
ATOM 2630 C CA . SER A 1 334 ? -0.238 -4.615 1.005 1.00 86.25 334 SER A CA 1
ATOM 2631 C C . SER A 1 334 ? -1.248 -5.757 0.878 1.00 86.25 334 SER A C 1
ATOM 2633 O O . SER A 1 334 ? -1.152 -6.731 1.623 1.00 86.25 334 SER A O 1
ATOM 2635 N N . TYR A 1 335 ? -2.085 -5.748 -0.165 1.00 87.88 335 TYR A N 1
ATOM 2636 C CA . TYR A 1 335 ? -2.967 -6.871 -0.498 1.00 87.88 335 TYR A CA 1
ATOM 2637 C C . TYR A 1 335 ? -2.186 -8.158 -0.811 1.00 87.88 335 TYR A C 1
ATOM 2639 O O . TYR A 1 335 ? -2.500 -9.238 -0.307 1.00 87.88 335 TYR A O 1
ATOM 2647 N N . LYS A 1 336 ? -1.141 -8.052 -1.646 1.00 86.06 336 LYS A N 1
ATOM 2648 C CA . LYS A 1 336 ? -0.326 -9.205 -2.081 1.00 86.06 336 LYS A CA 1
ATOM 2649 C C . LYS A 1 336 ? 0.636 -9.695 -0.996 1.00 86.06 336 LYS A C 1
ATOM 2651 O O . LYS A 1 336 ? 1.176 -10.79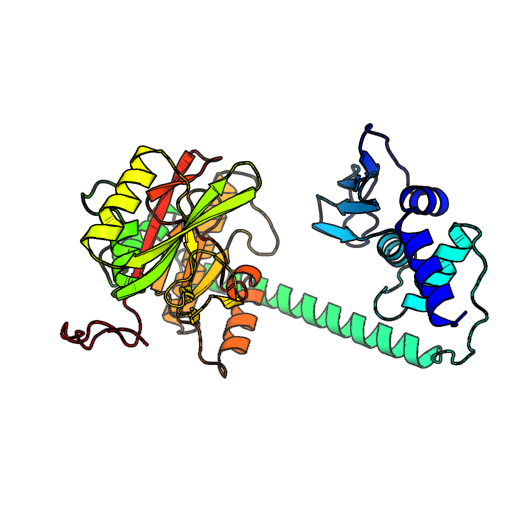9 -1.094 1.00 86.06 336 LYS A O 1
ATOM 2656 N N . ASN A 1 337 ? 0.881 -8.884 0.030 1.00 87.31 337 ASN A N 1
ATOM 2657 C CA . ASN A 1 337 ? 1.857 -9.173 1.065 1.00 87.31 337 ASN A CA 1
ATOM 2658 C C . ASN A 1 337 ? 1.242 -9.946 2.240 1.00 87.31 337 ASN A C 1
ATOM 2660 O O . ASN A 1 337 ? 0.894 -9.377 3.274 1.00 87.31 337 ASN A O 1
ATOM 2664 N N . LYS A 1 338 ? 1.217 -11.278 2.121 1.00 90.50 338 LYS A N 1
ATOM 2665 C CA . LYS A 1 338 ? 0.700 -12.188 3.164 1.00 90.50 338 LYS A CA 1
ATOM 2666 C C . LYS A 1 338 ? 1.391 -12.032 4.523 1.00 90.50 338 LYS A C 1
ATOM 2668 O O . LYS A 1 338 ? 0.813 -12.356 5.556 1.00 90.50 338 LYS A O 1
ATOM 2673 N N . VAL A 1 339 ? 2.628 -11.539 4.538 1.00 93.00 339 VAL A N 1
ATOM 2674 C CA . VAL A 1 339 ? 3.441 -11.367 5.752 1.00 93.00 339 VAL A CA 1
ATOM 2675 C C . VAL A 1 339 ? 3.635 -9.896 6.125 1.00 93.00 339 VAL A C 1
ATOM 2677 O O . VAL A 1 339 ? 4.465 -9.584 6.981 1.00 93.00 339 VAL A O 1
ATOM 2680 N N . GLY A 1 340 ? 2.890 -8.986 5.492 1.00 91.38 340 GLY A N 1
ATOM 2681 C CA . GLY A 1 340 ? 2.938 -7.550 5.750 1.00 91.38 340 GLY A CA 1
ATOM 2682 C C . GLY A 1 340 ? 2.656 -7.246 7.224 1.00 91.38 340 GLY A C 1
ATOM 2683 O O . GLY A 1 340 ? 1.675 -7.756 7.757 1.00 91.38 340 GLY A O 1
ATOM 2684 N N . PRO A 1 341 ? 3.519 -6.491 7.927 1.00 93.94 341 PRO A N 1
ATOM 2685 C CA . PRO A 1 341 ? 3.295 -6.119 9.317 1.00 93.94 341 PRO A CA 1
ATOM 2686 C C . PRO A 1 341 ? 2.498 -4.811 9.391 1.00 93.94 341 PRO A C 1
ATOM 2688 O O . PRO A 1 341 ? 3.025 -3.728 9.118 1.00 93.94 341 PRO A O 1
ATOM 2691 N N . PHE A 1 342 ? 1.259 -4.902 9.848 1.00 94.88 342 PHE A N 1
ATOM 2692 C CA . PHE A 1 342 ? 0.337 -3.779 9.962 1.00 94.88 342 PHE A CA 1
ATOM 2693 C C . PHE A 1 342 ? 0.167 -3.370 11.421 1.00 94.88 342 PHE A C 1
ATOM 2695 O O . PHE A 1 342 ? 0.194 -4.209 12.319 1.00 94.88 342 PHE A O 1
ATOM 2702 N N . ARG A 1 343 ? 0.030 -2.068 11.665 1.00 92.81 343 ARG A N 1
ATOM 2703 C CA . ARG A 1 343 ? -0.092 -1.512 13.016 1.00 92.81 343 ARG A CA 1
ATOM 2704 C C . ARG A 1 343 ? -1.396 -1.950 13.680 1.00 92.81 343 ARG A C 1
ATOM 2706 O O . ARG A 1 343 ? -2.444 -1.932 13.039 1.00 92.81 343 ARG A O 1
ATOM 2713 N N . LEU A 1 344 ? -1.314 -2.305 14.960 1.00 93.75 344 LEU A N 1
ATOM 2714 C CA . LEU A 1 344 ? -2.484 -2.577 15.790 1.00 93.75 344 LEU A CA 1
ATOM 2715 C C . LEU A 1 344 ? -3.040 -1.286 16.416 1.00 93.75 344 LEU A C 1
ATOM 2717 O O . LEU A 1 344 ? -2.256 -0.387 16.741 1.00 93.75 344 LEU A O 1
ATOM 2721 N N . PRO A 1 345 ? -4.364 -1.195 16.643 1.00 93.94 345 PRO A N 1
ATOM 2722 C CA . PRO A 1 345 ? -4.953 -0.119 17.435 1.00 93.94 345 PRO A CA 1
ATOM 2723 C C . PRO A 1 345 ? -4.274 0.020 18.803 1.00 93.94 345 PRO A C 1
ATOM 2725 O O . PRO A 1 345 ? -3.823 -0.955 19.396 1.00 93.94 345 PRO A O 1
ATOM 2728 N N . GLY A 1 346 ? -4.183 1.235 19.318 1.00 90.19 346 GLY A N 1
ATOM 2729 C CA . GLY A 1 346 ? -3.545 1.531 20.596 1.00 90.19 346 GLY A CA 1
ATOM 2730 C C . GLY A 1 346 ? -2.020 1.689 20.554 1.00 90.19 346 GLY A C 1
ATOM 2731 O O . GLY A 1 346 ? -1.391 2.005 21.564 1.00 90.19 346 GLY A O 1
ATOM 2732 N N . CYS A 1 347 ? -1.394 1.470 19.395 1.00 88.31 347 CYS A N 1
ATOM 2733 C CA . CYS A 1 347 ? 0.044 1.666 19.224 1.00 88.31 347 CYS A CA 1
ATOM 2734 C C . CYS A 1 347 ? 0.361 3.124 18.889 1.00 88.31 347 CYS A C 1
ATOM 2736 O O . CYS A 1 347 ? -0.248 3.704 17.991 1.00 88.31 347 CYS A O 1
ATOM 2738 N N . VAL A 1 348 ? 1.359 3.704 19.556 1.00 88.56 348 VAL A N 1
ATOM 2739 C CA . VAL A 1 348 ? 1.802 5.079 19.297 1.00 88.56 348 VAL A CA 1
ATOM 2740 C C . VAL A 1 348 ? 2.764 5.107 18.112 1.00 88.56 348 VAL A C 1
ATOM 2742 O O . VAL A 1 348 ? 3.795 4.432 18.106 1.00 88.56 348 VAL A O 1
ATOM 2745 N N . HIS A 1 349 ? 2.453 5.921 17.107 1.00 88.44 349 HIS A N 1
A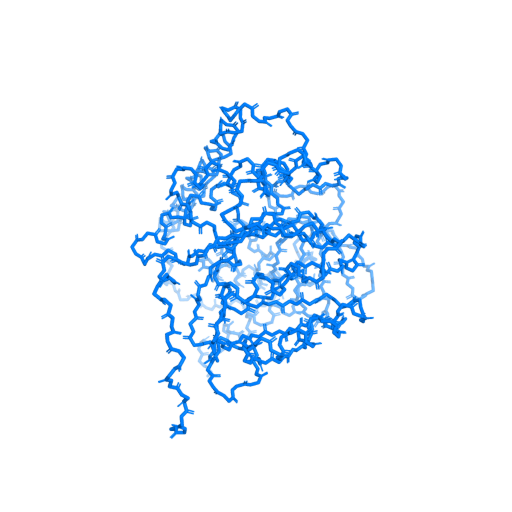TOM 2746 C CA . HIS A 1 349 ? 3.320 6.124 15.958 1.00 88.44 349 HIS A CA 1
ATOM 2747 C C . HIS A 1 349 ? 4.647 6.770 16.385 1.00 88.44 349 HIS A C 1
ATOM 2749 O O . HIS A 1 349 ? 4.668 7.808 17.048 1.00 88.44 349 HIS A O 1
ATOM 2755 N N . SER A 1 350 ? 5.775 6.203 15.954 1.00 85.31 350 SER A N 1
ATOM 2756 C CA . SER A 1 350 ? 7.113 6.688 16.323 1.00 85.31 350 SER A CA 1
ATOM 2757 C C . SER A 1 350 ? 7.362 8.144 15.910 1.00 85.31 350 SER A C 1
ATOM 2759 O O . SER A 1 350 ? 7.885 8.915 16.714 1.00 85.31 350 SER A O 1
ATOM 2761 N N . GLU A 1 351 ? 6.974 8.510 14.687 1.00 86.75 351 GLU A N 1
ATOM 2762 C CA . GLU A 1 351 ? 7.110 9.866 14.128 1.00 86.75 351 GLU A CA 1
ATOM 2763 C C . GLU A 1 351 ? 6.062 10.856 14.661 1.00 86.75 351 GLU A C 1
ATOM 2765 O O . GLU A 1 351 ? 6.433 11.854 15.269 1.00 86.75 351 GLU A O 1
ATOM 2770 N N . THR A 1 352 ? 4.763 10.588 14.478 1.00 90.50 352 THR A N 1
ATOM 2771 C CA . THR A 1 352 ? 3.699 11.565 14.792 1.00 90.50 352 THR A CA 1
ATOM 2772 C C . THR A 1 352 ? 3.286 11.591 16.261 1.00 90.50 352 THR A C 1
ATOM 2774 O O . THR A 1 352 ? 2.562 12.494 16.669 1.00 90.50 352 THR A O 1
ATOM 2777 N N . LYS A 1 353 ? 3.699 10.593 17.056 1.00 90.75 353 LYS A N 1
ATOM 2778 C CA . LYS A 1 353 ? 3.279 10.385 18.456 1.00 90.75 353 LYS A CA 1
ATOM 2779 C C . LYS A 1 353 ? 1.770 10.229 18.660 1.00 90.75 353 LYS A C 1
ATOM 2781 O O . LYS A 1 353 ? 1.317 10.222 19.800 1.00 90.75 353 LYS A O 1
ATOM 2786 N N . ARG A 1 354 ? 0.994 10.067 17.587 1.00 91.12 354 ARG A N 1
ATOM 2787 C CA . ARG A 1 354 ? -0.440 9.780 17.667 1.00 91.12 354 ARG A CA 1
ATOM 2788 C C . ARG A 1 354 ? -0.661 8.280 17.813 1.00 91.12 354 ARG A C 1
ATOM 2790 O O . ARG A 1 354 ? 0.070 7.475 17.234 1.00 91.12 354 ARG A O 1
ATOM 2797 N N . GLU A 1 355 ? -1.665 7.922 18.593 1.00 92.06 355 GLU A N 1
ATOM 2798 C CA . GLU A 1 355 ? -2.096 6.542 18.793 1.00 92.06 355 GLU A CA 1
ATOM 2799 C C . GLU A 1 355 ? -2.924 6.065 17.595 1.00 92.06 355 GLU A C 1
ATOM 2801 O O . GLU A 1 355 ? -3.742 6.812 17.055 1.00 92.06 355 GLU A O 1
ATOM 2806 N N . ALA A 1 356 ? -2.698 4.828 17.157 1.00 93.62 356 ALA A N 1
ATOM 2807 C CA . ALA A 1 356 ? -3.530 4.197 16.145 1.00 93.62 356 ALA A CA 1
ATOM 2808 C C . ALA A 1 356 ? -4.931 3.916 16.707 1.00 93.62 356 ALA A C 1
ATOM 2810 O O . ALA A 1 356 ? -5.061 3.395 17.813 1.00 93.62 356 ALA A O 1
ATOM 2811 N N . ARG A 1 357 ? -5.982 4.213 15.944 1.00 95.31 357 ARG A N 1
ATOM 2812 C CA . ARG A 1 357 ? -7.380 4.068 16.370 1.00 95.31 357 ARG A CA 1
ATOM 2813 C C . ARG A 1 357 ? -8.075 2.995 15.548 1.00 95.31 357 ARG A C 1
ATOM 2815 O O . ARG A 1 357 ? -7.962 2.981 14.326 1.00 95.31 357 ARG A O 1
ATOM 2822 N N . LEU A 1 358 ? -8.818 2.116 16.212 1.00 96.75 358 LEU A N 1
ATOM 2823 C CA . LEU A 1 358 ? -9.798 1.271 15.535 1.00 96.75 358 LEU A CA 1
ATOM 2824 C C . LEU A 1 358 ? -11.008 2.154 15.204 1.00 96.75 358 LEU A C 1
ATOM 2826 O O . LEU A 1 358 ? -11.449 2.908 16.064 1.00 96.75 358 LEU A O 1
ATOM 2830 N N . LEU A 1 359 ? -11.490 2.107 13.966 1.00 97.38 359 LEU A N 1
ATOM 2831 C CA . LEU A 1 359 ? -12.630 2.900 13.490 1.00 97.38 359 LEU A CA 1
ATOM 2832 C C . LEU A 1 359 ? -13.832 2.034 13.098 1.00 97.38 359 LEU A C 1
ATOM 2834 O O . LEU A 1 359 ? -14.951 2.518 13.069 1.00 97.38 359 LEU A O 1
ATOM 2838 N N . TRP A 1 360 ? -13.600 0.763 12.778 1.00 98.00 360 TRP A N 1
ATOM 2839 C CA . TRP A 1 360 ? -14.626 -0.198 12.380 1.00 98.00 360 TRP A CA 1
ATOM 2840 C C . TRP A 1 360 ? -14.172 -1.595 12.773 1.00 98.00 360 TRP A C 1
ATOM 2842 O O . TRP A 1 360 ? -12.982 -1.900 12.646 1.00 98.00 360 TRP A O 1
ATOM 2852 N N . LEU A 1 361 ? -15.105 -2.445 13.189 1.00 97.94 361 LEU A N 1
ATOM 2853 C CA . LEU A 1 361 ? -14.878 -3.859 13.446 1.00 97.94 361 LEU A CA 1
ATOM 2854 C C . LEU A 1 361 ? -16.140 -4.670 13.131 1.00 97.94 361 LEU A C 1
ATOM 2856 O O . LEU A 1 361 ? -17.226 -4.379 13.630 1.00 97.94 361 LEU A O 1
ATOM 2860 N N . ALA A 1 362 ? -15.987 -5.722 12.333 1.00 97.38 362 ALA A N 1
ATOM 2861 C CA . ALA A 1 362 ? -17.064 -6.636 11.976 1.00 97.38 362 ALA A CA 1
ATOM 2862 C C . ALA A 1 362 ? -16.611 -8.098 12.122 1.00 97.38 362 ALA A C 1
ATOM 2864 O O . ALA A 1 362 ? -15.426 -8.394 11.938 1.00 97.38 362 ALA A O 1
ATOM 2865 N N . PRO A 1 363 ? -17.530 -9.029 12.439 1.00 96.19 363 PRO A N 1
ATOM 2866 C CA . PRO A 1 363 ? -17.195 -10.443 12.512 1.00 96.19 363 PRO A CA 1
ATOM 2867 C C . PRO A 1 363 ? -16.920 -11.027 11.109 1.00 96.19 363 PRO A C 1
ATOM 2869 O O . PRO A 1 363 ? -17.546 -10.598 10.127 1.00 96.19 363 PRO A O 1
ATOM 2872 N N . PRO A 1 364 ? -16.050 -12.047 10.993 1.00 95.06 364 PRO A N 1
ATOM 2873 C CA . PRO A 1 364 ? -15.840 -12.763 9.734 1.00 95.06 364 PRO A CA 1
ATOM 2874 C C . PRO A 1 364 ? -17.118 -13.473 9.242 1.00 95.06 364 PRO A C 1
ATOM 2876 O O . PRO A 1 364 ? -17.895 -13.980 10.053 1.00 95.06 364 PRO A O 1
ATOM 2879 N N . SER A 1 365 ? -17.323 -13.577 7.923 1.00 90.44 365 SER A N 1
ATOM 2880 C CA . SER A 1 365 ? -18.531 -14.134 7.274 1.00 90.44 365 SER A CA 1
ATOM 2881 C C . SER A 1 365 ? -18.903 -15.567 7.674 1.00 90.44 365 SER A C 1
ATOM 2883 O O . SER A 1 365 ? -20.046 -15.961 7.472 1.00 90.44 365 SER A O 1
ATOM 2885 N N . GLY A 1 366 ? -17.978 -16.350 8.238 1.00 82.31 366 GLY A N 1
ATOM 2886 C CA . GLY A 1 366 ? -18.204 -17.747 8.640 1.00 82.31 366 GLY A CA 1
ATOM 2887 C C . GLY A 1 366 ? -18.245 -17.998 10.152 1.00 82.31 366 GLY A C 1
ATOM 2888 O O . GLY A 1 366 ? -18.244 -19.150 10.563 1.00 82.31 366 GLY A O 1
ATOM 2889 N N . GLY A 1 367 ? -18.219 -16.953 10.989 1.00 63.12 367 GLY A N 1
ATOM 2890 C CA . GLY A 1 367 ? -17.913 -17.078 12.423 1.00 63.12 367 GLY A CA 1
ATOM 2891 C C . GLY A 1 367 ? -19.090 -17.134 13.404 1.00 63.12 367 GLY A C 1
ATOM 2892 O O . GLY A 1 367 ? -18.855 -16.975 14.597 1.00 63.12 367 GLY A O 1
ATOM 2893 N N . THR A 1 368 ? -20.343 -17.293 12.963 1.00 51.41 368 THR A N 1
ATOM 2894 C CA . THR A 1 368 ? -21.502 -17.307 13.890 1.00 51.41 368 THR A CA 1
ATOM 2895 C C . THR A 1 368 ? -21.884 -18.686 14.422 1.00 51.41 368 THR A C 1
ATOM 2897 O O . THR A 1 368 ? -22.691 -18.761 15.348 1.00 51.41 368 THR A O 1
ATOM 2900 N N . GLU A 1 369 ? -21.282 -19.770 13.931 1.00 51.28 369 GLU A N 1
ATOM 2901 C CA . GLU A 1 369 ? -21.364 -21.052 14.632 1.00 51.28 369 GLU A CA 1
ATOM 2902 C C . GLU A 1 369 ? -20.374 -21.009 15.796 1.00 51.28 369 GLU A C 1
ATOM 2904 O O . GLU A 1 369 ? -19.162 -21.097 15.606 1.00 51.28 369 GLU A O 1
ATOM 2909 N N . ALA A 1 370 ? -20.896 -20.773 17.002 1.00 49.59 370 ALA A N 1
ATOM 2910 C CA . ALA A 1 370 ? -20.127 -20.822 18.234 1.00 49.59 370 ALA A CA 1
ATOM 2911 C C . ALA A 1 370 ? -19.320 -22.125 18.257 1.00 49.59 370 ALA A C 1
ATOM 2913 O O . ALA A 1 370 ? -19.890 -23.211 18.344 1.00 49.59 370 ALA A O 1
ATOM 2914 N N . VAL A 1 371 ? -17.998 -22.007 18.133 1.00 48.06 371 VAL A N 1
ATOM 2915 C CA . VAL A 1 371 ? -17.077 -23.134 18.250 1.00 48.06 371 VAL A CA 1
ATOM 2916 C C . VAL A 1 371 ? -17.228 -23.666 19.668 1.00 48.06 371 VAL A C 1
ATOM 2918 O O . VAL A 1 371 ? -16.682 -23.098 20.614 1.00 48.06 371 VAL A O 1
ATOM 2921 N N . GLU A 1 372 ? -18.011 -24.732 19.827 1.00 46.81 372 GLU A N 1
ATOM 2922 C CA . GLU A 1 372 ? -18.004 -25.528 21.044 1.00 46.81 372 GLU A CA 1
ATOM 2923 C C . GLU A 1 372 ? -16.558 -25.983 21.263 1.00 46.81 372 GLU A C 1
ATOM 2925 O O . GLU A 1 372 ? -15.956 -26.692 20.455 1.00 46.81 372 GLU A O 1
ATOM 2930 N N . THR A 1 373 ? -15.959 -25.464 22.329 1.00 45.97 373 THR A N 1
ATOM 2931 C CA . THR A 1 373 ? -14.571 -25.681 22.728 1.00 45.97 373 THR A CA 1
ATOM 2932 C C . THR A 1 373 ? -14.328 -27.172 22.959 1.00 45.97 373 THR A C 1
ATOM 2934 O O . THR A 1 373 ? -14.618 -27.683 24.040 1.00 45.97 373 THR A O 1
ATOM 2937 N N . GLY A 1 374 ? -13.835 -27.890 21.949 1.00 43.16 374 GLY A N 1
ATOM 2938 C CA . GLY A 1 374 ? -13.791 -29.348 22.031 1.00 43.16 374 GLY A CA 1
ATOM 2939 C C . GLY A 1 374 ? -12.879 -30.055 21.037 1.00 43.16 374 GLY A C 1
ATOM 2940 O O . GLY A 1 374 ? -13.273 -31.091 20.526 1.00 43.16 374 GLY A O 1
ATOM 2941 N N . SER A 1 375 ? -11.678 -29.547 20.746 1.00 44.44 375 SER A N 1
ATOM 2942 C CA . SER A 1 375 ? -10.613 -30.402 20.194 1.00 44.44 375 SER A CA 1
ATOM 2943 C C . SER A 1 375 ? -9.248 -29.733 20.331 1.00 44.44 375 SER A C 1
ATOM 2945 O O . SER A 1 375 ? -8.849 -28.911 19.510 1.00 44.44 375 SER A O 1
ATOM 2947 N N . THR A 1 376 ? -8.511 -30.084 21.380 1.00 44.53 376 THR A N 1
ATOM 2948 C CA . THR A 1 376 ? -7.081 -29.789 21.485 1.00 44.53 376 THR A CA 1
ATOM 2949 C C . THR A 1 376 ? -6.328 -30.560 20.402 1.00 44.53 376 THR A C 1
ATOM 2951 O O . THR A 1 376 ? -6.472 -31.776 20.303 1.00 44.53 376 THR A O 1
ATOM 2954 N N . CYS A 1 377 ? -5.526 -29.866 19.590 1.00 41.66 377 CYS A N 1
ATOM 2955 C CA . CYS A 1 377 ? -4.593 -30.485 18.650 1.00 41.66 377 CYS A CA 1
ATOM 2956 C C . CYS A 1 377 ? -3.538 -31.302 19.416 1.00 41.66 377 CYS A C 1
ATOM 2958 O O . CYS A 1 377 ? -2.505 -30.769 19.818 1.00 41.66 377 CYS A O 1
ATOM 2960 N N . GLU A 1 378 ? -3.795 -32.590 19.629 1.00 47.34 378 GLU A N 1
ATOM 2961 C CA . GLU A 1 378 ? -2.771 -33.547 20.041 1.00 47.34 378 GLU A CA 1
ATOM 2962 C C . GLU A 1 378 ? -1.938 -33.965 18.817 1.00 47.34 378 GLU A C 1
ATOM 2964 O O . GLU A 1 378 ? -2.451 -34.549 17.868 1.00 47.34 378 GLU A O 1
ATOM 2969 N N . ASN A 1 379 ? -0.654 -33.595 18.863 1.00 43.44 379 ASN A N 1
ATOM 2970 C CA . ASN A 1 379 ? 0.512 -34.102 18.126 1.00 43.44 379 ASN A CA 1
ATOM 2971 C C . ASN A 1 379 ? 0.265 -34.973 16.872 1.00 43.44 379 ASN A C 1
ATOM 2973 O O . ASN A 1 379 ? 0.045 -36.182 16.979 1.00 43.44 379 ASN A O 1
ATOM 2977 N N . GLN A 1 380 ? 0.496 -34.380 15.694 1.00 37.78 380 GLN A N 1
ATOM 2978 C CA . GLN A 1 380 ? 1.021 -35.079 14.512 1.00 37.78 380 GLN A CA 1
ATOM 2979 C C . GLN A 1 380 ? 2.337 -34.449 14.073 1.00 37.78 380 GLN A C 1
ATOM 2981 O O . GLN A 1 380 ? 2.421 -33.198 14.103 1.00 37.78 380 GLN A O 1
#

Sequence (380 aa):
MKISDAADRRKETIKSRVRDVLDALRIETHDRGAYVMFRCPCLEHDDNTPSAVLYRNAQYVECFGCGWRGDALDVIALKRGLDVQVEFPEVLDEGAQLLDLPSSPRDSGAISSKDRETKRKERRAKKEHRQRAIERAKQEVDRIIEASGDSNLSYDEMAKALVDASPIPVPDSEASESAAHLMVRTLFAGKRIWLGRFSSDGIPKGRIVDVTEDSLVCELQAAKAKGNDLRLTPSTYLCMQDHRRGENVHEQCYAVLEMDELRGRKPESADEIEELKCRCLILIKWLTEHGVIRPVAVVDTGNKSLHVWIEAPSEDRAQDVLDQVDAMGFDLRSYKNKVGPFRLPGCVHSETKREARLLWLAPPSGGTEAVETGSTCENQ

Foldseek 3Di:
DDLVVVLVVLVVVLQLPLVLLCVLLVFDWDDDDQKIFGCDLAPVDGDPDTQKIQRNVVQKIAGPVPGDIGHSLVSQCSNVVHDCVPCVLVSSQSSCVSVVHDRRPDPPPPPPPVNVVVVVVVVVVVVVVVVVLLVVLLVVLVVLCVVLVCLPPWLVRLLVVLQVVFPDRQDDCPDPQFSLLVQCCQQAPQFWWWKFAQDPVRDTDTFIDGSDNVPVVVVVVVCLVVLTQMWIFQFTFDPPDTDLDPVGTPDNFKFKWKQQDFSPDHDDDPVSLRSSSSSVSSVVVVCCVVVLWAFQWWKAAQGSMIITITGQDDPVSNVVSVSSVVSRPIDCVRRPDRRDIDGGFQRQDPPNRGTMGIRHHDHDPPPPPPPPPDDDPDDD

InterPro domains:
  IPR002694 Zinc finger, CHC2-type [PF01807] (18-80)
  IPR036977 DNA Primase, CHC2-type zinc finger [G3DSA:3.90.580.10] (6-104)

Secondary structure (DSSP, 8-state):
--HHHHHHHHHHHHHTTHHHHHHHTT--EEE-SSEEEE----TT---SS--EEEETTTTEEEETTT--EE-HHHHHHHHHT--TTTSHHHHHHHHHHHTTPPPP---S----HHHHHHHHHHHHHHHHHHHHHHHHHHHHHHHHHHHTS-TTS-HHHHHHHHHHT-SSPPPPTTSSS-HHHHHHHHHHTT-EEEEEEE-TTS-EEEEEEE--HHHHHHHHHHHHHTT---EEEEEEE-TT--S--GGGEEEE-EEEEEES-BTTB---SHHHHHHHHHHHHHHHHHHHHTTS--EEEEEE-SSS-EEEEEEPPPHHHHHHHHHHHHHTT-BHHHHH-TT--EEPTTPBPTTT-PBPEEEEE---TT--S---S-------